Protein 2A6I (pdb70)

B-factor: mean 21.71, std 8.46, range [1.91, 60.44]

Solvent-accessible surface area: 19730 Å² total; per-residue (Å²): 124,4,110,15,78,16,78,66,93,34,47,45,5,42,96,46,53,164,6,56,3,54,3,138,4,57,92,82,0,63,45,48,0,4,0,0,9,18,63,114,107,22,56,13,101,6,0,0,20,68,11,0,169,19,66,71,82,12,56,102,38,6,59,10,66,27,76,26,52,65,5,25,0,22,0,64,62,2,70,112,104,2,31,3,26,0,4,0,1,0,1,55,31,78,21,23,27,18,0,39,8,2,89,3,12,38,113,92,73,82,20,52,7,92,12,21,23,2,8,1,4,53,71,8,24,115,79,35,20,0,1,0,0,0,0,0,10,53,1,11,30,72,102,22,116,29,107,4,49,18,68,53,70,74,62,160,111,35,32,75,40,14,133,28,95,39,54,123,199,48,20,7,15,2,3,4,0,14,0,45,14,79,74,83,50,11,73,159,59,46,30,1,15,0,20,0,52,4,149,42,46,129,74,59,45,75,88,60,20,41,75,112,108,85,179,21,62,1,101,16,30,56,86,55,82,24,158,35,62,52,55,11,111,0,31,0,98,5,48,54,45,78,12,56,48,24,0,0,0,0,0,7,29,86,137,67,77,15,7,57,3,0,0,21,2,34,0,34,111,35,124,41,80,39,17,142,130,15,119,58,87,6,47,5,57,36,54,126,108,50,36,7,0,56,0,48,6,78,59,3,58,84,91,20,28,9,31,1,2,0,0,17,0,7,56,43,1,25,18,47,10,2,19,94,22,3,85,13,0,67,2,18,14,17,68,14,150,72,38,67,10,50,4,19,24,3,12,51,22,44,100,183,88,104,27,17,0,0,0,2,0,40,20,0,0,24,77,84,17,68,20,50,1,43,95,36,95,46,90,98,38,44,24,60,3,67,24,41,87,30,97,54,50,25,7,14,5,0,0,1,43,9,60,52,82,30,21,86,85,111,74,4,19,0,7,0,12,0,82,52,26,104,31,139,38,95,40,110,2,73,70,184,62,173,108,63,50,58,114,15,33,17

Nearest PDB structures (foldseek):
  4bh8-assembly1_A  TM=1.001E+00  e=2.484E-39  Mus musculus
  4bh7-assembly1_A  TM=1.003E+00  e=5.997E-39  Mus musculus
  2zjs-assembly2_L  TM=9.910E-01  e=7.006E-39  Mus musculus
  3wii-assembly2_M  TM=9.652E-01  e=1.038E-37  Mus musculus
  9cz7-assembly1_C  TM=9.537E-01  e=7.220E-38  Mus musculus

CATH classification: 2.60.40.10 (+1 more: 2.60.40.10)

Radius of gyration: 24.65 Å; Cα contacts (8 Å, |Δi|>4): 1182; chains: 3; bounding box: 62×42×69 Å

Secondary structure (DSSP, 8-state):
---EE-S-SEEEE-TT--EEEEEEESS--TT-EEEEEE-TTS-EEEEEBTTTTB-SSS-TTEEEEEETTEEEEEESS--GGG-SEEEEEE-SSSS-EE---EEEEE----BPPEEEEEPPPHHHHTTTEEEEEEEEEEEBSS--EEEEEETTB---SS-EEEEPPPPSSS--EEEEEEEEEEHHHHHT--EEEEEEE-TT-SSPEEEEEEGGG-/--EEEEPPPEEE-TT--EEEEEEEESS-GGGSEEEEEEE-SSS--EEEEEEETTTTEEEE-TTTTTTEEEEEETTTTEEEEEE-S--GGG-EEEEEEEEE--SSS-EEEEE---EEEEE-----BPPEEEEE-------EEEEEEEEEEEBSS--EEEEGGGTB-TTEEEPPPEE-SSSEEEEEEEEEETTTTTTS--EEEEEEGGGTEEEEEE--S--/----SS---

Foldseek 3Di:
DKAKAWPAQEAEDAAFAKDKTKIWIPWFLAQQKWKWWAAPVGDIGTAAGRQWADGDPDDPLWGWHDGITMIMIIRNGHDPVRQTKMWMWGPRDPPIDIYSIYGYAYDADFDFWDKDKAWADPVVVVVQKTKIKMKTDFGPDPDKDKFKAFLHDHDDPQWDKDKDAQDDPHRGIMMMIMRMDTSVVSVVTFKMKIWMDDPSDHGTDIDIGTPVVD/DWAWAKAAADEAAAQAKDKIKIFIDDDQLQVWKKWKWWADPPDDIHTAWIARQNVRDIDGDVVNPPQWDWGADNPRSMIMIMGGNGDQVRFTWMKMFIWDDDDPDIDGDDIYPTYGYGHFPDDADFWDKDWAADAPPAFKDKTKIKTHFGDDDDKDKDKPVPPQDPQKDWDDWDCDPSGTITMMMGMGTVCCPPVHWIWMWMADVVVRDIDIGTHHDHD/DDDDDPDDD

Sequence (442 aa):
DIQMTQTTSSLSASLGDRVTISCRASQDISNYLNWYQQKPDGTVKLLIYYTSRLHSGVPSRFSGSGSGTDYSLTISNLEQEDIATYFCQQGNTLPRTFGGGTKLEIKRADAAPTVSIFPPSSEQLTSGGASVVCFLNNFYPKDINVKWKIDGSERQNGVLNSWTDQDSKDSTYSMSSTLTLTKDEYERHNSYTCEATHKTSTSPIVKSFNRNECEVQLQQSGAELVRAGSSVKMSCKASGYTFTSYGINWVKQRPGQGLEWIGYINPGNGYTKYNEKFKGKTTLTVDKSSSTAYMQLRSLTSEDSAVYFCARSVYYGGSYYFDYWGQGTTLTVSSAKTTPPSVYPLAPGSANSMVTLGCLVKGYFPEPVTVTWNSGSLSSGVHTFPAVLQSDLYTLSSSVTVPSSPRPSETVTCNVAHPASSTKVDKKIVPRDSIPTHTSPL

Structure (mmCIF, N/CA/C/O backbone):
data_2A6I
#
_entry.id   2A6I
#
_cell.length_a   54.182
_cell.length_b   76.971
_cell.length_c   59.122
_cell.angle_alpha   90.00
_cell.angle_beta   101.97
_cell.angle_gamma   90.00
#
_symmetry.space_group_name_H-M   'P 1 21 1'
#
loop_
_entity.id
_entity.type
_entity.pdbx_description
1 polymer 'Germline antibody 36-65 Fab light chain'
2 polymer 'Germline antibody 36-65 Fab heavy chain'
3 polymer 'Dodecapeptide: KLASIPTHTSPL'
4 water water
#
loop_
_atom_site.group_PDB
_atom_site.id
_atom_site.type_symbol
_atom_site.label_atom_id
_atom_site.label_alt_id
_atom_site.label_comp_id
_atom_site.label_asym_id
_atom_site.label_entity_id
_atom_site.label_seq_id
_atom_site.pdbx_PDB_ins_code
_atom_site.Cartn_x
_atom_site.Cartn_y
_atom_site.Cartn_z
_atom_site.occupancy
_atom_site.B_iso_or_equiv
_atom_site.auth_seq_id
_atom_site.auth_comp_id
_atom_site.auth_asym_id
_atom_site.auth_atom_id
_atom_site.pdbx_PDB_model_num
ATOM 1 N N . ASP A 1 1 ? 31.581 16.730 37.489 1.00 23.67 1 ASP A N 1
ATOM 2 C CA . ASP A 1 1 ? 32.387 15.486 37.677 1.00 23.39 1 ASP A CA 1
ATOM 3 C C . ASP A 1 1 ? 33.377 15.330 36.528 1.00 22.57 1 ASP A C 1
ATOM 4 O O . ASP A 1 1 ? 33.599 16.257 35.752 1.00 21.47 1 ASP A O 1
ATOM 9 N N . ILE A 1 2 ? 33.968 14.146 36.423 1.00 22.10 2 ILE A N 1
ATOM 10 C CA . ILE A 1 2 ? 34.920 13.874 35.355 1.00 22.45 2 ILE A CA 1
ATOM 11 C C . ILE A 1 2 ? 34.158 13.396 34.123 1.00 23.63 2 ILE A C 1
ATOM 12 O O . ILE A 1 2 ? 33.462 12.381 34.176 1.00 23.04 2 ILE A O 1
ATOM 17 N N . GLN A 1 3 ? 34.282 14.122 33.017 1.00 24.82 3 GLN A N 1
ATOM 18 C CA . GLN A 1 3 ? 33.591 13.717 31.802 1.00 25.50 3 GLN A CA 1
ATOM 19 C C . GLN A 1 3 ? 34.475 12.811 30.963 1.00 23.95 3 GLN A C 1
ATOM 20 O O . GLN A 1 3 ? 35.644 13.102 30.729 1.00 22.42 3 GLN A O 1
ATOM 26 N N . MET A 1 4 ? 33.914 11.693 30.527 1.00 23.82 4 MET A N 1
ATOM 27 C CA . MET A 1 4 ? 34.655 10.765 29.693 1.00 22.15 4 MET A CA 1
ATOM 28 C C . MET A 1 4 ? 34.142 10.932 28.280 1.00 21.75 4 MET A C 1
ATOM 29 O O . MET A 1 4 ? 32.947 10.814 28.026 1.00 21.34 4 MET A O 1
ATOM 34 N N . THR A 1 5 ? 35.053 11.219 27.363 1.00 22.63 5 THR A N 1
ATOM 35 C CA . THR A 1 5 ? 34.691 11.409 25.970 1.00 23.22 5 THR A CA 1
ATOM 36 C C . THR A 1 5 ? 35.295 10.329 25.072 1.00 24.20 5 THR A C 1
ATOM 37 O O . THR A 1 5 ? 36.461 9.946 25.213 1.00 24.27 5 THR A O 1
ATOM 41 N N . GLN A 1 6 ? 34.482 9.824 24.158 1.00 26.01 6 GLN A N 1
ATOM 42 C CA . GLN A 1 6 ? 34.939 8.835 23.199 1.00 28.52 6 GLN A CA 1
ATOM 43 C C . GLN A 1 6 ? 34.731 9.459 21.823 1.00 29.30 6 GLN A C 1
ATOM 44 O O . GLN A 1 6 ? 33.614 9.486 21.304 1.00 29.98 6 GLN A O 1
ATOM 50 N N . THR A 1 7 ? 35.795 10.002 21.247 1.00 30.45 7 THR A N 1
ATOM 51 C CA . THR A 1 7 ? 35.663 10.608 19.932 1.00 32.51 7 THR A CA 1
ATOM 52 C C . THR A 1 7 ? 35.430 9.467 18.948 1.00 32.77 7 THR A C 1
ATOM 53 O O . THR A 1 7 ? 36.293 8.595 18.796 1.00 34.82 7 THR A O 1
ATOM 55 N N . THR A 1 8 ? 34.255 9.474 18.317 1.00 31.52 8 THR A N 1
ATOM 56 C CA . THR A 1 8 ? 33.832 8.460 17.340 1.00 31.67 8 THR A CA 1
ATOM 57 C C . THR A 1 8 ? 32.740 7.545 17.892 1.00 30.37 8 THR A C 1
ATOM 58 O O . THR A 1 8 ? 33.031 6.553 18.558 1.00 29.79 8 THR A O 1
ATOM 62 N N . SER A 1 9 ? 31.489 7.887 17.592 1.00 29.24 9 SER A N 1
ATOM 63 C CA . SER A 1 9 ? 30.319 7.121 18.024 1.00 28.04 9 SER A CA 1
ATOM 64 C C . SER A 1 9 ? 30.205 5.786 17.281 1.00 26.32 9 SER A C 1
ATOM 65 O O . SER A 1 9 ? 29.704 4.795 17.821 1.00 23.75 9 SER A O 1
ATOM 68 N N . SER A 1 10 ? 30.652 5.777 16.030 1.00 24.89 10 SER A N 1
ATOM 69 C CA . SER A 1 10 ? 30.625 4.572 15.210 1.00 23.15 10 SER A CA 1
ATOM 70 C C . SER A 1 10 ? 31.969 4.500 14.506 1.00 22.50 10 SER A C 1
ATOM 71 O O . SER A 1 10 ? 32.471 5.518 14.022 1.00 21.18 10 SER A O 1
ATOM 74 N N . LEU A 1 11 ? 32.541 3.295 14.452 1.00 21.26 11 LEU A N 1
ATOM 75 C CA . LEU A 1 11 ? 33.851 3.060 13.832 1.00 19.41 11 LEU A CA 1
ATOM 76 C C . LEU A 1 11 ? 33.803 1.899 12.843 1.00 17.91 11 LEU A C 1
ATOM 77 O O . LEU A 1 11 ? 33.260 0.838 13.144 1.00 18.35 11 LEU A O 1
ATOM 82 N N . SER A 1 12 ? 34.380 2.095 11.666 1.00 17.01 12 SER A N 1
ATOM 83 C CA . SER A 1 12 ? 34.370 1.061 10.634 1.00 17.51 12 SER A CA 1
ATOM 84 C C . SER A 1 12 ? 35.666 0.278 10.631 1.00 17.89 12 SER A C 1
ATOM 85 O O . SER A 1 12 ? 36.733 0.860 10.803 1.00 18.00 12 SER A O 1
ATOM 88 N N . ALA A 1 13 ? 35.570 -1.034 10.418 1.00 18.02 13 ALA A N 1
ATOM 89 C CA . ALA A 1 13 ? 36.742 -1.905 10.359 1.00 18.12 13 ALA A CA 1
ATOM 90 C C . ALA A 1 13 ? 36.400 -3.211 9.639 1.00 18.17 13 ALA A C 1
ATOM 91 O O . ALA A 1 13 ? 35.227 -3.566 9.517 1.00 17.36 13 ALA A O 1
ATOM 93 N N . SER A 1 14 ? 37.423 -3.914 9.153 1.00 18.87 14 SER A N 1
ATOM 94 C CA . SER A 1 14 ? 37.218 -5.187 8.452 1.00 20.59 14 SER A CA 1
ATOM 95 C C . SER A 1 14 ? 37.674 -6.289 9.384 1.00 21.25 14 SER A C 1
ATOM 96 O O . SER A 1 14 ? 38.559 -6.059 10.215 1.00 21.89 14 SER A O 1
ATOM 99 N N . LEU A 1 15 ? 37.087 -7.477 9.260 1.00 20.92 15 LEU A N 1
ATOM 100 C CA . LEU A 1 15 ? 37.509 -8.575 10.117 1.00 21.66 15 LEU A CA 1
ATOM 101 C C . LEU A 1 15 ? 38.998 -8.749 9.844 1.00 22.43 15 LEU A C 1
ATOM 102 O O . LEU A 1 15 ? 39.435 -8.696 8.685 1.00 22.80 15 LEU A O 1
ATOM 107 N N . GLY A 1 16 ? 39.780 -8.927 10.905 1.00 21.88 16 GLY A N 1
ATOM 108 C CA . GLY A 1 16 ? 41.209 -9.086 10.736 1.00 21.53 16 GLY A CA 1
ATOM 109 C C . GLY A 1 16 ? 41.976 -7.796 10.949 1.00 21.72 16 GLY A C 1
ATOM 110 O O . GLY A 1 16 ? 43.197 -7.828 11.043 1.00 23.77 16 GLY A O 1
ATOM 111 N N . ASP A 1 17 ? 41.282 -6.660 11.016 1.00 21.78 17 ASP A N 1
ATOM 112 C CA . ASP A 1 17 ? 41.945 -5.368 11.243 1.00 22.19 17 ASP A CA 1
ATOM 113 C C . ASP A 1 17 ? 42.388 -5.192 12.702 1.00 22.07 17 ASP A C 1
ATOM 114 O O . ASP A 1 17 ? 41.963 -5.928 13.592 1.00 21.11 17 ASP A O 1
ATOM 119 N N . ARG A 1 18 ? 43.252 -4.206 12.931 1.00 22.62 18 ARG A N 1
ATOM 120 C CA . ARG A 1 18 ? 43.721 -3.861 14.273 1.00 21.08 18 ARG A CA 1
ATOM 121 C C . ARG A 1 18 ? 42.896 -2.629 14.590 1.00 21.17 18 ARG A C 1
ATOM 122 O O . ARG A 1 18 ? 43.180 -1.541 14.089 1.00 21.88 18 ARG A O 1
ATOM 130 N N . VAL A 1 19 ? 41.860 -2.808 15.398 1.00 20.51 19 VAL A N 1
ATOM 131 C CA . VAL A 1 19 ? 40.983 -1.710 15.756 1.00 19.85 19 VAL A CA 1
ATOM 132 C C . VAL A 1 19 ? 41.420 -1.032 17.043 1.00 20.44 19 VAL A C 1
ATOM 133 O O . VAL A 1 19 ? 41.833 -1.688 17.994 1.00 21.81 19 VAL A O 1
ATOM 137 N N . THR A 1 20 ? 41.326 0.290 17.061 1.00 21.69 20 THR A N 1
ATOM 138 C CA . THR A 1 20 ? 41.699 1.071 18.229 1.00 21.34 20 THR A CA 1
ATOM 139 C C . THR A 1 20 ? 40.602 2.054 18.573 1.00 21.20 20 THR A C 1
ATOM 140 O O . THR A 1 20 ? 40.311 2.968 17.799 1.00 20.26 20 THR A O 1
ATOM 144 N N . ILE A 1 21 ? 40.005 1.851 19.743 1.00 21.48 21 ILE A N 1
ATOM 145 C CA . ILE A 1 21 ? 38.951 2.715 20.249 1.00 21.92 21 ILE A CA 1
ATOM 146 C C . ILE A 1 21 ? 39.550 3.632 21.319 1.00 22.33 21 ILE A C 1
ATOM 147 O O . ILE A 1 21 ? 40.222 3.164 22.236 1.00 21.64 21 ILE A O 1
ATOM 152 N N . SER A 1 22 ? 39.318 4.938 21.190 1.00 22.73 22 SER A N 1
ATOM 153 C CA . SER A 1 22 ? 39.855 5.906 22.143 1.00 22.59 22 SER A CA 1
ATOM 154 C C . SER A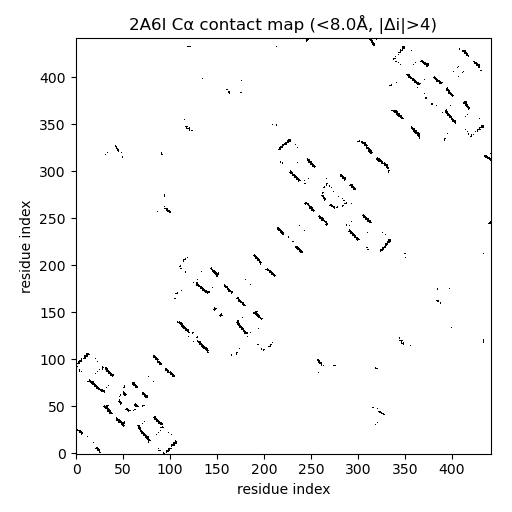 1 22 ? 38.859 6.361 23.186 1.00 22.79 22 SER A C 1
ATOM 155 O O . SER A 1 22 ? 37.677 6.000 23.146 1.00 22.92 22 SER A O 1
ATOM 158 N N . CYS A 1 23 ? 39.349 7.181 24.107 1.00 22.54 23 CYS A N 1
ATOM 159 C CA . CYS A 1 23 ? 38.542 7.680 25.213 1.00 23.76 23 CYS A CA 1
ATOM 160 C C . CYS A 1 23 ? 39.395 8.665 25.997 1.00 22.70 23 CYS A C 1
ATOM 161 O O . CYS A 1 23 ? 40.511 8.335 26.379 1.00 22.99 23 CYS A O 1
ATOM 164 N N . ARG A 1 24 ? 38.873 9.864 26.238 1.00 23.97 24 ARG A N 1
ATOM 165 C CA . ARG A 1 24 ? 39.619 10.916 26.944 1.00 25.40 24 ARG A CA 1
ATOM 166 C C . ARG A 1 24 ? 38.912 11.481 28.178 1.00 25.10 24 ARG A C 1
ATOM 167 O O . ARG A 1 24 ? 37.776 11.958 28.092 1.00 25.53 24 ARG A O 1
ATOM 175 N N . ALA A 1 25 ? 39.598 11.451 29.319 1.00 24.60 25 ALA A N 1
ATOM 176 C CA . ALA A 1 25 ? 39.038 11.968 30.571 1.00 24.08 25 ALA A CA 1
ATOM 177 C C . ALA A 1 25 ? 39.197 13.478 30.666 1.00 24.05 25 ALA A C 1
ATOM 178 O O . ALA A 1 25 ? 40.102 14.055 30.054 1.00 24.47 25 ALA A O 1
ATOM 180 N N . SER A 1 26 ? 38.314 14.110 31.439 1.00 24.33 26 SER A N 1
ATOM 181 C CA . SER A 1 26 ? 38.336 15.561 31.628 1.00 23.88 26 SER A CA 1
ATOM 182 C C . SER A 1 26 ? 39.528 15.945 32.493 1.00 24.55 26 SER A C 1
ATOM 183 O O . SER A 1 26 ? 39.959 17.096 32.498 1.00 24.35 26 SER A O 1
ATOM 186 N N . GLN A 1 27 ? 40.054 14.971 33.226 1.00 25.40 27 GLN A N 1
ATOM 187 C CA . GLN A 1 27 ? 41.196 15.202 34.095 1.00 26.73 27 GLN A CA 1
ATOM 188 C C . GLN A 1 27 ? 41.937 13.895 34.364 1.00 28.39 27 GLN A C 1
ATOM 189 O O . GLN A 1 27 ? 41.425 12.812 34.077 1.00 29.97 27 GLN A O 1
ATOM 195 N N . ASP A 1 28 ? 43.141 14.008 34.921 1.00 28.44 28 ASP A N 1
ATOM 196 C CA . ASP A 1 28 ? 43.987 12.862 35.256 1.00 27.25 28 ASP A CA 1
ATOM 197 C C . ASP A 1 28 ? 43.193 11.811 36.042 1.00 26.42 28 ASP A C 1
ATOM 198 O O . ASP A 1 28 ? 42.680 12.103 37.119 1.00 27.25 28 ASP A O 1
ATOM 203 N N . ILE A 1 29 ? 43.083 10.595 35.509 1.00 25.50 29 ILE A N 1
ATOM 204 C CA . ILE A 1 29 ? 42.338 9.543 36.204 1.00 25.96 29 ILE A CA 1
ATOM 205 C C . ILE A 1 29 ? 43.267 8.600 36.932 1.00 25.70 29 ILE A C 1
ATOM 206 O O . ILE A 1 29 ? 42.818 7.622 37.541 1.00 24.32 29 ILE A O 1
ATOM 211 N N . SER A 1 30 ? 44.564 8.870 36.829 1.00 26.44 30 SER A N 1
ATOM 212 C CA . SER A 1 30 ? 45.563 8.058 37.502 1.00 25.99 30 SER A CA 1
ATOM 213 C C . SER A 1 30 ? 45.402 6.582 37.169 1.00 25.48 30 SER A C 1
ATOM 214 O O . SER A 1 30 ? 45.431 5.730 38.049 1.00 26.45 30 SER A O 1
ATOM 217 N N . ASN A 1 31 ? 45.194 6.282 35.897 1.00 25.45 31 ASN A N 1
ATOM 218 C CA . ASN A 1 31 ? 45.079 4.900 35.470 1.00 25.85 31 ASN A CA 1
ATOM 219 C C . ASN A 1 31 ? 43.871 4.083 35.943 1.00 25.73 31 ASN A C 1
ATOM 220 O O . ASN A 1 31 ? 43.842 2.867 35.775 1.00 25.13 31 ASN A O 1
ATOM 225 N N . TYR A 1 32 ? 42.871 4.726 36.528 1.00 24.53 32 TYR A N 1
ATOM 226 C CA . TYR A 1 32 ? 41.691 3.983 36.967 1.00 23.68 32 TYR A CA 1
ATOM 227 C C . TYR A 1 32 ? 40.646 3.906 35.843 1.00 22.16 32 TYR A C 1
ATOM 228 O O . TYR A 1 32 ? 39.569 4.514 35.929 1.00 19.41 32 TYR A O 1
ATOM 237 N N . LEU A 1 33 ? 40.973 3.137 34.801 1.00 19.56 33 LEU A N 1
ATOM 238 C CA . LEU A 1 33 ? 40.095 3.005 33.644 1.00 19.62 33 LEU A CA 1
ATOM 239 C C . LEU A 1 33 ? 39.677 1.587 33.270 1.00 19.33 33 LEU A C 1
ATOM 240 O O . LEU A 1 33 ? 40.506 0.678 33.198 1.00 19.44 33 LEU A O 1
ATOM 245 N N . ASN A 1 34 ? 38.385 1.421 32.992 1.00 19.50 34 ASN A N 1
ATOM 246 C CA . ASN A 1 34 ? 37.830 0.126 32.609 1.00 18.53 34 ASN A CA 1
ATOM 247 C C . ASN A 1 34 ? 37.133 0.137 31.239 1.00 17.61 34 ASN A C 1
ATOM 248 O O . ASN A 1 34 ? 36.626 1.170 30.779 1.00 16.82 34 ASN A O 1
ATOM 253 N N . TRP A 1 35 ? 37.122 -1.026 30.594 1.00 16.36 35 TRP A N 1
ATOM 254 C CA . TRP A 1 35 ? 36.497 -1.186 29.293 1.00 15.48 35 TRP A CA 1
ATOM 255 C C . TRP A 1 35 ? 35.430 -2.259 29.337 1.00 15.89 35 TRP A C 1
ATOM 256 O O . TRP A 1 35 ? 35.677 -3.370 29.803 1.00 16.37 35 TRP A O 1
ATOM 267 N N . TYR A 1 36 ? 34.241 -1.927 28.846 1.00 16.13 36 TYR A N 1
ATOM 268 C CA . TYR A 1 36 ? 33.151 -2.886 28.814 1.00 14.58 36 TYR A CA 1
ATOM 269 C C . TYR A 1 36 ? 32.675 -3.055 27.378 1.00 15.00 36 TYR A C 1
ATOM 270 O O . TYR A 1 36 ? 32.717 -2.117 26.579 1.00 16.02 36 TYR A O 1
ATOM 279 N N . GLN A 1 37 ? 32.249 -4.269 27.056 1.00 15.62 37 GLN A N 1
ATOM 280 C CA . GLN A 1 37 ? 31.766 -4.600 25.728 1.00 16.33 37 GLN A CA 1
ATOM 281 C C . GLN A 1 37 ? 30.300 -5.010 25.791 1.00 17.64 37 GLN A C 1
ATOM 282 O O . GLN A 1 37 ? 29.945 -5.976 26.472 1.00 17.97 37 GLN A O 1
ATOM 288 N N . GLN A 1 38 ? 29.448 -4.282 25.081 1.00 18.12 38 GLN A N 1
ATOM 289 C CA . GLN A 1 38 ? 28.027 -4.605 25.072 1.00 19.55 38 GLN A CA 1
ATOM 290 C C . GLN A 1 38 ? 27.638 -5.122 23.701 1.00 20.94 38 GLN A C 1
ATOM 291 O O . GLN A 1 38 ? 28.005 -4.532 22.689 1.00 22.15 38 GLN A O 1
ATOM 297 N N . LYS A 1 39 ? 26.909 -6.233 23.678 1.00 22.63 39 LYS A N 1
ATOM 298 C CA . LYS A 1 39 ? 26.438 -6.831 22.436 1.00 22.89 39 LYS A CA 1
ATOM 299 C C . LYS A 1 39 ? 25.041 -6.313 22.099 1.00 24.26 39 LYS A C 1
ATOM 300 O O . LYS A 1 39 ? 24.314 -5.826 22.964 1.00 22.96 39 LYS A O 1
ATOM 306 N N . PRO A 1 40 ? 24.644 -6.421 20.829 1.00 25.60 40 PRO A N 1
ATOM 307 C CA . PRO A 1 40 ? 23.318 -5.956 20.411 1.00 25.15 40 PRO A CA 1
ATOM 308 C C . PRO A 1 40 ? 22.196 -6.524 21.286 1.00 25.57 40 PRO A C 1
ATOM 309 O O . PRO A 1 40 ? 21.214 -5.839 21.592 1.00 25.58 40 PRO A O 1
ATOM 313 N N . ASP A 1 41 ? 22.348 -7.779 21.693 1.00 24.81 41 ASP A N 1
ATOM 314 C CA . ASP A 1 41 ? 21.341 -8.429 22.519 1.00 23.61 41 ASP A CA 1
ATOM 315 C C . ASP A 1 41 ? 21.244 -7.714 23.862 1.00 23.64 41 ASP A C 1
ATOM 316 O O . ASP A 1 41 ? 20.524 -8.148 24.764 1.00 23.81 41 ASP A O 1
ATOM 321 N N . GLY A 1 42 ? 21.998 -6.626 23.997 1.00 22.24 42 GLY A N 1
ATOM 322 C CA . GLY A 1 42 ? 21.980 -5.858 25.228 1.00 19.03 42 GLY A CA 1
ATOM 323 C C . GLY A 1 42 ? 22.941 -6.271 26.331 1.00 17.88 42 GLY A C 1
ATOM 324 O O . GLY A 1 42 ? 23.238 -5.457 27.196 1.00 18.34 42 GLY A O 1
ATOM 325 N N . THR A 1 43 ? 23.441 -7.503 26.319 1.00 16.11 43 THR A N 1
ATOM 326 C CA . THR A 1 43 ? 24.344 -7.940 27.383 1.00 16.35 43 THR A CA 1
ATOM 327 C C . THR A 1 43 ? 25.674 -7.201 27.438 1.00 17.29 43 THR A C 1
ATOM 328 O O . THR A 1 43 ? 26.238 -6.832 26.405 1.00 18.47 43 THR A O 1
ATOM 332 N N . VAL A 1 44 ? 26.174 -6.991 28.656 1.00 16.57 44 VAL A N 1
ATOM 333 C CA . VAL A 1 44 ? 27.438 -6.293 28.869 1.00 14.97 44 VAL A CA 1
ATOM 334 C C . VAL A 1 44 ? 28.502 -7.210 29.460 1.00 14.83 44 VAL A C 1
ATOM 335 O O . VAL A 1 44 ? 28.199 -8.125 30.217 1.00 14.74 44 VAL A O 1
ATOM 339 N N . LYS A 1 45 ? 29.755 -6.946 29.115 1.00 15.35 45 LYS A N 1
ATOM 340 C CA . LYS A 1 45 ? 30.862 -7.759 29.587 1.00 16.69 45 LYS A CA 1
ATOM 341 C C . LYS A 1 45 ? 32.096 -6.910 29.872 1.00 17.01 45 LYS A C 1
ATOM 342 O O . LYS A 1 45 ? 32.347 -5.908 29.196 1.00 15.81 45 LYS A O 1
ATOM 348 N N . LEU A 1 46 ? 32.865 -7.327 30.874 1.00 16.59 46 LEU A N 1
ATOM 349 C CA . LEU A 1 46 ? 34.091 -6.636 31.247 1.00 16.51 46 LEU A CA 1
ATOM 350 C C . LEU A 1 46 ? 35.195 -7.246 30.409 1.00 16.99 46 LEU A C 1
ATOM 351 O O . LEU A 1 46 ? 35.219 -8.454 30.196 1.00 19.27 46 LEU A O 1
ATOM 356 N N . LEU A 1 47 ? 36.107 -6.421 29.918 1.00 18.40 47 LEU A N 1
ATOM 357 C CA . LEU A 1 47 ? 37.216 -6.925 29.109 1.00 18.42 47 LEU A CA 1
ATOM 358 C C . LEU A 1 47 ? 38.521 -6.605 29.803 1.00 18.40 47 LEU A C 1
ATOM 359 O O . LEU A 1 47 ? 39.374 -7.476 30.007 1.00 17.34 47 LEU A O 1
ATOM 364 N N . ILE A 1 48 ? 38.652 -5.329 30.161 1.00 18.22 48 ILE A N 1
ATOM 365 C CA . ILE A 1 48 ? 39.855 -4.807 30.788 1.00 17.82 48 ILE A CA 1
ATOM 366 C C . ILE A 1 48 ? 39.568 -3.815 31.913 1.00 18.26 48 ILE A C 1
ATOM 367 O O . ILE A 1 48 ? 38.572 -3.093 31.883 1.00 18.73 48 ILE A O 1
ATOM 372 N N . TYR A 1 49 ? 40.448 -3.789 32.907 1.00 18.00 49 TYR A N 1
ATOM 373 C CA . TYR A 1 49 ? 40.294 -2.876 34.018 1.00 18.35 49 TYR A CA 1
ATOM 374 C C . TYR A 1 49 ? 41.638 -2.324 34.455 1.00 20.98 49 TYR A C 1
ATOM 375 O O . TYR A 1 49 ? 42.694 -2.853 34.110 1.00 18.97 49 TYR A O 1
ATOM 384 N N . TYR A 1 50 ? 41.572 -1.252 35.234 1.00 25.28 50 TYR A N 1
ATOM 385 C CA . TYR A 1 50 ? 42.743 -0.564 35.749 1.00 28.17 50 TYR A CA 1
ATOM 386 C C . TYR A 1 50 ? 43.615 -0.047 34.616 1.00 30.29 50 TYR A C 1
ATOM 387 O O . TYR A 1 50 ? 44.438 -0.781 34.084 1.00 28.93 50 TYR A O 1
ATOM 396 N N . THR A 1 51 ? 43.426 1.229 34.273 1.00 33.24 51 THR A N 1
ATOM 397 C CA . THR A 1 51 ? 44.171 1.901 33.203 1.00 34.46 51 THR A CA 1
ATOM 398 C C . THR A 1 51 ? 44.339 0.994 32.019 1.00 34.47 51 THR A C 1
ATOM 399 O O . THR A 1 51 ? 45.364 1.030 31.332 1.00 34.84 51 THR A O 1
ATOM 403 N N . SER A 1 52 ? 43.319 0.185 31.773 1.00 34.92 52 SER A N 1
ATOM 404 C CA . SER A 1 52 ? 43.388 -0.756 30.674 1.00 35.29 52 SER A CA 1
ATOM 405 C C . SER A 1 52 ? 44.476 -1.728 31.147 1.00 35.57 52 SER A C 1
ATOM 406 O O . SER A 1 52 ? 44.791 -1.755 32.327 1.00 37.11 52 SER A O 1
ATOM 409 N N . ARG A 1 53 ? 45.035 -2.533 30.256 1.00 36.59 53 ARG A N 1
ATOM 410 C CA . ARG A 1 53 ? 46.082 -3.499 30.620 1.00 36.18 53 ARG A CA 1
ATOM 411 C C . ARG A 1 53 ? 45.598 -4.820 31.254 1.00 35.25 53 ARG A C 1
ATOM 412 O O . ARG A 1 53 ? 45.903 -5.892 30.733 1.00 34.37 53 ARG A O 1
ATOM 420 N N . LEU A 1 54 ? 44.854 -4.768 32.359 1.00 33.30 54 LEU A N 1
ATOM 421 C CA . LEU A 1 54 ? 44.426 -6.019 32.991 1.00 31.96 54 LEU A CA 1
ATOM 422 C C . LEU A 1 54 ? 43.248 -6.719 32.334 1.00 31.18 54 LEU A C 1
ATOM 423 O O . LEU A 1 54 ? 42.218 -6.103 32.074 1.00 29.32 54 LEU A O 1
ATOM 428 N N . HIS A 1 55 ? 43.427 -8.019 32.101 1.00 30.98 55 HIS A N 1
ATOM 429 C CA . HIS A 1 55 ? 42.439 -8.916 31.502 1.00 32.07 55 HIS A CA 1
ATOM 430 C C . HIS A 1 55 ? 41.409 -9.426 32.521 1.00 32.67 55 HIS A C 1
ATOM 431 O O . HIS A 1 55 ? 41.334 -8.914 33.631 1.00 32.50 55 HIS A O 1
ATOM 438 N N . SER A 1 56 ? 40.632 -10.444 32.138 1.00 32.07 56 SER A N 1
ATOM 439 C CA . SER A 1 56 ? 39.622 -11.028 33.019 1.00 32.18 56 SER A CA 1
ATOM 440 C C . SER A 1 56 ? 39.382 -12.520 32.699 1.00 32.22 56 SER A C 1
ATOM 441 O O . SER A 1 56 ? 39.216 -13.355 33.596 1.00 32.28 56 SER A O 1
ATOM 444 N N . GLY A 1 57 ? 39.389 -12.839 31.410 1.00 32.08 57 GLY A N 1
ATOM 445 C CA . GLY A 1 57 ? 39.159 -14.200 30.937 1.00 29.81 57 GLY A CA 1
ATOM 446 C C . GLY A 1 57 ? 38.757 -14.018 29.481 1.00 28.98 57 GLY A C 1
ATOM 447 O O . GLY A 1 57 ? 38.115 -14.868 28.850 1.00 28.08 57 GLY A O 1
ATOM 448 N N . VAL A 1 58 ? 39.153 -12.856 28.965 1.00 27.08 58 VAL A N 1
ATOM 449 C CA . VAL A 1 58 ? 38.869 -12.424 27.602 1.00 25.07 58 VAL A CA 1
ATOM 450 C C . VAL A 1 58 ? 40.092 -12.637 26.698 1.00 23.51 58 VAL A C 1
ATOM 451 O O . VAL A 1 58 ? 41.235 -12.502 27.146 1.00 24.09 58 VAL A O 1
ATOM 455 N N . PRO A 1 59 ? 39.865 -12.972 25.416 1.00 21.73 59 PRO A N 1
ATOM 456 C CA . PRO A 1 59 ? 40.930 -13.210 24.431 1.00 21.14 59 PRO A CA 1
ATOM 457 C C . PRO A 1 59 ? 42.069 -12.181 24.490 1.00 21.12 59 PRO A C 1
ATOM 458 O O . PRO A 1 59 ? 41.828 -10.983 24.650 1.00 20.76 59 PRO A O 1
ATOM 462 N N . SER A 1 60 ? 43.303 -12.663 24.351 1.00 21.30 60 SER A N 1
ATOM 463 C CA . SER A 1 60 ? 44.497 -11.821 24.405 1.00 22.86 60 SER A CA 1
ATOM 464 C C . SER A 1 60 ? 44.554 -10.769 23.315 1.00 23.18 60 SER A C 1
ATOM 465 O O . SER A 1 60 ? 45.379 -9.860 23.387 1.00 24.63 60 SER A O 1
ATOM 468 N N . ARG A 1 61 ? 43.706 -10.901 22.298 1.00 22.73 61 ARG A N 1
ATOM 469 C CA . ARG A 1 61 ? 43.701 -9.932 21.210 1.00 22.74 61 ARG A CA 1
ATOM 470 C C . ARG A 1 61 ? 43.141 -8.600 21.684 1.00 22.90 61 ARG A C 1
ATOM 471 O O . ARG A 1 61 ? 43.172 -7.606 20.949 1.00 23.00 61 ARG A O 1
ATOM 479 N N . PHE A 1 62 ? 42.609 -8.596 22.906 1.00 21.48 62 PHE A N 1
ATOM 480 C CA . PHE A 1 62 ? 42.085 -7.383 23.511 1.00 20.81 62 PHE A CA 1
ATOM 481 C C . PHE A 1 62 ? 43.236 -6.858 24.351 1.00 21.24 62 PHE A C 1
ATOM 482 O O . PHE A 1 62 ? 43.804 -7.569 25.187 1.00 23.10 62 PHE A O 1
ATOM 490 N N . SER A 1 63 ? 43.596 -5.611 24.104 1.00 20.44 63 SER A N 1
ATOM 491 C CA . SER A 1 63 ? 44.704 -4.997 24.803 1.00 19.56 63 SER A CA 1
ATOM 492 C C . SER A 1 63 ? 44.312 -3.583 25.184 1.00 19.10 63 SER A C 1
ATOM 493 O O . SER A 1 63 ? 43.534 -2.939 24.486 1.00 20.20 63 SER A O 1
ATOM 496 N N . GLY A 1 64 ? 44.843 -3.101 26.297 1.00 17.78 64 GLY A N 1
ATOM 497 C CA . GLY A 1 64 ? 44.505 -1.760 26.711 1.00 17.62 64 GLY A CA 1
ATOM 498 C C . GLY A 1 64 ? 45.682 -0.995 27.255 1.00 17.58 64 GLY A C 1
ATOM 499 O O . GLY A 1 64 ? 46.604 -1.574 27.825 1.00 16.90 64 GLY A O 1
ATOM 500 N N . SER A 1 65 ? 45.652 0.318 27.075 1.00 18.02 65 SER A N 1
ATOM 501 C CA . SER A 1 65 ? 46.713 1.163 27.582 1.00 20.40 65 SER A CA 1
ATOM 502 C C . SER A 1 65 ? 46.235 2.601 27.658 1.00 20.87 65 SER A C 1
ATOM 503 O O . SER A 1 65 ? 45.093 2.908 27.299 1.00 22.71 65 SER A O 1
ATOM 506 N N . GLY A 1 66 ? 47.119 3.475 28.128 1.00 20.42 66 GLY A N 1
ATOM 507 C CA . GLY A 1 66 ? 46.796 4.884 28.264 1.00 19.80 66 GLY A CA 1
ATOM 508 C C . GLY A 1 66 ? 47.399 5.413 29.548 1.00 20.09 66 GLY A C 1
ATOM 509 O O . GLY A 1 66 ? 47.964 4.647 30.328 1.00 20.81 66 GLY A O 1
ATOM 510 N N . SER A 1 67 ? 47.297 6.716 29.771 1.00 20.43 67 SER A N 1
ATOM 511 C CA . SER A 1 67 ? 47.826 7.323 30.985 1.00 22.47 67 SER A CA 1
ATOM 512 C C . SER A 1 67 ? 47.261 8.727 31.153 1.00 23.57 67 SER A C 1
ATOM 513 O O . SER A 1 67 ? 46.773 9.326 30.191 1.00 24.06 67 SER A O 1
ATOM 516 N N . GLY A 1 68 ? 47.329 9.251 32.373 1.00 24.09 68 GLY A N 1
ATOM 517 C CA . GLY A 1 68 ? 46.821 10.587 32.625 1.00 24.73 68 GLY A CA 1
ATOM 518 C C . GLY A 1 68 ? 45.380 10.798 32.180 1.00 25.62 68 GLY A C 1
ATOM 519 O O . GLY A 1 68 ? 44.442 10.463 32.913 1.00 24.99 68 GLY A O 1
ATOM 520 N N . THR A 1 69 ? 45.200 11.349 30.979 1.00 25.01 69 THR A N 1
ATOM 521 C CA . THR A 1 69 ? 43.863 11.624 30.449 1.00 23.94 69 THR A CA 1
ATOM 522 C C . THR A 1 69 ? 43.444 10.759 29.258 1.00 22.42 69 THR A C 1
ATOM 523 O O . THR A 1 69 ? 42.262 10.492 29.062 1.00 21.57 69 THR A O 1
ATOM 527 N N . ASP A 1 70 ? 44.403 10.320 28.459 1.00 20.87 70 ASP A N 1
ATOM 528 C CA . ASP A 1 70 ? 44.052 9.541 27.292 1.00 20.48 70 ASP A CA 1
ATOM 529 C C . ASP A 1 70 ? 44.330 8.060 27.396 1.00 19.23 70 ASP A C 1
ATOM 530 O O . ASP A 1 70 ? 45.397 7.640 27.817 1.00 19.99 70 ASP A O 1
ATOM 535 N N . TYR A 1 71 ? 43.348 7.266 26.993 1.00 18.03 71 TYR A N 1
ATOM 536 C CA . TYR A 1 71 ? 43.463 5.815 27.051 1.00 16.28 71 TYR A CA 1
ATOM 537 C C . TYR A 1 71 ? 42.898 5.202 25.780 1.00 15.95 71 TYR A C 1
ATOM 538 O O . TYR A 1 71 ? 42.277 5.891 24.969 1.00 16.57 71 TYR A O 1
ATOM 547 N N . SER A 1 72 ? 43.113 3.909 25.595 1.00 15.55 72 SER A N 1
ATOM 548 C CA . SER A 1 72 ? 42.588 3.272 24.409 1.00 16.44 72 SER A CA 1
ATOM 549 C C . SER A 1 72 ? 42.555 1.749 24.458 1.00 16.73 72 SER A C 1
ATOM 550 O O . SER A 1 72 ? 43.372 1.099 25.120 1.00 16.37 72 SER A O 1
ATOM 553 N N . LEU A 1 73 ? 41.577 1.207 23.743 1.00 16.31 73 LEU A N 1
ATOM 554 C CA . LEU A 1 73 ? 41.367 -0.218 23.615 1.00 17.62 73 LEU A CA 1
ATOM 555 C C . LEU A 1 73 ? 41.862 -0.543 22.223 1.00 18.07 73 LEU A C 1
ATOM 556 O O . LEU A 1 73 ? 41.734 0.275 21.313 1.00 18.53 73 LEU A O 1
ATOM 561 N N . THR A 1 74 ? 42.433 -1.725 22.058 1.00 17.49 74 THR A N 1
ATOM 562 C CA . THR A 1 74 ? 42.948 -2.144 20.770 1.00 17.96 74 THR A CA 1
ATOM 563 C C . THR A 1 74 ? 42.583 -3.606 20.596 1.00 19.19 74 THR A C 1
ATOM 564 O O . THR A 1 74 ? 42.779 -4.416 21.499 1.00 18.91 74 THR A O 1
ATOM 568 N N . ILE A 1 75 ? 42.034 -3.943 19.441 1.00 20.47 75 ILE A N 1
ATOM 569 C CA . ILE A 1 75 ? 41.656 -5.316 19.174 1.00 21.45 75 ILE A CA 1
ATOM 570 C C . ILE A 1 75 ? 42.508 -5.650 17.974 1.00 22.69 75 ILE A C 1
ATOM 571 O O . ILE A 1 75 ? 42.096 -5.479 16.833 1.00 23.41 75 ILE A O 1
ATOM 576 N N . SER A 1 76 ? 43.725 -6.102 18.274 1.00 26.19 76 SER A N 1
ATOM 577 C CA . SER A 1 76 ? 44.757 -6.434 17.287 1.00 29.90 76 SER A CA 1
ATOM 578 C C . SER A 1 76 ? 44.313 -7.153 15.991 1.00 32.40 76 SER A C 1
ATOM 579 O O . SER A 1 76 ? 44.933 -6.983 14.925 1.00 33.40 76 SER A O 1
ATOM 582 N N . ASN A 1 77 ? 43.257 -7.953 16.088 1.00 32.43 77 ASN A N 1
ATOM 583 C CA . ASN A 1 77 ? 42.731 -8.686 14.948 1.00 33.98 77 ASN A CA 1
ATOM 584 C C . ASN A 1 77 ? 41.255 -8.825 15.260 1.00 34.55 77 ASN A C 1
ATOM 585 O O . ASN A 1 77 ? 40.879 -9.645 16.095 1.00 36.13 77 ASN A O 1
ATOM 590 N N . LEU A 1 78 ? 40.420 -8.030 14.602 1.00 33.06 78 LEU A N 1
ATOM 591 C CA . LEU A 1 78 ? 38.987 -8.050 14.878 1.00 31.22 78 LEU A CA 1
ATOM 592 C C . LEU A 1 78 ? 38.191 -9.232 14.311 1.00 31.03 78 LEU A C 1
ATOM 593 O O . LEU A 1 78 ? 38.263 -9.551 13.121 1.00 30.13 78 LEU A O 1
ATOM 598 N N . GLU A 1 79 ? 37.416 -9.862 15.192 1.00 31.27 79 GLU A N 1
ATOM 599 C CA . GLU A 1 79 ? 36.579 -11.012 14.852 1.00 30.69 79 GLU A CA 1
ATOM 600 C C . GLU A 1 79 ? 35.085 -10.684 14.826 1.00 29.24 79 GLU A C 1
ATOM 601 O O . GLU A 1 79 ? 34.637 -9.702 15.419 1.00 29.50 79 GLU A O 1
ATOM 607 N N . GLN A 1 80 ? 34.317 -11.528 14.146 1.00 28.20 80 GLN A N 1
ATOM 608 C CA . GLN A 1 80 ? 32.878 -11.332 14.034 1.00 26.94 80 GLN A CA 1
ATOM 609 C C . GLN A 1 80 ? 32.215 -11.042 15.375 1.00 26.42 80 GLN A C 1
ATOM 610 O O . GLN A 1 80 ? 31.503 -10.046 15.530 1.00 26.16 80 GLN A O 1
ATOM 616 N N . GLU A 1 81 ? 32.445 -11.920 16.344 1.00 24.76 81 GLU A N 1
ATOM 617 C CA . GLU A 1 81 ? 31.854 -11.743 17.658 1.00 23.20 81 GLU A CA 1
ATOM 618 C C . GLU A 1 81 ? 32.357 -10.484 18.360 1.00 21.83 81 GLU A C 1
ATOM 619 O O . GLU A 1 81 ? 31.811 -10.092 19.397 1.00 19.91 81 GLU A O 1
ATOM 625 N N . ASP A 1 82 ? 33.388 -9.850 17.800 1.00 19.47 82 ASP A N 1
ATOM 626 C CA . ASP A 1 82 ? 33.925 -8.638 18.407 1.00 18.88 82 ASP A CA 1
ATOM 627 C C . ASP A 1 82 ? 33.113 -7.425 18.001 1.00 18.26 82 ASP A C 1
ATOM 628 O O . ASP A 1 82 ? 33.281 -6.348 18.567 1.00 18.63 82 ASP A O 1
ATOM 633 N N . ILE A 1 83 ? 32.239 -7.594 17.015 1.00 18.00 83 ILE A N 1
ATOM 634 C CA . ILE A 1 83 ? 31.404 -6.481 16.552 1.00 18.06 83 ILE A CA 1
ATOM 635 C C . ILE A 1 83 ? 30.397 -6.141 17.652 1.00 16.59 83 ILE A C 1
ATOM 636 O O . ILE A 1 83 ? 29.434 -6.873 17.874 1.00 17.11 83 ILE A O 1
ATOM 641 N N . ALA A 1 84 ? 30.636 -5.030 18.342 1.00 14.41 84 ALA A N 1
ATOM 642 C CA . ALA A 1 84 ? 29.782 -4.613 19.437 1.00 12.72 84 ALA A CA 1
ATOM 643 C C . ALA A 1 84 ? 30.084 -3.172 19.833 1.00 12.38 84 ALA A C 1
ATOM 644 O O . ALA A 1 84 ? 30.807 -2.469 19.128 1.00 10.74 84 ALA A O 1
ATOM 646 N N . THR A 1 85 ? 29.518 -2.736 20.956 1.00 12.62 85 THR A N 1
ATOM 647 C CA . THR A 1 85 ? 29.728 -1.378 21.448 1.00 11.98 85 THR A CA 1
ATOM 648 C C . THR A 1 85 ? 30.663 -1.421 22.649 1.00 12.76 85 THR A C 1
ATOM 649 O O . THR A 1 85 ? 30.462 -2.208 23.580 1.00 13.41 85 THR A O 1
ATOM 653 N N . TYR A 1 86 ? 31.680 -0.567 22.625 1.00 12.08 86 TYR A N 1
ATOM 654 C CA . TYR A 1 86 ? 32.648 -0.500 23.706 1.00 12.54 86 TYR A CA 1
ATOM 655 C C . TYR A 1 86 ? 32.545 0.818 24.470 1.00 12.82 86 TYR A C 1
ATOM 656 O O . TYR A 1 86 ? 32.478 1.887 23.873 1.00 13.65 86 TYR A O 1
ATOM 665 N N . PHE A 1 87 ? 32.517 0.735 25.796 1.00 13.39 87 PHE A N 1
ATOM 666 C CA . PHE A 1 87 ? 32.429 1.929 26.638 1.00 12.48 87 PHE A CA 1
ATOM 667 C C . PHE A 1 87 ? 33.623 1.948 27.602 1.00 13.69 87 PHE A C 1
ATOM 668 O O . PHE A 1 87 ? 34.047 0.892 28.093 1.00 13.70 87 PHE A O 1
ATOM 676 N N . CYS A 1 88 ? 34.176 3.129 27.861 1.00 12.98 88 CYS A N 1
ATOM 677 C CA . CYS A 1 88 ? 35.248 3.227 28.837 1.00 16.04 88 CYS A CA 1
ATOM 678 C C . CYS A 1 88 ? 34.556 3.738 30.101 1.00 17.28 88 CYS A C 1
ATOM 679 O O . CYS A 1 88 ? 33.381 4.125 30.042 1.00 17.47 88 CYS A O 1
ATOM 682 N N . GLN A 1 89 ? 35.257 3.727 31.235 1.00 16.74 89 GLN A N 1
ATOM 683 C CA . GLN A 1 89 ? 34.670 4.176 32.499 1.00 17.40 89 GLN A CA 1
ATOM 684 C C . GLN A 1 89 ? 35.749 4.444 33.527 1.00 17.57 89 GLN A C 1
ATOM 685 O O . GLN A 1 89 ? 36.601 3.589 33.777 1.00 17.52 89 GLN A O 1
ATOM 691 N N . GLN A 1 90 ? 35.711 5.632 34.121 1.00 18.08 90 GLN A N 1
ATOM 692 C CA . GLN A 1 90 ? 36.696 6.012 35.122 1.00 19.66 90 GLN A CA 1
ATOM 693 C C . GLN A 1 90 ? 36.229 5.636 36.520 1.00 21.27 90 GLN A C 1
ATOM 694 O O . GLN A 1 90 ? 35.063 5.846 36.870 1.00 22.05 90 GLN A O 1
ATOM 700 N N . GLY A 1 91 ? 37.144 5.069 37.309 1.00 21.65 91 GLY A N 1
ATOM 701 C CA . GLY A 1 91 ? 36.821 4.675 38.667 1.00 22.34 91 GLY A CA 1
ATOM 702 C C . GLY A 1 91 ? 37.685 5.421 39.665 1.00 23.94 91 GLY A C 1
ATOM 703 O O . GLY A 1 91 ? 37.900 4.959 40.786 1.00 24.40 91 GLY A O 1
ATOM 704 N N . ASN A 1 92 ? 38.188 6.581 39.253 1.00 24.49 92 ASN A N 1
ATOM 705 C CA . ASN A 1 92 ? 39.038 7.406 40.111 1.00 24.34 92 ASN A CA 1
ATOM 706 C C . ASN A 1 92 ? 38.219 8.314 41.022 1.00 23.13 92 ASN A C 1
ATOM 707 O O . ASN A 1 92 ? 38.484 8.416 42.212 1.00 24.23 92 ASN A O 1
ATOM 712 N N . THR A 1 93 ? 37.218 8.973 40.460 1.00 23.08 93 THR A N 1
ATOM 713 C CA . THR A 1 93 ? 36.386 9.873 41.243 1.00 22.38 93 THR A CA 1
ATOM 714 C C . THR A 1 93 ? 34.923 9.431 41.290 1.00 22.55 93 THR A C 1
ATOM 715 O O . THR A 1 93 ? 34.498 8.535 40.540 1.00 25.46 93 THR A O 1
ATOM 717 N N . LEU A 1 94 ? 34.166 10.050 42.194 1.00 18.88 94 LEU A N 1
ATOM 718 C CA . LEU A 1 94 ? 32.743 9.789 42.321 1.00 15.35 94 LEU A CA 1
ATOM 719 C C . LEU A 1 94 ? 32.086 11.047 41.796 1.00 15.61 94 LEU A C 1
ATOM 720 O O . LEU A 1 94 ? 32.555 12.146 42.061 1.00 15.83 94 LEU A O 1
ATOM 725 N N . PRO A 1 95 ? 30.996 10.911 41.031 1.00 16.15 95 PRO A N 1
ATOM 726 C CA . PRO A 1 95 ? 30.311 9.684 40.603 1.00 15.39 95 PRO A CA 1
ATOM 727 C C . PRO A 1 95 ? 30.998 9.029 39.412 1.00 15.25 95 PRO A C 1
ATOM 728 O O . PRO A 1 95 ? 31.500 9.724 38.533 1.00 16.03 95 PRO A O 1
ATOM 732 N N . ARG A 1 96 ? 31.019 7.698 39.373 1.00 15.60 96 ARG A N 1
ATOM 733 C CA . ARG A 1 96 ? 31.663 7.003 38.257 1.00 15.78 96 ARG A CA 1
ATOM 734 C C . ARG A 1 96 ? 30.994 7.414 36.947 1.00 14.29 96 ARG A C 1
ATOM 735 O O . ARG A 1 96 ? 29.768 7.564 36.885 1.00 15.49 96 ARG A O 1
ATOM 743 N N . THR A 1 97 ? 31.799 7.600 35.906 1.00 10.72 97 THR A N 1
ATOM 744 C CA . THR A 1 97 ? 31.271 7.999 34.619 1.00 8.52 97 THR A CA 1
ATOM 745 C C . THR A 1 97 ? 31.794 7.158 33.470 1.00 8.82 97 THR A C 1
ATOM 746 O O . THR A 1 97 ? 32.910 6.638 33.512 1.00 5.04 97 THR A O 1
ATOM 750 N N . PHE A 1 98 ? 30.950 7.035 32.444 1.00 10.26 98 PHE A N 1
ATOM 751 C CA . PHE A 1 98 ? 31.235 6.263 31.241 1.00 9.78 98 PHE A CA 1
ATOM 752 C C . PHE A 1 98 ? 31.389 7.210 30.079 1.00 9.58 98 PHE A C 1
ATOM 753 O O . PHE A 1 98 ? 30.929 8.342 30.123 1.00 8.38 98 PHE A O 1
ATOM 761 N N . GLY A 1 99 ? 32.021 6.716 29.024 1.00 11.82 99 GLY A N 1
ATOM 762 C CA . GLY A 1 99 ? 32.165 7.507 27.824 1.00 13.50 99 GLY A CA 1
ATOM 763 C C . GLY A 1 99 ? 30.933 7.157 26.999 1.00 14.15 99 GLY A C 1
ATOM 764 O O . GLY A 1 99 ? 30.289 6.135 27.257 1.00 13.89 99 GLY A O 1
ATOM 765 N N . GLY A 1 100 ? 30.606 7.985 26.015 1.00 13.40 100 GLY A N 1
ATOM 766 C CA . GLY A 1 100 ? 29.443 7.729 25.187 1.00 14.77 100 GLY A CA 1
ATOM 767 C C . GLY A 1 100 ? 29.383 6.371 24.504 1.00 15.00 100 GLY A C 1
ATOM 768 O O . GLY A 1 100 ? 28.297 5.911 24.153 1.00 15.11 100 GLY A O 1
ATOM 769 N N . GLY A 1 101 ? 30.535 5.733 24.298 1.00 15.05 101 GLY A N 1
ATOM 770 C CA . GLY A 1 101 ? 30.547 4.428 23.655 1.00 13.30 101 GLY A CA 1
ATOM 771 C C . GLY A 1 101 ? 30.867 4.491 22.175 1.00 14.23 101 GLY A C 1
ATOM 772 O O . GLY A 1 101 ? 30.561 5.482 21.499 1.00 14.86 101 GLY A O 1
ATOM 773 N N . THR A 1 102 ? 31.495 3.436 21.665 1.00 14.22 102 THR A N 1
ATOM 774 C CA . THR A 1 102 ? 31.857 3.366 20.253 1.00 14.09 102 THR A CA 1
ATOM 775 C C . THR A 1 102 ? 31.369 2.060 19.635 1.00 14.85 102 THR A C 1
ATOM 776 O O . THR A 1 102 ? 31.795 0.973 20.026 1.00 14.12 102 THR A O 1
ATOM 780 N N . LYS A 1 103 ? 30.468 2.164 18.668 1.00 16.80 103 LYS A N 1
ATOM 781 C CA . LYS A 1 103 ? 29.953 0.972 18.022 1.00 18.25 103 LYS A CA 1
ATOM 782 C C . LYS A 1 103 ? 30.628 0.685 16.684 1.00 19.26 103 LYS A C 1
ATOM 783 O O . LYS A 1 103 ? 30.624 1.519 15.769 1.00 19.69 103 LYS A O 1
ATOM 789 N N . LEU A 1 104 ? 31.194 -0.511 16.583 1.00 18.59 104 LEU A N 1
ATOM 790 C CA . LEU A 1 104 ? 31.858 -0.945 15.371 1.00 18.55 104 LEU A CA 1
ATOM 791 C C . LEU A 1 104 ? 30.822 -1.459 14.384 1.00 18.68 104 LEU A C 1
ATOM 792 O O . LEU A 1 104 ? 29.726 -1.865 14.773 1.00 17.96 104 LEU A O 1
ATOM 797 N N . GLU A 1 105 ? 31.191 -1.434 13.107 1.00 18.11 105 GLU A N 1
ATOM 798 C CA . GLU A 1 105 ? 30.350 -1.932 12.033 1.00 18.95 105 GLU A CA 1
ATOM 799 C C . GLU A 1 105 ? 31.304 -2.470 10.964 1.00 18.87 105 GLU A C 1
ATOM 800 O O . GLU A 1 105 ? 32.505 -2.211 11.017 1.00 18.76 105 GLU A O 1
ATOM 806 N N . ILE A 1 106 ? 30.784 -3.225 10.004 1.00 18.58 106 ILE A N 1
ATOM 807 C CA . ILE A 1 106 ? 31.636 -3.796 8.966 1.00 17.99 106 ILE A CA 1
ATOM 808 C C . ILE A 1 106 ? 31.804 -2.909 7.758 1.00 17.86 106 ILE A C 1
ATOM 809 O O . ILE A 1 106 ? 30.841 -2.316 7.279 1.00 17.31 106 ILE A O 1
ATOM 814 N N . LYS A 1 107 ? 33.034 -2.836 7.261 1.00 18.82 107 LYS A N 1
ATOM 815 C CA . LYS A 1 107 ? 33.350 -2.032 6.077 1.00 19.95 107 LYS A CA 1
ATOM 816 C C . LYS A 1 107 ? 32.714 -2.639 4.830 1.00 18.45 107 LYS A C 1
ATOM 817 O O . LYS A 1 107 ? 32.887 -3.816 4.536 1.00 16.18 107 LYS A O 1
ATOM 823 N N . ARG A 1 108 ? 31.970 -1.839 4.092 1.00 19.23 108 ARG A N 1
ATOM 824 C CA . ARG A 1 108 ? 31.327 -2.326 2.876 1.00 19.48 108 ARG A CA 1
ATOM 825 C C . ARG A 1 108 ? 31.575 -1.271 1.797 1.00 17.91 108 ARG A C 1
ATOM 826 O O . ARG A 1 108 ? 32.095 -0.192 2.085 1.00 19.25 108 ARG A O 1
ATOM 834 N N . ALA A 1 109 ? 31.224 -1.571 0.557 1.00 16.66 109 ALA A N 1
ATOM 835 C CA . ALA A 1 109 ? 31.408 -0.598 -0.514 1.00 14.89 109 ALA A CA 1
ATOM 836 C C . ALA A 1 109 ? 30.161 0.275 -0.545 1.00 14.63 109 ALA A C 1
ATOM 837 O O . ALA A 1 109 ? 29.067 -0.194 -0.226 1.00 14.21 109 ALA A O 1
ATOM 839 N N . ASP A 1 110 ? 30.310 1.541 -0.924 1.00 15.35 110 ASP A N 1
ATOM 840 C CA . ASP A 1 110 ? 29.158 2.446 -0.978 1.00 14.75 110 ASP A CA 1
ATOM 841 C C . ASP A 1 110 ? 28.032 1.892 -1.830 1.00 14.21 110 ASP A C 1
ATOM 842 O O . ASP A 1 110 ? 28.258 1.369 -2.916 1.00 13.97 110 ASP A O 1
ATOM 847 N N . ALA A 1 111 ? 26.815 2.028 -1.318 1.00 14.43 111 ALA A N 1
ATOM 848 C CA . ALA A 1 111 ? 25.616 1.585 -2.004 1.00 14.28 111 ALA A CA 1
ATOM 849 C C . ALA A 1 111 ? 24.525 2.621 -1.743 1.00 14.49 111 ALA A C 1
ATOM 850 O O . ALA A 1 111 ? 24.168 2.885 -0.596 1.00 14.86 111 ALA A O 1
ATOM 852 N N . ALA A 1 112 ? 24.018 3.224 -2.814 1.00 14.69 112 ALA A N 1
ATOM 853 C CA . ALA A 1 112 ? 22.957 4.220 -2.707 1.00 14.72 112 ALA A CA 1
ATOM 854 C C . ALA A 1 112 ? 21.673 3.525 -2.302 1.00 14.09 112 ALA A C 1
ATOM 855 O O . ALA A 1 112 ? 21.412 2.396 -2.719 1.00 14.71 112 ALA A O 1
ATOM 857 N N . PRO A 1 113 ? 20.835 4.206 -1.509 1.00 12.90 113 PRO A N 1
ATOM 858 C CA . PRO A 1 113 ? 19.574 3.630 -1.053 1.00 12.03 113 PRO A CA 1
ATOM 859 C C . PRO A 1 113 ? 18.537 3.516 -2.157 1.00 12.38 113 PRO A C 1
ATOM 860 O O . PRO A 1 113 ? 18.538 4.296 -3.113 1.00 12.36 113 PRO A O 1
ATOM 864 N N . THR A 1 114 ? 17.660 2.530 -2.034 1.00 11.75 114 THR A N 1
ATOM 865 C CA . THR A 1 114 ? 16.587 2.382 -2.994 1.00 10.63 114 THR A CA 1
ATOM 866 C C . THR A 1 114 ? 15.490 3.084 -2.214 1.00 10.21 114 THR A C 1
ATOM 867 O O . THR A 1 114 ? 15.344 2.838 -1.008 1.00 10.67 114 THR A O 1
ATOM 871 N N . VAL A 1 115 ? 14.749 3.982 -2.868 1.00 10.01 115 VAL A N 1
ATOM 872 C CA . VAL A 1 115 ? 13.714 4.743 -2.168 1.00 9.71 115 VAL A CA 1
ATOM 873 C C . VAL A 1 115 ? 12.284 4.503 -2.622 1.00 9.45 115 VAL A C 1
ATOM 874 O O . VAL A 1 115 ? 12.003 4.421 -3.816 1.00 10.83 115 VAL A O 1
ATOM 878 N N . SER A 1 116 ? 11.376 4.398 -1.657 1.00 9.87 116 SER A N 1
ATOM 879 C CA . SER A 1 116 ? 9.968 4.174 -1.976 1.00 10.91 116 SER A CA 1
ATOM 880 C C . SER A 1 116 ? 9.072 5.033 -1.097 1.00 11.02 116 SER A C 1
ATOM 881 O O . SER A 1 116 ? 9.282 5.119 0.108 1.00 11.65 116 SER A O 1
ATOM 884 N N . ILE A 1 117 ? 8.081 5.677 -1.698 1.00 10.85 117 ILE A N 1
ATOM 885 C CA . ILE A 1 117 ? 7.168 6.499 -0.920 1.00 12.01 117 ILE A CA 1
ATOM 886 C C . ILE A 1 117 ? 5.781 5.872 -1.030 1.00 12.06 117 ILE A C 1
ATOM 887 O O . ILE A 1 117 ? 5.485 5.207 -2.018 1.00 13.40 117 ILE A O 1
ATOM 892 N N . PHE A 1 118 ? 4.945 6.062 -0.013 1.00 11.81 118 PHE A N 1
ATOM 893 C CA . PHE A 1 118 ? 3.601 5.494 -0.022 1.00 11.69 118 PHE A CA 1
ATOM 894 C C . PHE A 1 118 ? 2.549 6.428 0.597 1.00 13.97 118 PHE A C 1
ATOM 895 O O . PHE A 1 118 ? 2.702 6.891 1.734 1.00 13.58 118 PHE A O 1
ATOM 903 N N . PRO A 1 119 ? 1.460 6.702 -0.148 1.00 13.31 119 PRO A N 1
ATOM 904 C CA . PRO A 1 119 ? 0.369 7.565 0.307 1.00 13.05 119 PRO A CA 1
ATOM 905 C C . PRO A 1 119 ? -0.335 6.865 1.466 1.00 14.52 119 PRO A C 1
ATOM 906 O O . PRO A 1 119 ? -0.049 5.713 1.754 1.00 14.22 119 PRO A O 1
ATOM 910 N N . PRO A 1 120 ? -1.253 7.561 2.156 1.00 16.44 120 PRO A N 1
ATOM 911 C CA . PRO A 1 120 ? -1.972 6.928 3.268 1.00 16.64 120 PRO A CA 1
ATOM 912 C C . PRO A 1 120 ? -2.870 5.797 2.732 1.00 16.63 120 PRO A C 1
ATOM 913 O O . PRO A 1 120 ? -3.336 5.852 1.591 1.00 16.25 120 PRO A O 1
ATOM 917 N N . SER A 1 121 ? -3.108 4.774 3.546 1.00 17.12 121 SER A N 1
ATOM 918 C CA . SER A 1 121 ? -3.949 3.654 3.122 1.00 18.55 121 SER A CA 1
ATOM 919 C C . SER A 1 121 ? -5.431 3.983 3.305 1.00 20.68 121 SER A C 1
ATOM 920 O O . SER A 1 121 ? -5.810 4.654 4.278 1.00 21.78 121 SER A O 1
ATOM 923 N N . SER A 1 122 ? -6.269 3.513 2.383 1.00 21.43 122 SER A N 1
ATOM 924 C CA . SER A 1 122 ? -7.707 3.743 2.509 1.00 23.85 122 SER A CA 1
ATOM 925 C C . SER A 1 122 ? -8.143 3.359 3.929 1.00 24.38 122 SER A C 1
ATOM 926 O O . SER A 1 122 ? -8.794 4.140 4.632 1.00 22.67 122 SER A O 1
ATOM 929 N N . GLU A 1 123 ? -7.767 2.154 4.348 1.00 25.27 123 GLU A N 1
ATOM 930 C CA . GLU A 1 123 ? -8.109 1.677 5.679 1.00 25.65 123 GLU A CA 1
ATOM 931 C C . GLU A 1 123 ? -7.843 2.763 6.723 1.00 23.50 123 GLU A C 1
ATOM 932 O O . GLU A 1 123 ? -8.760 3.174 7.440 1.00 23.13 123 GLU A O 1
ATOM 938 N N . GLN A 1 124 ? -6.607 3.254 6.786 1.00 21.28 124 GLN A N 1
ATOM 939 C CA . GLN A 1 124 ? -6.267 4.285 7.770 1.00 19.43 124 GLN A CA 1
ATOM 940 C C . GLN A 1 124 ? -7.044 5.590 7.656 1.00 17.52 124 GLN A C 1
ATOM 941 O O . GLN A 1 124 ? -7.476 6.150 8.665 1.00 18.00 124 GLN A O 1
ATOM 947 N N . LEU A 1 125 ? -7.199 6.091 6.438 1.00 16.65 125 LEU A N 1
ATOM 948 C CA . LEU A 1 125 ? -7.917 7.342 6.241 1.00 16.49 125 LEU A CA 1
ATOM 949 C C . LEU A 1 125 ? -9.314 7.321 6.840 1.00 16.94 125 LEU A C 1
ATOM 950 O O . LEU A 1 125 ? -9.766 8.312 7.417 1.00 16.17 125 LEU A O 1
ATOM 955 N N . THR A 1 126 ? -9.988 6.180 6.721 1.00 19.13 126 THR A N 1
ATOM 956 C CA . THR A 1 126 ? -11.342 6.030 7.250 1.00 19.82 126 THR A CA 1
ATOM 957 C C . THR A 1 126 ? -11.345 6.157 8.768 1.00 20.35 126 THR A C 1
ATOM 958 O O . THR A 1 126 ? -12.404 6.283 9.388 1.00 21.88 126 THR A O 1
ATOM 962 N N . SER A 1 127 ? -10.157 6.103 9.362 1.00 19.56 127 SER A N 1
ATOM 963 C CA . SER A 1 127 ? -10.016 6.227 10.801 1.00 19.15 127 SER A CA 1
ATOM 964 C C . SER A 1 127 ? -9.680 7.673 11.072 1.00 19.93 127 SER A C 1
ATOM 965 O O . SER A 1 127 ? -9.371 8.036 12.201 1.00 21.99 127 SER A O 1
ATOM 968 N N . GLY A 1 128 ? -9.712 8.489 10.021 1.00 18.78 128 GLY A N 1
ATOM 969 C CA . GLY A 1 128 ? -9.413 9.900 10.168 1.00 18.38 128 GLY A CA 1
ATOM 970 C C . GLY A 1 128 ? -7.941 10.254 10.328 1.00 18.67 128 GLY A C 1
ATOM 971 O O . GLY A 1 128 ? -7.596 11.417 10.577 1.00 20.13 128 GLY A O 1
ATOM 972 N N . GLY A 1 129 ? -7.060 9.272 10.182 1.00 17.13 129 GLY A N 1
ATOM 973 C CA . GLY A 1 129 ? -5.643 9.560 10.323 1.00 15.22 129 GLY A CA 1
ATOM 974 C C . GLY A 1 129 ? -4.940 9.413 8.999 1.00 13.80 129 GLY A C 1
ATOM 975 O O . GLY A 1 129 ? -5.509 8.852 8.074 1.00 15.59 129 GLY A O 1
ATOM 976 N N . ALA A 1 130 ? -3.718 9.916 8.884 1.00 12.94 130 ALA A N 1
ATOM 977 C CA . ALA A 1 130 ? -2.987 9.788 7.623 1.00 13.20 130 ALA A CA 1
ATOM 978 C C . ALA A 1 130 ? -1.466 9.805 7.819 1.00 12.70 130 ALA A C 1
ATOM 979 O O . ALA A 1 130 ? -0.902 10.778 8.332 1.00 12.04 130 ALA A O 1
ATOM 981 N N . SER A 1 131 ? -0.817 8.711 7.413 1.00 11.06 131 SER A N 1
ATOM 982 C CA . SER A 1 131 ? 0.631 8.570 7.538 1.00 8.81 131 SER A CA 1
ATOM 983 C C . SER A 1 131 ? 1.234 8.242 6.192 1.00 8.39 131 SER A C 1
ATOM 984 O O . SER A 1 131 ? 0.827 7.267 5.548 1.00 10.25 131 SER A O 1
ATOM 987 N N . VAL A 1 132 ? 2.193 9.051 5.758 1.00 6.05 132 VAL A N 1
ATOM 988 C CA . VAL A 1 132 ? 2.853 8.791 4.491 1.00 6.56 132 VAL A CA 1
ATOM 989 C C . VAL A 1 132 ? 4.141 8.101 4.891 1.00 7.68 132 VAL A C 1
ATOM 990 O O . VAL A 1 132 ? 4.830 8.562 5.807 1.00 6.40 132 VAL A O 1
ATOM 994 N N . VAL A 1 133 ? 4.457 6.998 4.213 1.00 7.97 133 VAL A N 1
ATOM 995 C CA . VAL A 1 133 ? 5.643 6.223 4.533 1.00 8.56 133 VAL A CA 1
ATOM 996 C C . VAL A 1 133 ? 6.709 6.226 3.436 1.00 10.54 133 VAL A C 1
ATOM 997 O O . VAL A 1 133 ? 6.401 6.270 2.255 1.00 12.96 133 VAL A O 1
ATOM 1001 N N . CYS A 1 134 ? 7.969 6.174 3.846 1.00 12.26 134 CYS A N 1
ATOM 1002 C CA . CYS A 1 134 ? 9.077 6.184 2.912 1.00 15.10 134 CYS A CA 1
ATOM 1003 C C . CYS A 1 134 ? 10.216 5.306 3.439 1.00 16.42 134 CYS A C 1
ATOM 1004 O O . CYS A 1 134 ? 10.721 5.524 4.545 1.00 18.32 134 CYS A O 1
ATOM 1007 N N . PHE A 1 135 ? 10.597 4.296 2.659 1.00 16.25 135 PHE A N 1
ATOM 1008 C CA . PHE A 1 135 ? 11.705 3.422 3.021 1.00 15.36 135 PHE A CA 1
ATOM 1009 C C . PHE A 1 135 ? 12.905 3.821 2.171 1.00 16.08 135 PHE A C 1
ATOM 1010 O O . PHE A 1 135 ? 12.771 4.240 1.002 1.00 15.08 135 PHE A O 1
ATOM 1018 N N . LEU A 1 136 ? 14.077 3.685 2.768 1.00 16.41 136 LEU A N 1
ATOM 1019 C CA . LEU A 1 136 ? 15.330 3.953 2.084 1.00 16.25 136 LEU A CA 1
ATOM 1020 C C . LEU A 1 136 ? 16.081 2.687 2.452 1.00 17.89 136 LEU A C 1
ATOM 1021 O O . LEU A 1 136 ? 16.605 2.549 3.569 1.00 18.84 136 LEU A O 1
ATOM 1026 N N . ASN A 1 137 ? 16.099 1.742 1.517 1.00 17.34 137 ASN A N 1
ATOM 1027 C CA . ASN A 1 137 ? 16.717 0.458 1.784 1.00 16.64 137 ASN A CA 1
ATOM 1028 C C . ASN A 1 137 ? 18.071 0.121 1.182 1.00 16.44 137 ASN A C 1
ATOM 1029 O O . ASN A 1 137 ? 18.442 0.565 0.084 1.00 14.57 137 ASN A O 1
ATOM 1034 N N . ASN A 1 138 ? 18.782 -0.704 1.950 1.00 16.18 138 ASN A N 1
ATOM 1035 C CA . ASN A 1 138 ? 20.094 -1.233 1.619 1.00 14.50 138 ASN A CA 1
ATOM 1036 C C . ASN A 1 138 ? 21.113 -0.219 1.155 1.00 14.38 138 ASN A C 1
ATOM 1037 O O . ASN A 1 138 ? 21.614 -0.294 0.035 1.00 15.13 138 ASN A O 1
ATOM 1042 N N . PHE A 1 139 ? 21.439 0.717 2.039 1.00 13.03 139 PHE A N 1
ATOM 1043 C CA . PHE A 1 139 ? 22.416 1.736 1.720 1.00 12.65 139 PHE A CA 1
ATOM 1044 C C . PHE A 1 139 ? 23.646 1.653 2.622 1.00 13.24 139 PHE A C 1
ATOM 1045 O O . PHE A 1 139 ? 23.604 1.058 3.707 1.00 14.31 139 PHE A O 1
ATOM 1053 N N . TYR A 1 140 ? 24.752 2.216 2.147 1.00 11.22 140 TYR A N 1
ATOM 1054 C CA . TYR A 1 140 ? 25.979 2.239 2.921 1.00 11.26 140 TYR A CA 1
ATOM 1055 C C . TYR A 1 140 ? 26.846 3.368 2.397 1.00 11.02 140 TYR A C 1
ATOM 1056 O O . TYR A 1 140 ? 26.977 3.534 1.193 1.00 10.67 140 TYR A O 1
ATOM 1065 N N . PRO A 1 141 ? 27.472 4.150 3.299 1.00 11.77 141 PRO A N 1
ATOM 1066 C CA . PRO A 1 141 ? 27.426 4.030 4.759 1.00 10.93 141 PRO A CA 1
ATOM 1067 C C . PRO A 1 141 ? 26.091 4.394 5.404 1.00 11.98 141 PRO A C 1
ATOM 1068 O O . PRO A 1 141 ? 25.166 4.836 4.724 1.00 12.31 141 PRO A O 1
ATOM 1072 N N . LYS A 1 142 ? 26.017 4.232 6.724 1.00 13.13 142 LYS A N 1
ATOM 1073 C CA . LYS A 1 142 ? 24.791 4.471 7.464 1.00 14.32 142 LYS A CA 1
ATOM 1074 C C . LYS A 1 142 ? 24.339 5.900 7.646 1.00 16.29 142 LYS A C 1
ATOM 1075 O O . LYS A 1 142 ? 23.219 6.132 8.102 1.00 18.04 142 LYS A O 1
ATOM 1081 N N . ASP A 1 143 ? 25.180 6.865 7.307 1.00 17.44 143 ASP A N 1
ATOM 1082 C CA . ASP A 1 143 ? 24.762 8.251 7.464 1.00 19.42 143 ASP A CA 1
ATOM 1083 C C . ASP A 1 143 ? 23.885 8.676 6.290 1.00 19.64 143 ASP A C 1
ATOM 1084 O O . ASP A 1 143 ? 24.250 8.498 5.123 1.00 19.53 143 ASP A O 1
ATOM 1089 N N . ILE A 1 144 ? 22.724 9.238 6.609 1.00 18.66 144 ILE A N 1
ATOM 1090 C CA . ILE A 1 144 ? 21.785 9.660 5.586 1.00 18.00 144 ILE A CA 1
ATOM 1091 C C . ILE A 1 144 ? 20.825 10.676 6.189 1.00 18.07 144 ILE A C 1
ATOM 1092 O O . ILE A 1 144 ? 20.554 10.641 7.383 1.00 16.53 144 ILE A O 1
ATOM 1097 N N . ASN A 1 145 ? 20.337 11.597 5.367 1.00 19.38 145 ASN A N 1
ATOM 1098 C CA . ASN A 1 145 ? 19.387 12.596 5.833 1.00 22.23 145 ASN A CA 1
ATOM 1099 C C . ASN A 1 145 ? 18.152 12.521 4.945 1.00 21.97 145 ASN A C 1
ATOM 1100 O O . ASN A 1 145 ? 18.261 12.566 3.714 1.00 23.18 145 ASN A O 1
ATOM 1105 N N . VAL A 1 146 ? 16.984 12.391 5.562 1.00 20.30 146 VAL A N 1
ATOM 1106 C CA . VAL A 1 146 ? 15.740 12.343 4.808 1.00 20.63 146 VAL A CA 1
ATOM 1107 C C . VAL A 1 146 ? 14.981 13.655 5.045 1.00 20.65 146 VAL A C 1
ATOM 1108 O O . VAL A 1 146 ? 14.979 14.206 6.147 1.00 20.68 146 VAL A O 1
ATOM 1112 N N . LYS A 1 147 ? 14.335 14.151 4.003 1.00 20.40 147 LYS A N 1
ATOM 1113 C CA . LYS A 1 147 ? 13.595 15.395 4.099 1.00 20.27 147 LYS A CA 1
ATOM 1114 C C . LYS A 1 147 ? 12.201 15.179 3.526 1.00 18.24 147 LYS A C 1
ATOM 1115 O O . LYS A 1 147 ? 12.051 14.489 2.531 1.00 16.90 147 LYS A O 1
ATOM 1121 N N . TRP A 1 148 ? 11.188 15.741 4.173 1.00 16.85 148 TRP A N 1
ATOM 1122 C CA . TRP A 1 148 ? 9.811 15.631 3.695 1.00 17.65 148 TRP A CA 1
ATOM 1123 C C . TRP A 1 148 ? 9.333 17.011 3.273 1.00 18.02 148 TRP A C 1
ATOM 1124 O O . TRP A 1 148 ? 9.568 17.979 3.977 1.00 18.81 148 TRP A O 1
ATOM 1135 N N . LYS A 1 149 ? 8.670 17.116 2.133 1.00 18.14 149 LYS A N 1
ATOM 1136 C CA . LYS A 1 149 ? 8.154 18.407 1.708 1.00 17.21 149 LYS A CA 1
ATOM 1137 C C . LYS A 1 149 ? 6.682 18.237 1.431 1.00 16.11 149 LYS A C 1
ATOM 1138 O O . LYS A 1 149 ? 6.266 17.224 0.890 1.00 16.66 149 LYS A O 1
ATOM 1144 N N . ILE A 1 150 ? 5.886 19.216 1.829 1.00 14.96 150 ILE A N 1
ATOM 1145 C CA . ILE A 1 150 ? 4.461 19.160 1.571 1.00 14.44 150 ILE A CA 1
ATOM 1146 C C . ILE A 1 150 ? 4.143 20.325 0.649 1.00 14.96 150 ILE A C 1
ATOM 1147 O O . ILE A 1 150 ? 4.427 21.479 0.957 1.00 14.87 150 ILE A O 1
ATOM 1152 N N . ASP A 1 151 ? 3.552 20.018 -0.492 1.00 16.92 151 ASP A N 1
ATOM 1153 C CA . ASP A 1 151 ? 3.228 21.058 -1.450 1.00 18.23 151 ASP A CA 1
ATOM 1154 C C . ASP A 1 151 ? 4.477 21.875 -1.737 1.00 20.40 151 ASP A C 1
ATOM 1155 O O . ASP A 1 151 ? 4.404 23.086 -1.960 1.00 22.81 151 ASP A O 1
ATOM 1160 N N . GLY A 1 152 ? 5.627 21.205 -1.700 1.00 21.02 152 GLY A N 1
ATOM 1161 C CA . GLY A 1 152 ? 6.882 21.858 -2.025 1.00 21.07 152 GLY A CA 1
ATOM 1162 C C . GLY A 1 152 ? 7.720 22.502 -0.944 1.00 21.13 152 GLY A C 1
ATOM 1163 O O . GLY A 1 152 ? 8.674 23.209 -1.254 1.00 22.04 152 GLY A O 1
ATOM 1164 N N . SER A 1 153 ? 7.400 22.290 0.319 1.00 20.70 153 SER A N 1
ATOM 1165 C CA . SER A 1 153 ? 8.229 22.908 1.325 1.00 20.58 153 SER A CA 1
ATOM 1166 C C . SER A 1 153 ? 8.262 22.193 2.656 1.00 22.12 153 SER A C 1
ATOM 1167 O O . SER A 1 153 ? 7.476 21.282 2.917 1.00 23.11 153 SER A O 1
ATOM 1170 N N . GLU A 1 154 ? 9.218 22.618 3.471 1.00 23.14 154 GLU A N 1
ATOM 1171 C CA . GLU A 1 154 ? 9.447 22.141 4.830 1.00 22.95 154 GLU A CA 1
ATOM 1172 C C . GLU A 1 154 ? 8.786 20.855 5.287 1.00 21.50 154 GLU A C 1
ATOM 1173 O O . GLU A 1 154 ? 8.739 19.863 4.5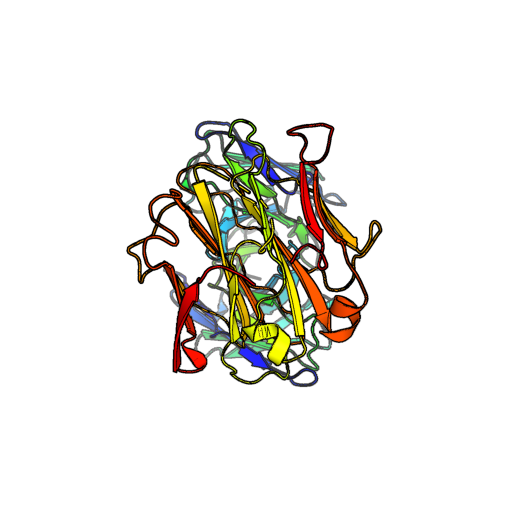89 1.00 22.83 154 GLU A O 1
ATOM 1175 N N . ARG A 1 155 ? 8.288 20.922 6.509 1.00 21.29 155 ARG A N 1
ATOM 1176 C CA . ARG A 1 155 ? 7.616 19.848 7.229 1.00 22.11 155 ARG A CA 1
ATOM 1177 C C . ARG A 1 155 ? 8.544 18.943 8.025 1.00 20.58 155 ARG A C 1
ATOM 1178 O O . ARG A 1 155 ? 9.314 18.161 7.467 1.00 20.31 155 ARG A O 1
ATOM 1186 N N . GLN A 1 156 ? 8.447 19.062 9.344 1.00 19.63 156 GLN A N 1
ATOM 1187 C CA . GLN A 1 156 ? 9.248 18.259 10.245 1.00 20.12 156 GLN A CA 1
ATOM 1188 C C . GLN A 1 156 ? 8.442 17.671 11.391 1.00 20.40 156 GLN A C 1
ATOM 1189 O O . GLN A 1 156 ? 8.917 16.763 12.063 1.00 19.84 156 GLN A O 1
ATOM 1195 N N . ASN A 1 157 ? 7.229 18.181 11.608 1.00 21.91 157 ASN A N 1
ATOM 1196 C CA . ASN A 1 157 ? 6.355 17.673 12.671 1.00 23.30 157 ASN A CA 1
ATOM 1197 C C . ASN A 1 157 ? 5.697 16.398 12.211 1.00 23.33 157 ASN A C 1
ATOM 1198 O O . ASN A 1 157 ? 5.240 16.315 11.074 1.00 23.73 157 ASN A O 1
ATOM 1203 N N . GLY A 1 158 ? 5.626 15.418 13.104 1.00 23.18 158 GLY A N 1
ATOM 1204 C CA . GLY A 1 158 ? 5.025 14.145 12.755 1.00 22.87 158 GLY A CA 1
ATOM 1205 C C . GLY A 1 158 ? 6.071 13.160 12.263 1.00 22.48 158 GLY A C 1
ATOM 1206 O O . GLY A 1 158 ? 5.984 11.956 12.515 1.00 25.51 158 GLY A O 1
ATOM 1207 N N . VAL A 1 159 ? 7.085 13.671 11.579 1.00 20.28 159 VAL A N 1
ATOM 1208 C CA . VAL A 1 159 ? 8.124 12.811 11.038 1.00 19.06 159 VAL A CA 1
ATOM 1209 C C . VAL A 1 159 ? 8.865 12.046 12.119 1.00 18.55 159 VAL A C 1
ATOM 1210 O O . VAL A 1 159 ? 9.597 12.629 12.911 1.00 20.62 159 VAL A O 1
ATOM 1214 N N . LEU A 1 160 ? 8.638 10.736 12.161 1.00 16.71 160 LEU A N 1
ATOM 1215 C CA . LEU A 1 160 ? 9.322 9.849 13.098 1.00 13.73 160 LEU A CA 1
ATOM 1216 C C . LEU A 1 160 ? 10.137 8.869 12.235 1.00 13.63 160 LEU A C 1
ATOM 1217 O O . LEU A 1 160 ? 9.605 8.271 11.294 1.00 10.81 160 LEU A O 1
ATOM 1222 N N . ASN A 1 161 ? 11.428 8.726 12.545 1.00 12.93 161 ASN A N 1
ATOM 1223 C CA . ASN A 1 161 ? 12.326 7.865 11.777 1.00 11.84 161 ASN A CA 1
ATOM 1224 C C . ASN A 1 161 ? 12.767 6.626 12.521 1.00 12.13 161 ASN A C 1
ATOM 1225 O O . ASN A 1 161 ? 12.825 6.618 13.745 1.00 11.23 161 ASN A O 1
ATOM 1230 N N . SER A 1 162 ? 13.115 5.594 11.760 1.00 12.26 162 SER A N 1
ATOM 1231 C CA . SER A 1 162 ? 13.626 4.350 12.313 1.00 12.73 162 SER A CA 1
ATOM 1232 C C . SER A 1 162 ? 14.751 3.797 11.463 1.00 13.51 162 SER A C 1
ATOM 1233 O O . SER A 1 162 ? 14.694 3.824 10.227 1.00 12.71 162 SER A O 1
ATOM 1236 N N . TRP A 1 163 ? 15.775 3.290 12.137 1.00 13.76 163 TRP A N 1
ATOM 1237 C CA . TRP A 1 163 ? 16.933 2.744 11.460 1.00 15.25 163 TRP A CA 1
ATOM 1238 C C . TRP A 1 163 ? 17.215 1.320 11.918 1.00 15.99 163 TRP A C 1
ATOM 1239 O O . TRP A 1 163 ? 17.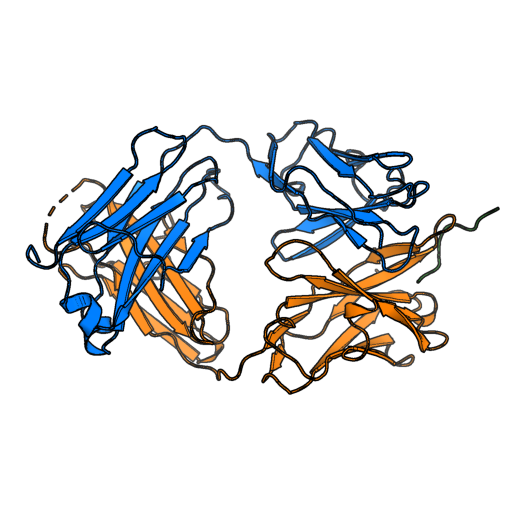133 1.013 13.103 1.00 17.45 163 TRP A O 1
ATOM 1250 N N . THR A 1 164 ? 17.553 0.449 10.980 1.00 16.80 164 THR A N 1
ATOM 1251 C CA . THR A 1 164 ? 17.899 -0.927 11.314 1.00 17.38 164 THR A CA 1
ATOM 1252 C C . THR A 1 164 ? 19.388 -0.938 11.654 1.00 18.70 164 THR A C 1
ATOM 1253 O O . THR A 1 164 ? 20.085 0.064 11.466 1.00 18.80 164 THR A O 1
ATOM 1257 N N . ASP A 1 165 ? 19.879 -2.059 12.170 1.00 20.82 165 ASP A N 1
ATOM 1258 C CA . ASP A 1 165 ? 21.300 -2.151 12.462 1.00 21.34 165 ASP A CA 1
ATOM 1259 C C . ASP A 1 165 ? 21.876 -2.704 11.182 1.00 21.06 165 ASP A C 1
ATOM 1260 O O . ASP A 1 165 ? 21.127 -3.140 10.311 1.00 19.07 165 ASP A O 1
ATOM 1265 N N . GLN A 1 166 ? 23.199 -2.690 11.067 1.00 21.55 166 GLN A N 1
ATOM 1266 C CA . GLN A 1 166 ? 23.850 -3.210 9.878 1.00 21.89 166 GLN A CA 1
ATOM 1267 C C . GLN A 1 166 ? 23.306 -4.626 9.626 1.00 21.09 166 GLN A C 1
ATOM 1268 O O . GLN A 1 166 ? 23.011 -5.363 10.568 1.00 21.70 166 GLN A O 1
ATOM 1274 N N . ASP A 1 167 ? 23.149 -4.998 8.362 1.00 19.91 167 ASP A N 1
ATOM 1275 C CA . ASP A 1 167 ? 22.633 -6.320 8.026 1.00 21.00 167 ASP A CA 1
ATOM 1276 C C . ASP A 1 167 ? 23.693 -7.418 8.208 1.00 21.30 167 ASP A C 1
ATOM 1277 O O . ASP A 1 167 ? 24.888 -7.148 8.165 1.00 20.06 167 ASP A O 1
ATOM 1282 N N . SER A 1 168 ? 23.257 -8.661 8.391 1.00 24.15 168 SER A N 1
ATOM 1283 C CA . SER A 1 168 ? 24.203 -9.763 8.587 1.00 25.41 168 SER A CA 1
ATOM 1284 C C . SER A 1 168 ? 24.693 -10.456 7.298 1.00 26.40 168 SER A C 1
ATOM 1285 O O . SER A 1 168 ? 25.806 -10.978 7.274 1.00 27.51 168 SER A O 1
ATOM 1288 N N . LYS A 1 169 ? 23.878 -10.465 6.241 1.00 26.54 169 LYS A N 1
ATOM 1289 C CA . LYS A 1 169 ? 24.263 -11.092 4.972 1.00 27.19 169 LYS A CA 1
ATOM 1290 C C . LYS A 1 169 ? 25.072 -10.105 4.140 1.00 26.59 169 LYS A C 1
ATOM 1291 O O . LYS A 1 169 ? 26.139 -10.433 3.635 1.00 27.25 169 LYS A O 1
ATOM 1297 N N . ASP A 1 170 ? 24.537 -8.904 3.967 1.00 26.04 170 ASP A N 1
ATOM 1298 C CA . ASP A 1 170 ? 25.235 -7.849 3.238 1.00 24.81 170 ASP A CA 1
ATOM 1299 C C . ASP A 1 170 ? 25.522 -6.877 4.363 1.00 23.92 170 ASP A C 1
ATOM 1300 O O . ASP A 1 170 ? 25.011 -7.056 5.462 1.00 26.45 170 ASP A O 1
ATOM 1305 N N . SER A 1 171 ? 26.323 -5.855 4.158 1.00 20.94 171 SER A N 1
ATOM 1306 C CA . SER A 1 171 ? 26.550 -4.985 5.307 1.00 19.81 171 SER A CA 1
ATOM 1307 C C . SER A 1 171 ? 25.874 -3.635 5.148 1.00 18.48 171 SER A C 1
ATOM 1308 O O . SER A 1 171 ? 26.418 -2.611 5.561 1.00 15.97 171 SER A O 1
ATOM 1311 N N . THR A 1 172 ? 24.674 -3.643 4.567 1.00 16.90 172 THR A N 1
ATOM 1312 C CA . THR A 1 172 ? 23.944 -2.404 4.325 1.00 15.62 172 THR A CA 1
ATOM 1313 C C . THR A 1 172 ? 23.018 -2.023 5.462 1.00 14.41 172 THR A C 1
ATOM 1314 O O . THR A 1 172 ? 22.780 -2.820 6.363 1.00 14.77 172 THR A O 1
ATOM 1318 N N . TYR A 1 173 ? 22.516 -0.790 5.409 1.00 13.69 173 TYR A N 1
ATOM 1319 C CA . TYR A 1 173 ? 21.593 -0.259 6.408 1.00 10.96 173 TYR A CA 1
ATOM 1320 C C . TYR A 1 173 ? 20.306 0.110 5.715 1.00 10.94 173 TYR A C 1
ATOM 1321 O O . TYR A 1 173 ? 20.292 0.325 4.511 1.00 9.55 173 TYR A O 1
ATOM 1330 N N . SER A 1 174 ? 19.228 0.188 6.486 1.00 12.58 174 SER A N 1
ATOM 1331 C CA . SER A 1 174 ? 17.921 0.558 5.958 1.00 13.24 174 SER A CA 1
ATOM 1332 C C . SER A 1 174 ? 17.239 1.494 6.947 1.00 13.99 174 SER A C 1
ATOM 1333 O O . SER A 1 174 ? 17.440 1.408 8.161 1.00 12.80 174 SER A O 1
ATOM 1336 N N . MET A 1 175 ? 16.428 2.396 6.413 1.00 16.45 175 MET A N 1
ATOM 1337 C CA . MET A 1 175 ? 15.724 3.369 7.241 1.00 16.21 175 MET A CA 1
ATOM 1338 C C . MET A 1 175 ? 14.293 3.592 6.767 1.00 14.43 175 MET A C 1
ATOM 1339 O O . MET A 1 175 ? 13.987 3.495 5.573 1.00 15.84 175 MET A O 1
ATOM 1344 N N . SER A 1 176 ? 13.424 3.887 7.723 1.00 12.00 176 SER A N 1
ATOM 1345 C CA . SER A 1 176 ? 12.025 4.154 7.442 1.00 10.16 176 SER A CA 1
ATOM 1346 C C . SER A 1 176 ? 11.673 5.515 8.041 1.00 9.47 176 SER A C 1
ATOM 1347 O O . SER A 1 176 ? 12.092 5.842 9.156 1.00 9.47 176 SER A O 1
ATOM 1350 N N . SER A 1 177 ? 10.922 6.312 7.292 1.00 8.11 177 SER A N 1
ATOM 1351 C CA . SER A 1 177 ? 10.512 7.632 7.746 1.00 7.95 177 SER A CA 1
ATOM 1352 C C . SER A 1 177 ? 8.998 7.743 7.584 1.00 9.39 177 SER A C 1
ATOM 1353 O O . SER A 1 177 ? 8.444 7.375 6.543 1.00 8.92 177 SER A O 1
ATOM 1356 N N . THR A 1 178 ? 8.315 8.239 8.607 1.00 10.89 178 THR A N 1
ATOM 1357 C CA . THR A 1 178 ? 6.866 8.362 8.511 1.00 11.67 178 THR A CA 1
ATOM 1358 C C . THR A 1 178 ? 6.331 9.708 8.943 1.00 13.06 178 THR A C 1
ATOM 1359 O O . THR A 1 178 ? 6.601 10.180 10.056 1.00 13.65 178 THR A O 1
ATOM 1363 N N . LEU A 1 179 ? 5.573 10.330 8.044 1.00 15.53 179 LEU A N 1
ATOM 1364 C CA . LEU A 1 179 ? 4.952 11.625 8.315 1.00 16.38 179 LEU A CA 1
ATOM 1365 C C . LEU A 1 179 ? 3.503 11.339 8.650 1.00 16.02 179 LEU A C 1
ATOM 1366 O O . LEU A 1 179 ? 2.820 10.671 7.880 1.00 17.42 179 LEU A O 1
ATOM 1371 N N . THR A 1 180 ? 3.035 11.824 9.792 1.00 15.94 180 THR A N 1
ATOM 1372 C CA . THR A 1 180 ? 1.654 11.590 10.182 1.00 16.04 180 THR A CA 1
ATOM 1373 C C . THR A 1 180 ? 0.906 12.911 10.342 1.00 18.57 180 THR A C 1
ATOM 1374 O O . THR A 1 180 ? 1.421 13.868 10.918 1.00 19.29 180 THR A O 1
ATOM 1378 N N . LEU A 1 181 ? -0.314 12.948 9.813 1.00 20.22 181 LEU A N 1
ATOM 1379 C CA . LEU A 1 181 ? -1.163 14.127 9.858 1.00 20.15 181 LEU A CA 1
ATOM 1380 C C . LEU A 1 181 ? -2.594 13.647 10.029 1.00 20.37 181 LEU A C 1
ATOM 1381 O O . LEU A 1 181 ? -2.854 12.437 10.114 1.00 20.64 181 LEU A O 1
ATOM 1386 N N . THR A 1 182 ? -3.525 14.591 10.072 1.00 19.07 182 THR A N 1
ATOM 1387 C CA . THR A 1 182 ? -4.931 14.234 10.187 1.00 20.38 182 THR A CA 1
ATOM 1388 C C . THR A 1 182 ? -5.435 14.041 8.775 1.00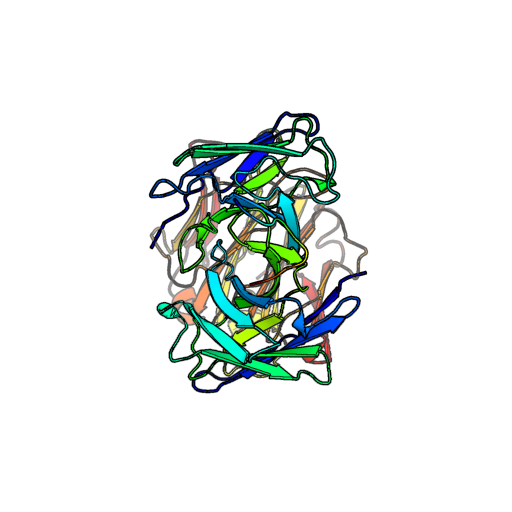 21.34 182 THR A C 1
ATOM 1389 O O . THR A 1 182 ? -4.808 14.502 7.817 1.00 22.63 182 THR A O 1
ATOM 1393 N N . LYS A 1 183 ? -6.560 13.352 8.636 1.00 21.47 183 LYS A N 1
ATOM 1394 C CA . LYS A 1 183 ? -7.141 13.156 7.318 1.00 20.66 183 LYS A CA 1
ATOM 1395 C C . LYS A 1 183 ? -7.278 14.540 6.673 1.00 19.71 183 LYS A C 1
ATOM 1396 O O . LYS A 1 183 ? -6.886 14.748 5.519 1.00 19.13 183 LYS A O 1
ATOM 1402 N N . ASP A 1 184 ? -7.804 15.490 7.443 1.00 17.59 184 ASP A N 1
ATOM 1403 C CA . ASP A 1 184 ? -8.011 16.849 6.961 1.00 18.18 184 ASP A CA 1
ATOM 1404 C C . ASP A 1 184 ? -6.768 17.600 6.458 1.00 18.37 184 ASP A C 1
ATOM 1405 O O . ASP A 1 184 ? -6.749 18.116 5.331 1.00 17.76 184 ASP A O 1
ATOM 1410 N N . GLU A 1 185 ? -5.732 17.678 7.278 1.00 17.60 185 GLU A N 1
ATOM 1411 C CA . GLU A 1 185 ? -4.552 18.387 6.836 1.00 18.33 185 GLU A CA 1
ATOM 1412 C C . GLU A 1 185 ? -4.069 17.728 5.556 1.00 18.17 185 GLU A C 1
ATOM 1413 O O . GLU A 1 185 ? -3.742 18.393 4.572 1.00 18.20 185 GLU A O 1
ATOM 1419 N N . TYR A 1 186 ? -4.052 16.405 5.570 1.00 18.20 186 TYR A N 1
ATOM 1420 C CA . TYR A 1 186 ? -3.605 15.643 4.421 1.00 18.11 186 TYR A CA 1
ATOM 1421 C C . TYR A 1 186 ? -4.425 16.007 3.186 1.00 18.46 186 TYR A C 1
ATOM 1422 O O . TYR A 1 186 ? -3.881 16.206 2.103 1.00 19.16 186 TYR A O 1
ATOM 1431 N N . GLU A 1 187 ? -5.735 16.111 3.346 1.00 19.08 187 GLU A N 1
ATOM 1432 C CA . GLU A 1 187 ? -6.574 16.421 2.205 1.00 20.64 187 GLU A CA 1
ATOM 1433 C C . GLU A 1 187 ? -6.568 17.890 1.808 1.00 21.54 187 GLU A C 1
ATOM 1434 O O . GLU A 1 187 ? -7.209 18.274 0.830 1.00 21.86 187 GLU A O 1
ATOM 1440 N N . ARG A 1 188 ? -5.848 18.718 2.557 1.00 21.69 188 ARG A N 1
ATOM 1441 C CA . ARG A 1 188 ? -5.772 20.129 2.197 1.00 21.20 188 ARG A CA 1
ATOM 1442 C C . ARG A 1 188 ? -4.569 20.372 1.301 1.00 20.03 188 ARG A C 1
ATOM 1443 O O . ARG A 1 188 ? -4.360 21.479 0.827 1.00 20.38 188 ARG A O 1
ATOM 1451 N N . HIS A 1 189 ? -3.770 19.339 1.071 1.00 19.81 189 HIS A N 1
ATOM 1452 C CA . HIS A 1 189 ? -2.605 19.513 0.227 1.00 21.07 189 HIS A CA 1
ATOM 1453 C C . HIS A 1 189 ? -2.475 18.486 -0.890 1.00 21.44 189 HIS A C 1
ATOM 1454 O O . HIS A 1 189 ? -3.173 17.468 -0.908 1.00 21.81 189 HIS A O 1
ATOM 1461 N N . ASN A 1 190 ? -1.576 18.763 -1.828 1.00 21.97 190 ASN A N 1
ATOM 1462 C CA . ASN A 1 190 ? -1.405 17.906 -2.989 1.00 21.48 190 ASN A CA 1
ATOM 1463 C C . ASN A 1 190 ? -0.140 17.051 -3.086 1.00 20.82 190 ASN A C 1
ATOM 1464 O O . ASN A 1 190 ? -0.214 15.822 -3.023 1.00 20.63 190 ASN A O 1
ATOM 1469 N N . SER A 1 191 ? 1.014 17.689 -3.256 1.00 18.44 191 SE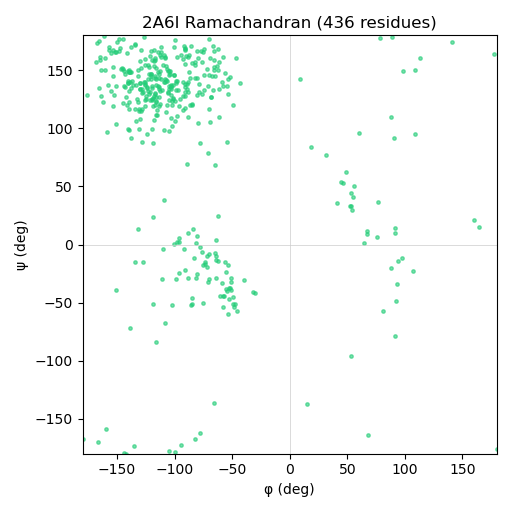R A N 1
ATOM 1470 C CA . SER A 1 191 ? 2.257 16.948 -3.408 1.00 17.92 191 SER A CA 1
ATOM 1471 C C . SER A 1 191 ? 3.002 16.605 -2.127 1.00 18.04 191 SER A C 1
ATOM 1472 O O . SER A 1 191 ? 3.219 17.457 -1.263 1.00 18.38 191 SER A O 1
ATOM 1475 N N . TYR A 1 192 ? 3.388 15.336 -2.021 1.00 17.57 192 TYR A N 1
ATOM 1476 C CA . TYR A 1 192 ? 4.143 14.837 -0.881 1.00 17.08 192 TYR A CA 1
ATOM 1477 C C . TYR A 1 192 ? 5.482 14.296 -1.352 1.00 17.96 192 TYR A C 1
ATOM 1478 O O . TYR A 1 192 ? 5.542 13.428 -2.227 1.00 18.10 192 TYR A O 1
ATOM 1487 N N . THR A 1 193 ? 6.550 14.814 -0.756 1.00 17.48 193 THR A N 1
ATOM 1488 C CA . THR A 1 193 ? 7.902 14.449 -1.139 1.00 18.72 193 THR A CA 1
ATOM 1489 C C . THR A 1 193 ? 8.772 13.827 -0.049 1.00 20.29 193 THR A C 1
ATOM 1490 O O . THR A 1 193 ? 8.672 14.157 1.139 1.00 19.96 193 THR A O 1
ATOM 1494 N N . CYS A 1 194 ? 9.629 12.915 -0.497 1.00 21.30 194 CYS A N 1
ATOM 1495 C CA . CYS A 1 194 ? 10.591 12.227 0.349 1.00 20.98 194 CYS A CA 1
ATOM 1496 C C . CYS A 1 194 ? 11.898 12.408 -0.405 1.00 20.34 194 CYS A C 1
ATOM 1497 O O . CYS A 1 194 ? 12.034 11.928 -1.536 1.00 20.48 194 CYS A O 1
ATOM 1500 N N . GLU A 1 195 ? 12.838 13.130 0.190 1.00 18.75 195 GLU A N 1
ATOM 1501 C CA . GLU A 1 195 ? 14.126 13.342 -0.443 1.00 19.16 195 GLU A CA 1
ATOM 1502 C C . GLU A 1 195 ? 15.182 12.703 0.436 1.00 19.54 195 GLU A C 1
ATOM 1503 O O . GLU A 1 195 ? 15.210 12.925 1.644 1.00 18.27 195 GLU A O 1
ATOM 1509 N N . ALA A 1 196 ? 16.048 11.896 -0.168 1.00 20.84 196 ALA A N 1
ATOM 1510 C CA . ALA A 1 196 ? 17.101 11.223 0.586 1.00 21.25 196 ALA A CA 1
ATOM 1511 C C . ALA A 1 196 ? 18.442 11.725 0.110 1.00 21.41 196 ALA A C 1
ATOM 1512 O O . ALA A 1 196 ? 18.743 11.645 -1.078 1.00 22.36 196 ALA A O 1
ATOM 1514 N N . THR A 1 197 ? 19.247 12.265 1.018 1.00 22.19 197 THR A N 1
ATOM 1515 C CA . THR A 1 197 ? 20.560 12.726 0.602 1.00 23.30 197 THR A CA 1
ATOM 1516 C C . THR A 1 197 ? 21.614 11.844 1.261 1.00 22.67 197 THR A C 1
ATOM 1517 O O . THR A 1 197 ? 21.695 11.721 2.485 1.00 22.35 197 THR A O 1
ATOM 1521 N N . HIS A 1 198 ? 22.401 11.210 0.400 1.00 21.28 198 HIS A N 1
ATOM 1522 C CA . HIS A 1 198 ? 23.423 10.275 0.799 1.00 20.16 198 HIS A CA 1
ATOM 1523 C C . HIS A 1 198 ? 24.677 10.676 0.044 1.00 21.30 198 HIS A C 1
ATOM 1524 O O . HIS A 1 198 ? 24.592 11.117 -1.100 1.00 20.07 198 HIS A O 1
ATOM 1531 N N . LYS A 1 199 ? 25.838 10.517 0.679 1.00 23.67 199 LYS A N 1
ATOM 1532 C CA . LYS A 1 199 ? 27.109 10.878 0.052 1.00 24.10 199 LYS A CA 1
ATOM 1533 C C . LYS A 1 199 ? 27.258 10.129 -1.261 1.00 23.57 199 LYS A C 1
ATOM 1534 O O . LYS A 1 199 ? 28.085 10.463 -2.106 1.00 23.29 199 LYS A O 1
ATOM 1540 N N . THR A 1 200 ? 26.425 9.113 -1.411 1.00 23.05 200 THR A N 1
ATOM 1541 C CA . THR A 1 200 ? 26.384 8.286 -2.597 1.00 22.00 200 THR A CA 1
ATOM 1542 C C . THR A 1 200 ? 26.202 9.163 -3.857 1.00 22.83 200 THR A C 1
ATOM 1543 O O . THR A 1 200 ? 26.467 8.729 -4.978 1.00 21.58 200 THR A O 1
ATOM 1547 N N . SER A 1 201 ? 25.753 10.402 -3.657 1.00 24.21 201 SER A N 1
ATOM 1548 C CA . SER A 1 201 ? 25.559 11.355 -4.754 1.00 25.42 201 SER A CA 1
ATOM 1549 C C . SER A 1 201 ? 25.314 12.749 -4.179 1.00 26.19 201 SER A C 1
ATOM 1550 O O . SER A 1 201 ? 24.877 12.883 -3.043 1.00 27.42 201 SER A O 1
ATOM 1553 N N . THR A 1 202 ? 25.586 13.784 -4.966 1.00 27.10 202 THR A N 1
ATOM 1554 C CA . THR A 1 202 ? 25.382 15.161 -4.517 1.00 27.45 202 THR A CA 1
ATOM 1555 C C . THR A 1 202 ? 23.888 15.479 -4.536 1.00 27.98 202 THR A C 1
ATOM 1556 O O . THR A 1 202 ? 23.320 15.955 -3.548 1.00 29.31 202 THR A O 1
ATOM 1560 N N . SER A 1 203 ? 23.260 15.190 -5.670 1.00 27.10 203 SER A N 1
ATOM 1561 C CA . SER A 1 203 ? 21.840 15.426 -5.865 1.00 26.81 203 SER A CA 1
ATOM 1562 C C . SER A 1 203 ? 21.022 14.433 -5.041 1.00 27.38 203 SER A C 1
ATOM 1563 O O . SER A 1 203 ? 21.331 13.242 -4.991 1.00 26.65 203 SER A O 1
ATOM 1566 N N . PRO A 1 204 ? 19.965 14.913 -4.375 1.00 27.10 204 PRO A N 1
ATOM 1567 C CA . PRO A 1 204 ? 19.146 14.005 -3.573 1.00 25.68 204 PRO A CA 1
ATOM 1568 C C . PRO A 1 204 ? 18.360 13.054 -4.458 1.00 24.98 204 PRO A C 1
ATOM 1569 O O . PRO A 1 204 ? 18.172 13.312 -5.654 1.00 24.09 204 PRO A O 1
ATOM 1573 N N . ILE A 1 205 ? 17.916 11.950 -3.859 1.00 22.95 205 ILE A N 1
ATOM 1574 C CA . ILE A 1 205 ? 17.092 10.963 -4.544 1.00 20.53 205 ILE A CA 1
ATOM 1575 C C . ILE A 1 205 ? 15.683 11.380 -4.133 1.00 20.67 205 ILE A C 1
ATOM 1576 O O . ILE A 1 205 ? 15.355 11.393 -2.939 1.00 21.38 205 ILE A O 1
ATOM 1581 N N . VAL A 1 206 ? 14.855 11.737 -5.107 1.00 18.79 206 VAL A N 1
ATOM 1582 C CA . VAL A 1 206 ? 13.516 12.189 -4.787 1.00 18.65 206 VAL A CA 1
ATOM 1583 C C . VAL A 1 206 ? 12.367 11.294 -5.246 1.00 19.48 206 VAL A C 1
ATOM 1584 O O . VAL A 1 206 ? 12.322 10.828 -6.388 1.00 19.89 206 VAL A O 1
ATOM 1588 N N . LYS A 1 207 ? 11.433 11.075 -4.328 1.00 17.69 207 LYS A N 1
ATOM 1589 C CA . LYS A 1 207 ? 10.250 10.283 -4.587 1.00 16.71 207 LYS A CA 1
ATOM 1590 C C . LYS A 1 207 ? 9.071 11.065 -4.036 1.00 16.89 207 LYS A C 1
ATOM 1591 O O . LYS A 1 207 ? 9.143 11.639 -2.943 1.00 15.10 207 LYS A O 1
ATOM 1597 N N . SER A 1 208 ? 7.987 11.086 -4.798 1.00 17.70 208 SER A N 1
ATOM 1598 C CA . SER A 1 208 ? 6.794 11.792 -4.389 1.00 19.13 208 SER A CA 1
ATOM 1599 C C . SER A 1 208 ? 5.581 11.418 -5.221 1.00 18.83 208 SER A C 1
ATOM 1600 O O . SER A 1 208 ? 5.661 10.657 -6.185 1.00 19.03 208 SER A O 1
ATOM 1603 N N . PHE A 1 209 ? 4.445 11.963 -4.822 1.00 19.44 209 PHE A N 1
ATOM 1604 C CA . PHE A 1 209 ? 3.205 11.725 -5.518 1.00 18.40 209 PHE A CA 1
ATOM 1605 C C . PHE A 1 209 ? 2.326 12.945 -5.297 1.00 19.32 209 PHE A C 1
ATOM 1606 O O . PHE A 1 209 ? 2.619 13.792 -4.447 1.00 17.66 209 PHE A O 1
ATOM 1614 N N . ASN A 1 210 ? 1.265 13.043 -6.087 1.00 21.31 210 ASN A N 1
ATOM 1615 C CA . ASN A 1 210 ? 0.332 14.147 -5.981 1.00 21.91 210 ASN A CA 1
ATOM 1616 C C . ASN A 1 210 ? -1.037 13.540 -5.743 1.00 23.23 210 ASN A C 1
ATOM 1617 O O . ASN A 1 210 ? -1.442 12.609 -6.445 1.00 25.10 210 ASN A O 1
ATOM 1622 N N . ARG A 1 211 ? -1.753 14.057 -4.752 1.00 23.22 211 ARG A N 1
ATOM 1623 C CA . ARG A 1 211 ? -3.067 13.532 -4.461 1.00 22.30 211 ARG A CA 1
ATOM 1624 C C . ARG A 1 211 ? -4.005 13.629 -5.648 1.00 24.22 211 ARG A C 1
ATOM 1625 O O . ARG A 1 211 ? -4.845 12.748 -5.837 1.00 25.20 211 ARG A O 1
ATOM 1633 N N . ASN A 1 212 ? -3.859 14.670 -6.466 1.00 25.91 212 ASN A N 1
ATOM 1634 C CA . ASN A 1 212 ? -4.745 14.808 -7.621 1.00 28.28 212 ASN A CA 1
ATOM 1635 C C . ASN A 1 212 ? -4.504 13.775 -8.728 1.00 29.08 212 ASN A C 1
ATOM 1636 O O . ASN A 1 212 ? -5.441 13.411 -9.440 1.00 29.77 212 ASN A O 1
ATOM 1641 N N . GLU A 1 213 ? -3.274 13.289 -8.876 1.00 29.34 213 GLU A N 1
ATOM 1642 C CA . GLU A 1 213 ? -2.998 12.286 -9.907 1.00 29.66 213 GLU A CA 1
ATOM 1643 C C . GLU A 1 213 ? -3.411 10.888 -9.433 1.00 30.24 213 GLU A C 1
ATOM 1644 O O . GLU A 1 213 ? -3.118 9.881 -10.077 1.00 29.13 213 GLU A O 1
ATOM 1650 N N . CYS A 1 214 ? -4.075 10.848 -8.280 1.00 32.56 214 CYS A N 1
ATOM 1651 C CA . CYS A 1 214 ? -4.606 9.608 -7.717 1.00 34.33 214 CYS A CA 1
ATOM 1652 C C . CYS A 1 214 ? -6.062 9.728 -8.134 1.00 35.13 214 CYS A C 1
ATOM 1653 O O . CYS A 1 214 ? -6.479 9.040 -9.090 1.00 36.52 214 CYS A O 1
ATOM 1657 N N . GLU B 2 1 ? 29.602 -20.328 39.096 1.00 27.39 1 GLU B N 1
ATOM 1658 C CA . GLU B 2 1 ? 29.637 -19.204 38.123 1.00 26.73 1 GLU B CA 1
ATOM 1659 C C . GLU B 2 1 ? 28.858 -18.025 38.682 1.00 25.97 1 GLU B C 1
ATOM 1660 O O . GLU B 2 1 ? 27.676 -18.157 39.009 1.00 25.39 1 GLU B O 1
ATOM 1666 N N . VAL B 2 2 ? 29.524 -16.878 38.810 1.00 25.70 2 VAL B N 1
ATOM 1667 C CA . VAL B 2 2 ? 28.860 -15.677 39.306 1.00 25.12 2 VAL B CA 1
ATOM 1668 C C . VAL B 2 2 ? 27.730 -15.338 38.335 1.00 25.16 2 VAL B C 1
ATOM 1669 O O . VAL B 2 2 ? 27.935 -15.351 37.124 1.00 23.96 2 VAL B O 1
ATOM 1673 N N . GLN B 2 3 ? 26.548 -15.035 38.868 1.00 25.06 3 GLN B N 1
ATOM 1674 C CA . GLN B 2 3 ? 25.393 -14.688 38.040 1.00 24.82 3 GLN B CA 1
ATOM 1675 C C . GLN B 2 3 ? 24.498 -13.652 38.726 1.00 23.50 3 GLN B C 1
ATOM 1676 O O . GLN B 2 3 ? 24.427 -13.599 39.955 1.00 24.32 3 GLN B O 1
ATOM 1682 N N . LEU B 2 4 ? 23.816 -12.832 37.930 1.00 21.59 4 LEU B N 1
ATOM 1683 C CA . LEU B 2 4 ? 22.916 -11.797 38.457 1.00 19.33 4 LEU B CA 1
ATOM 1684 C C . LEU B 2 4 ? 21.642 -11.697 37.618 1.00 18.93 4 LEU B C 1
ATOM 1685 O O . LEU B 2 4 ? 21.640 -11.069 36.566 1.00 17.44 4 LEU B O 1
ATOM 1690 N N . GLN B 2 5 ? 20.562 -12.324 38.076 1.00 19.84 5 GLN B N 1
ATOM 1691 C CA . GLN B 2 5 ? 19.307 -12.275 37.337 1.00 21.80 5 GLN B CA 1
ATOM 1692 C C . GLN B 2 5 ? 18.457 -11.104 37.803 1.00 21.45 5 GLN B C 1
ATOM 1693 O O . GLN B 2 5 ? 18.037 -11.044 38.963 1.00 21.62 5 GLN B O 1
ATOM 1699 N N . GLN B 2 6 ? 18.202 -10.174 36.892 1.00 20.07 6 GLN B N 1
ATOM 1700 C CA . GLN B 2 6 ? 17.413 -9.006 37.221 1.00 19.56 6 GLN B CA 1
ATOM 1701 C C . GLN B 2 6 ? 15.948 -9.267 36.949 1.00 20.68 6 GLN B C 1
ATOM 1702 O O . GLN B 2 6 ? 15.590 -10.252 36.310 1.00 21.48 6 GLN B O 1
ATOM 1708 N N . SER B 2 7 ? 15.109 -8.367 37.446 1.00 22.11 7 SER B N 1
ATOM 1709 C CA . SER B 2 7 ? 13.663 -8.449 37.300 1.00 22.75 7 SER B CA 1
ATOM 1710 C C . SER B 2 7 ? 13.211 -8.392 35.848 1.00 23.23 7 SER B C 1
ATOM 1711 O O . SER B 2 7 ? 13.986 -8.045 34.944 1.00 22.61 7 SER B O 1
ATOM 1714 N N . GLY B 2 8 ? 11.934 -8.709 35.648 1.00 22.47 8 GLY B N 1
ATOM 1715 C CA . GLY B 2 8 ? 11.357 -8.678 34.321 1.00 23.07 8 GLY B CA 1
ATOM 1716 C C . GLY B 2 8 ? 10.999 -7.253 33.949 1.00 23.85 8 GLY B C 1
ATOM 1717 O O . GLY B 2 8 ? 10.973 -6.361 34.813 1.00 23.64 8 GLY B O 1
ATOM 1718 N N . ALA B 2 9 ? 10.729 -7.039 32.663 1.00 22.78 9 ALA B N 1
ATOM 1719 C CA . ALA B 2 9 ? 10.374 -5.718 32.162 1.00 22.65 9 ALA B CA 1
ATOM 1720 C C . ALA B 2 9 ? 9.205 -5.129 32.949 1.00 23.71 9 ALA B C 1
ATOM 1721 O O . ALA B 2 9 ? 8.276 -5.838 33.339 1.00 23.78 9 ALA B O 1
ATOM 1723 N N . GLU B 2 10 ? 9.258 -3.824 33.181 1.00 24.25 10 GLU B N 1
ATOM 1724 C CA . GLU B 2 10 ? 8.213 -3.147 33.928 1.00 23.88 10 GLU B CA 1
ATOM 1725 C C . GLU B 2 10 ? 7.478 -2.090 33.111 1.00 23.23 10 GLU B C 1
ATOM 1726 O O . GLU B 2 10 ? 8.020 -1.511 32.170 1.00 23.08 10 GLU B O 1
ATOM 1732 N N . LEU B 2 11 ? 6.239 -1.844 33.513 1.00 23.79 11 LEU B N 1
ATOM 1733 C CA . LEU B 2 11 ? 5.343 -0.910 32.855 1.00 24.94 11 LEU B CA 1
ATOM 1734 C C . LEU B 2 11 ? 4.689 -0.067 33.953 1.00 26.19 11 LEU B C 1
ATOM 1735 O O . LEU B 2 11 ? 3.957 -0.603 34.791 1.00 26.98 11 LEU B O 1
ATOM 1740 N N . VAL B 2 12 ? 4.931 1.238 33.967 1.00 26.50 12 VAL B N 1
ATOM 1741 C CA . VAL B 2 12 ? 4.336 2.052 35.021 1.00 26.90 12 VAL B CA 1
ATOM 1742 C C . VAL B 2 12 ? 3.908 3.473 34.646 1.00 28.30 12 VAL B C 1
ATOM 1743 O O . VAL B 2 12 ? 4.480 4.107 33.756 1.00 28.19 12 VAL B O 1
ATOM 1747 N N . ARG B 2 13 ? 2.889 3.959 35.350 1.00 29.53 13 ARG B N 1
ATOM 1748 C CA . ARG B 2 13 ? 2.351 5.293 35.136 1.00 30.38 13 ARG B CA 1
ATOM 1749 C C . ARG B 2 13 ? 3.307 6.318 35.723 1.00 29.80 13 ARG B C 1
ATOM 1750 O O . ARG B 2 13 ? 3.957 6.062 36.739 1.00 28.59 13 ARG B O 1
ATOM 1758 N N . ALA B 2 14 ? 3.397 7.477 35.081 1.00 28.61 14 ALA B N 1
ATOM 1759 C CA . ALA B 2 14 ? 4.271 8.533 35.568 1.00 28.02 14 ALA B CA 1
ATOM 1760 C C . ALA B 2 14 ? 3.701 9.039 36.888 1.00 27.50 14 ALA B C 1
ATOM 1761 O O . ALA B 2 14 ? 2.486 9.090 37.066 1.00 28.25 14 ALA B O 1
ATOM 1763 N N . GLY B 2 15 ? 4.578 9.419 37.808 1.00 26.36 15 GLY B N 1
ATOM 1764 C CA . GLY B 2 15 ? 4.117 9.896 39.096 1.00 25.63 15 GLY B CA 1
ATOM 1765 C C . GLY B 2 15 ? 4.104 8.728 40.057 1.00 25.03 15 GLY B C 1
ATOM 1766 O O . GLY B 2 15 ? 4.007 8.885 41.275 1.00 24.93 15 GLY B O 1
ATOM 1767 N N . SER B 2 16 ? 4.203 7.531 39.501 1.00 24.69 16 SER B N 1
ATOM 1768 C CA . SER B 2 16 ? 4.226 6.340 40.331 1.00 24.31 16 SER B CA 1
ATOM 1769 C C . SER B 2 16 ? 5.690 5.938 40.609 1.00 24.18 16 SER B C 1
ATOM 1770 O O . SER B 2 16 ? 6.630 6.671 40.273 1.00 23.72 16 SER B O 1
ATOM 1773 N N . SER B 2 17 ? 5.876 4.780 41.229 1.00 23.95 17 SER B N 1
ATOM 1774 C CA . SER B 2 17 ? 7.211 4.291 41.545 1.00 24.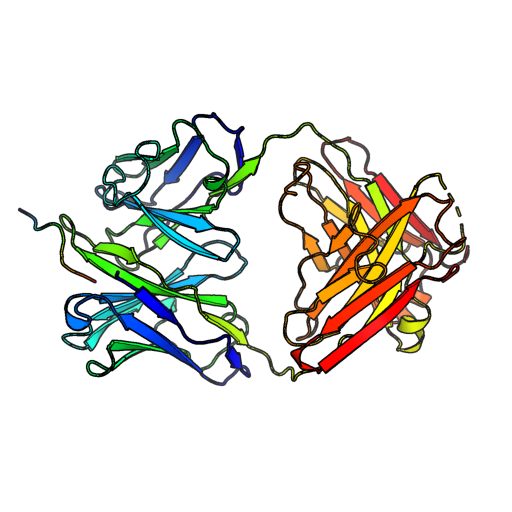17 17 SER B CA 1
ATOM 1775 C C . SER B 2 17 ? 7.343 2.819 41.164 1.00 23.17 17 SER B C 1
ATOM 1776 O O . SER B 2 17 ? 6.358 2.172 40.798 1.00 22.08 17 SER B O 1
ATOM 1779 N N . VAL B 2 18 ? 8.561 2.293 41.253 1.00 21.61 18 VAL B N 1
ATOM 1780 C CA . VAL B 2 18 ? 8.799 0.892 40.933 1.00 21.17 18 VAL B CA 1
ATOM 1781 C C . VAL B 2 18 ? 10.017 0.355 41.686 1.00 21.30 18 VAL B C 1
ATOM 1782 O O . VAL B 2 18 ? 10.938 1.104 42.031 1.00 18.73 18 VAL B O 1
ATOM 1786 N N . LYS B 2 19 ? 10.015 -0.951 41.939 1.00 21.31 19 LYS B N 1
ATOM 1787 C CA . LYS B 2 19 ? 11.112 -1.575 42.660 1.00 21.21 19 LYS B CA 1
ATOM 1788 C C . LYS B 2 19 ? 11.602 -2.788 41.893 1.00 21.59 19 LYS B C 1
ATOM 1789 O O . LYS B 2 19 ? 10.920 -3.818 41.850 1.00 20.54 19 LYS B O 1
ATOM 1795 N N . MET B 2 20 ? 12.782 -2.673 41.285 1.00 21.23 20 MET B N 1
ATOM 1796 C CA . MET B 2 20 ? 13.320 -3.792 40.530 1.00 20.86 20 MET B CA 1
ATOM 1797 C C . MET B 2 20 ? 14.323 -4.608 41.316 1.00 19.57 20 MET B C 1
ATOM 1798 O O . MET B 2 20 ? 14.865 -4.143 42.314 1.00 20.75 20 MET B O 1
ATOM 1803 N N . SER B 2 21 ? 14.561 -5.831 40.848 1.00 19.15 21 SER B N 1
ATOM 1804 C CA . SER B 2 21 ? 15.450 -6.789 41.505 1.00 18.59 21 SER B CA 1
ATOM 1805 C C . SER B 2 21 ? 16.725 -7.200 40.797 1.00 19.39 21 SER B C 1
ATOM 1806 O O . SER B 2 21 ? 16.902 -7.009 39.590 1.00 19.39 21 SER B O 1
ATOM 1809 N N . CYS B 2 22 ? 17.588 -7.823 41.588 1.00 19.15 22 CYS B N 1
ATOM 1810 C CA . CYS B 2 22 ? 18.874 -8.295 41.139 1.00 19.62 22 CYS B CA 1
ATOM 1811 C C . CYS B 2 22 ? 19.281 -9.376 42.133 1.00 21.23 22 CYS B C 1
ATOM 1812 O O . CYS B 2 22 ? 19.780 -9.084 43.229 1.00 20.37 22 CYS B O 1
ATOM 1815 N N . LYS B 2 23 ? 19.022 -10.626 41.758 1.00 23.71 23 LYS B N 1
ATOM 1816 C CA . LYS B 2 23 ? 19.370 -11.764 42.601 1.00 24.86 23 LYS B CA 1
ATOM 1817 C C . LYS B 2 23 ? 20.746 -12.264 42.200 1.00 24.52 23 LYS B C 1
ATOM 1818 O O . LYS B 2 23 ? 21.013 -12.533 41.024 1.00 23.89 23 LYS B O 1
ATOM 1824 N N . ALA B 2 24 ? 21.617 -12.386 43.192 1.00 23.85 24 ALA B N 1
ATOM 1825 C CA . ALA B 2 24 ? 22.972 -12.834 42.950 1.00 23.62 24 ALA B CA 1
ATOM 1826 C C . ALA B 2 24 ? 23.139 -14.281 43.385 1.00 23.15 24 ALA B C 1
ATOM 1827 O O . ALA B 2 24 ? 22.472 -14.741 44.314 1.00 23.48 24 ALA B O 1
ATOM 1829 N N . SER B 2 25 ? 24.022 -14.995 42.693 1.00 22.27 25 SER B N 1
ATOM 1830 C CA . SER B 2 25 ? 24.321 -16.391 43.007 1.00 21.20 25 SER B CA 1
ATOM 1831 C C . SER B 2 25 ? 25.782 -16.677 42.653 1.00 19.83 25 SER B C 1
ATOM 1832 O O . SER B 2 25 ? 26.486 -15.804 42.144 1.00 20.26 25 SER B O 1
ATOM 1835 N N . GLY B 2 26 ? 26.237 -17.890 42.947 1.00 18.86 26 GLY B N 1
ATOM 1836 C CA . GLY B 2 26 ? 27.602 -18.280 42.637 1.00 17.86 26 GLY B CA 1
ATOM 1837 C C . GLY B 2 26 ? 28.717 -17.581 43.391 1.00 17.39 26 GLY B C 1
ATOM 1838 O O . GLY B 2 26 ? 29.879 -17.763 43.047 1.00 18.33 26 GLY B O 1
ATOM 1839 N N . TYR B 2 27 ? 28.399 -16.795 44.413 1.00 16.95 27 TYR B N 1
ATOM 1840 C CA . TYR B 2 27 ? 29.447 -16.096 45.159 1.00 16.78 27 TYR B CA 1
ATOM 1841 C C . TYR B 2 27 ? 28.906 -15.516 46.464 1.00 16.30 27 TYR B C 1
ATOM 1842 O O . TYR B 2 27 ? 27.699 -15.564 46.704 1.00 15.21 27 TYR B O 1
ATOM 1851 N N . THR B 2 28 ? 29.789 -14.975 47.307 1.00 17.76 28 THR B N 1
ATOM 1852 C CA . THR B 2 28 ? 29.350 -14.389 48.576 1.00 18.45 28 THR B CA 1
ATOM 1853 C C . THR B 2 28 ? 28.792 -12.992 48.384 1.00 20.35 28 THR B C 1
ATOM 1854 O O . THR B 2 28 ? 29.526 -12.017 48.200 1.00 21.76 28 THR B O 1
ATOM 1858 N N . PHE B 2 29 ? 27.470 -12.924 48.446 1.00 21.66 29 PHE B N 1
ATOM 1859 C CA . PHE B 2 29 ? 26.710 -11.704 48.261 1.00 22.14 29 PHE B CA 1
ATOM 1860 C C . PHE B 2 29 ? 27.194 -10.510 49.070 1.00 22.45 29 PHE B C 1
ATOM 1861 O O . PHE B 2 29 ? 27.296 -9.400 48.546 1.00 22.42 29 PHE B O 1
ATOM 1869 N N . THR B 2 30 ? 27.490 -10.737 50.344 1.00 23.17 30 THR B N 1
ATOM 1870 C CA . THR B 2 30 ? 27.924 -9.660 51.231 1.00 23.66 30 THR B CA 1
ATOM 1871 C C . THR B 2 30 ? 29.365 -9.211 51.008 1.00 23.55 30 THR B C 1
ATOM 1872 O O . THR B 2 30 ? 29.760 -8.124 51.432 1.00 24.19 30 THR B O 1
ATOM 1876 N N . SER B 2 31 ? 30.145 -10.042 50.329 1.00 23.90 31 SER B N 1
ATOM 1877 C CA . SER B 2 31 ? 31.544 -9.733 50.059 1.00 23.48 31 SER B CA 1
ATOM 1878 C C . SER B 2 31 ? 31.736 -8.801 48.867 1.00 23.66 31 SER B C 1
ATOM 1879 O O . SER B 2 31 ? 32.873 -8.482 48.510 1.00 23.45 31 SER B O 1
ATOM 1882 N N . TYR B 2 32 ? 30.645 -8.372 48.239 1.00 23.45 32 TYR B N 1
ATOM 1883 C CA . TYR B 2 32 ? 30.756 -7.517 47.076 1.00 22.42 32 TYR B CA 1
ATOM 1884 C C . TYR B 2 32 ? 29.669 -6.510 46.939 1.00 21.62 32 TYR B C 1
ATOM 1885 O O . TYR B 2 32 ? 28.517 -6.734 47.317 1.00 22.46 32 TYR B O 1
ATOM 1894 N N . GLY B 2 33 ? 30.004 -5.399 46.302 1.00 19.38 33 GLY B N 1
ATOM 1895 C CA . GLY B 2 33 ? 28.987 -4.411 46.147 1.00 16.09 33 GLY B CA 1
ATOM 1896 C C . GLY B 2 33 ? 28.248 -4.482 44.872 1.00 15.61 33 GLY B C 1
ATOM 1897 O O . GLY B 2 33 ? 28.666 -5.098 43.892 1.00 14.66 33 GLY B O 1
ATOM 1898 N N . ILE B 2 34 ? 27.101 -3.821 44.885 1.00 15.25 34 ILE B N 1
ATOM 1899 C CA . ILE B 2 34 ? 26.243 -3.821 43.723 1.00 13.09 34 ILE B CA 1
ATOM 1900 C C . ILE B 2 34 ? 26.027 -2.403 43.249 1.00 13.14 34 ILE B C 1
ATOM 1901 O O . ILE B 2 34 ? 25.580 -1.551 44.021 1.00 11.74 34 ILE B O 1
ATOM 1906 N N . ASN B 2 35 ? 26.349 -2.156 41.983 1.00 13.71 35 ASN B N 1
ATOM 1907 C CA . ASN B 2 35 ? 26.150 -0.841 41.369 1.00 14.07 35 ASN B CA 1
ATOM 1908 C C . ASN B 2 35 ? 24.978 -0.905 40.384 1.00 15.29 35 ASN B C 1
ATOM 1909 O O . ASN B 2 35 ? 24.658 -1.972 39.838 1.00 14.16 35 ASN B O 1
ATOM 1914 N N . TRP B 2 36 ? 24.340 0.238 40.164 1.00 14.88 36 TRP B N 1
ATOM 1915 C CA . TRP B 2 36 ? 23.253 0.311 39.211 1.00 14.90 36 TRP B CA 1
ATOM 1916 C C . TRP B 2 36 ? 23.588 1.342 38.131 1.00 15.96 36 TRP B C 1
ATOM 1917 O O . TRP B 2 36 ? 24.023 2.471 38.412 1.00 16.18 36 TRP B O 1
ATOM 1928 N N . VAL B 2 37 ? 23.400 0.910 36.887 1.00 15.18 37 VAL B N 1
ATOM 1929 C CA . VAL B 2 37 ? 23.696 1.697 35.706 1.00 12.94 37 VAL B CA 1
ATOM 1930 C C . VAL B 2 37 ? 22.426 1.858 34.902 1.00 13.18 37 VAL B C 1
ATOM 1931 O O . VAL B 2 37 ? 21.616 0.933 34.804 1.00 13.48 37 VAL B O 1
ATOM 1935 N N . LYS B 2 38 ? 22.256 3.032 34.315 1.00 13.03 38 LYS B N 1
ATOM 1936 C CA . LYS B 2 38 ? 21.077 3.301 33.514 1.00 15.19 38 LYS B CA 1
ATOM 1937 C C . LYS B 2 38 ? 21.463 3.476 32.050 1.00 16.24 38 LYS B C 1
ATOM 1938 O O . LYS B 2 38 ? 22.523 4.020 31.745 1.00 15.14 38 LYS B O 1
ATOM 1944 N N . GLN B 2 39 ? 20.615 2.992 31.147 1.00 18.15 39 GLN B N 1
ATOM 1945 C CA . GLN B 2 39 ? 20.891 3.136 29.722 1.00 20.41 39 GLN B CA 1
ATOM 1946 C C . GLN B 2 39 ? 19.646 3.482 28.918 1.00 24.42 39 GLN B C 1
ATOM 1947 O O . GLN B 2 39 ? 18.675 2.717 28.843 1.00 25.48 39 GLN B O 1
ATOM 1953 N N . ARG B 2 40 ? 19.691 4.663 28.323 1.00 28.31 40 ARG B N 1
ATOM 1954 C CA . ARG B 2 40 ? 18.608 5.143 27.496 1.00 31.04 40 ARG B CA 1
ATOM 1955 C C . ARG B 2 40 ? 19.111 5.085 26.056 1.00 33.49 40 ARG B C 1
ATOM 1956 O O . ARG B 2 40 ? 20.284 5.412 25.784 1.00 33.49 40 ARG B O 1
ATOM 1964 N N . PRO B 2 41 ? 18.239 4.667 25.115 1.00 34.37 41 PRO B N 1
ATOM 1965 C CA . PRO B 2 41 ? 18.611 4.569 23.699 1.00 34.62 41 PRO B CA 1
ATOM 1966 C C . PRO B 2 41 ? 19.669 5.611 23.387 1.00 35.78 41 PRO B C 1
ATOM 1967 O O . PRO B 2 41 ? 20.643 5.336 22.687 1.00 34.18 41 PRO B O 1
ATOM 1971 N N . GLY B 2 42 ? 19.462 6.801 23.950 1.00 37.45 42 GLY B N 1
ATOM 1972 C CA . GLY B 2 42 ? 20.374 7.912 23.768 1.00 38.86 42 GLY B CA 1
ATOM 1973 C C . GLY B 2 42 ? 21.742 7.662 24.369 1.00 39.81 42 GLY B C 1
ATOM 1974 O O . GLY B 2 42 ? 22.123 8.297 25.355 1.00 39.85 42 GLY B O 1
ATOM 1975 N N . GLN B 2 43 ? 22.461 6.730 23.746 1.00 40.75 43 GLN B N 1
ATOM 1976 C CA . GLN B 2 43 ? 23.820 6.297 24.103 1.00 41.55 43 GLN B CA 1
ATOM 1977 C C . GLN B 2 43 ? 24.470 6.776 25.411 1.00 40.55 43 GLN B C 1
ATOM 1978 O O . GLN B 2 43 ? 24.337 7.933 25.832 1.00 41.31 43 GLN B O 1
ATOM 1980 N N . GLY B 2 44 ? 25.213 5.865 26.028 1.00 37.26 44 GLY B N 1
ATOM 1981 C CA . GLY B 2 44 ? 25.892 6.184 27.262 1.00 32.75 44 GLY B CA 1
ATOM 1982 C C . GLY B 2 44 ? 25.280 5.371 28.369 1.00 29.18 44 GLY B C 1
ATOM 1983 O O . GLY B 2 44 ? 24.170 4.869 28.237 1.00 28.62 44 GLY B O 1
ATOM 1984 N N . LEU B 2 45 ? 26.019 5.230 29.456 1.00 25.70 45 LEU B N 1
ATOM 1985 C CA . LEU B 2 45 ? 25.544 4.491 30.601 1.00 22.64 45 LEU B CA 1
ATOM 1986 C C . LEU B 2 45 ? 25.746 5.438 31.754 1.00 22.06 45 LEU B C 1
ATOM 1987 O O . LEU B 2 45 ? 26.812 6.017 31.896 1.00 23.77 45 LEU B O 1
ATOM 1992 N N . GLU B 2 46 ? 24.723 5.626 32.564 1.00 21.34 46 GLU B N 1
ATOM 1993 C CA . GLU B 2 46 ? 24.859 6.509 33.697 1.00 21.03 46 GLU B CA 1
ATOM 1994 C C . GLU B 2 46 ? 25.016 5.685 34.966 1.00 21.33 46 GLU B C 1
ATOM 1995 O O . GLU B 2 46 ? 24.336 4.668 35.156 1.00 22.99 46 GLU B O 1
ATOM 2001 N N . TRP B 2 47 ? 25.931 6.105 35.828 1.00 18.68 47 TRP B N 1
ATOM 2002 C CA . TRP B 2 47 ? 26.123 5.411 37.088 1.00 15.49 47 TRP B CA 1
ATOM 2003 C C . TRP B 2 47 ? 25.082 6.016 38.023 1.00 14.02 47 TRP B C 1
ATOM 2004 O O . TRP B 2 47 ? 25.075 7.225 38.241 1.00 13.17 47 TRP B O 1
ATOM 2015 N N . ILE B 2 48 ? 24.188 5.186 38.548 1.00 12.68 48 ILE B N 1
ATOM 2016 C CA . ILE B 2 48 ? 23.136 5.660 39.451 1.00 12.10 48 ILE B CA 1
ATOM 2017 C C . ILE B 2 48 ? 23.612 5.720 40.896 1.00 12.46 48 ILE B C 1
ATOM 2018 O O . ILE B 2 48 ? 23.472 6.737 41.576 1.00 10.87 48 ILE B O 1
ATOM 2023 N N . GLY B 2 49 ? 24.170 4.609 41.356 1.00 13.52 49 GLY B N 1
ATOM 2024 C CA . GLY B 2 49 ? 24.649 4.533 42.719 1.00 14.64 49 GLY B CA 1
ATOM 2025 C C . GLY B 2 49 ? 25.241 3.182 43.047 1.00 15.83 49 GLY B C 1
ATOM 2026 O O . GLY B 2 49 ? 25.320 2.283 42.198 1.00 14.35 49 GLY B O 1
ATOM 2027 N N . TYR B 2 50 ? 25.622 3.028 44.306 1.00 16.88 50 TYR B N 1
ATOM 2028 C CA . TYR B 2 50 ? 26.256 1.804 44.753 1.00 18.85 50 TYR B CA 1
ATOM 2029 C C . TYR B 2 50 ? 25.770 1.401 46.147 1.00 18.45 50 TYR B C 1
ATOM 2030 O O . TYR B 2 50 ? 25.417 2.269 46.944 1.00 19.04 50 TYR B O 1
ATOM 2039 N N . ILE B 2 51 ? 25.735 0.095 46.434 1.00 17.17 51 ILE B N 1
ATOM 2040 C CA . ILE B 2 51 ? 25.337 -0.387 47.764 1.00 15.79 51 ILE B CA 1
ATOM 2041 C C . ILE B 2 51 ? 26.205 -1.536 48.256 1.00 15.57 51 ILE B C 1
ATOM 2042 O O . ILE B 2 51 ? 26.556 -2.428 47.490 1.00 13.52 51 ILE B O 1
ATOM 2047 N N . ASN B 2 52 ? 26.536 -1.508 49.544 1.00 17.07 52 ASN B N 1
ATOM 2048 C CA . ASN B 2 52 ? 27.335 -2.556 50.170 1.00 18.46 52 ASN B CA 1
ATOM 2049 C C . ASN B 2 52 ? 26.398 -3.453 50.982 1.00 20.19 52 ASN B C 1
ATOM 2050 O O . ASN B 2 52 ? 25.869 -3.046 52.014 1.00 20.23 52 ASN B O 1
ATOM 2055 N N . PRO B 2 53 ? 26.169 -4.686 50.512 1.00 21.97 53 PRO B N 1
ATOM 2056 C CA . PRO B 2 53 ? 25.289 -5.642 51.194 1.00 22.79 53 PRO B CA 1
ATOM 2057 C C . PRO B 2 53 ? 25.646 -5.909 52.653 1.00 23.44 53 PRO B C 1
ATOM 2058 O O . PRO B 2 53 ? 24.764 -6.031 53.503 1.00 25.10 53 PRO B O 1
ATOM 2062 N N . GLY B 2 54 ? 26.936 -5.999 52.945 1.00 23.32 54 GLY B N 1
ATOM 2063 C CA . GLY B 2 54 ? 27.347 -6.235 54.312 1.00 24.46 54 GLY B CA 1
ATOM 2064 C C . GLY B 2 54 ? 26.761 -5.236 55.298 1.00 25.04 54 GLY B C 1
ATOM 2065 O O . GLY B 2 54 ? 26.039 -5.619 56.219 1.00 25.99 54 GLY B O 1
ATOM 2066 N N . ASN B 2 55 ? 27.058 -3.955 55.103 1.00 24.55 55 ASN B N 1
ATOM 2067 C CA . ASN B 2 55 ? 26.561 -2.918 55.996 1.00 24.85 55 ASN B CA 1
ATOM 2068 C C . ASN B 2 55 ? 25.293 -2.226 55.524 1.00 24.82 55 ASN B C 1
ATOM 2069 O O . ASN B 2 55 ? 24.541 -1.680 56.334 1.00 26.37 55 ASN B O 1
ATOM 2074 N N . GLY B 2 56 ? 25.045 -2.242 54.224 1.00 23.24 56 GLY B N 1
ATOM 2075 C CA . GLY B 2 56 ? 23.856 -1.582 53.723 1.00 22.25 56 GLY B CA 1
ATOM 2076 C C . GLY B 2 56 ? 24.223 -0.156 53.376 1.00 21.82 56 GLY B C 1
ATOM 2077 O O . GLY B 2 56 ? 23.354 0.697 53.173 1.00 21.14 56 GLY B O 1
ATOM 2078 N N . TYR B 2 57 ? 25.528 0.099 53.313 1.00 21.06 57 TYR B N 1
ATOM 2079 C CA . TYR B 2 57 ? 26.024 1.423 52.972 1.00 20.72 57 TYR B CA 1
ATOM 2080 C C . TYR B 2 57 ? 25.668 1.739 51.529 1.00 20.83 57 TYR B C 1
ATOM 2081 O O . TYR B 2 57 ? 25.866 0.916 50.630 1.00 20.57 57 TYR B O 1
ATOM 2090 N N . THR B 2 58 ? 25.145 2.940 51.319 1.00 20.72 58 THR B N 1
ATOM 2091 C CA . THR B 2 58 ? 24.737 3.383 49.999 1.00 20.33 58 THR B CA 1
ATOM 2092 C C . THR B 2 58 ? 25.404 4.697 49.665 1.00 20.43 58 THR B C 1
ATOM 2093 O O . THR B 2 58 ? 25.542 5.572 50.519 1.00 20.34 58 THR B O 1
ATOM 2097 N N . LYS B 2 59 ? 25.826 4.813 48.413 1.00 20.04 59 LYS B N 1
ATOM 2098 C CA . LYS B 2 59 ? 26.463 6.009 47.906 1.00 19.64 59 LYS B CA 1
ATOM 2099 C C . LYS B 2 59 ? 25.759 6.312 46.582 1.00 20.42 59 LYS B C 1
ATOM 2100 O O . LYS B 2 59 ? 25.723 5.475 45.674 1.00 20.66 59 LYS B O 1
ATOM 2106 N N . TYR B 2 60 ? 25.183 7.505 46.480 1.00 20.45 60 TYR B N 1
ATOM 2107 C CA . TYR B 2 60 ? 24.436 7.890 45.289 1.00 19.33 60 TYR B CA 1
ATOM 2108 C C . TYR B 2 60 ? 25.078 8.917 44.388 1.00 19.27 60 TYR B C 1
ATOM 2109 O O . TYR B 2 60 ? 25.975 9.663 44.786 1.00 17.63 60 TYR B O 1
ATOM 2118 N N . ASN B 2 61 ? 24.581 8.947 43.160 1.00 20.46 61 ASN B N 1
ATOM 2119 C CA . ASN B 2 61 ? 25.015 9.914 42.168 1.00 21.77 61 ASN B CA 1
ATOM 2120 C C . ASN B 2 61 ? 23.996 11.042 42.351 1.00 23.60 61 ASN B C 1
ATOM 2121 O O . ASN B 2 61 ? 22.795 10.855 42.136 1.00 23.38 61 ASN B O 1
ATOM 2126 N N . GLU B 2 62 ? 24.486 12.200 42.775 1.00 25.65 62 GLU B N 1
ATOM 2127 C CA . GLU B 2 62 ? 23.654 13.368 43.027 1.00 27.98 62 GLU B CA 1
ATOM 2128 C C . GLU B 2 62 ? 22.403 13.543 42.145 1.00 28.21 62 GLU B C 1
ATOM 2129 O O . GLU B 2 62 ? 21.340 13.914 42.644 1.00 29.94 62 GLU B O 1
ATOM 2135 N N . LYS B 2 63 ? 22.517 13.269 40.848 1.00 27.34 63 LYS B N 1
ATOM 2136 C CA . LYS B 2 63 ? 21.392 13.432 39.937 1.00 26.67 63 LYS B CA 1
ATOM 2137 C C . LYS B 2 63 ? 20.319 12.356 40.083 1.00 27.34 63 LYS B C 1
ATOM 2138 O O . LYS B 2 63 ? 19.192 12.523 39.593 1.00 26.72 63 LYS B O 1
ATOM 2144 N N . PHE B 2 64 ? 20.664 11.245 40.728 1.00 26.66 64 PHE B N 1
ATOM 2145 C CA . PHE B 2 64 ? 19.712 10.148 40.907 1.00 25.65 64 PHE B CA 1
ATOM 2146 C C . PHE B 2 64 ? 19.264 10.000 42.351 1.00 25.18 64 PHE B C 1
ATOM 2147 O O . PHE B 2 64 ? 18.417 9.167 42.667 1.00 24.73 64 PHE B O 1
ATOM 2155 N N . LYS B 2 65 ? 19.835 10.809 43.231 1.00 25.27 65 LYS B N 1
ATOM 2156 C CA . LYS B 2 65 ? 19.470 10.754 44.637 1.00 26.33 65 LYS B CA 1
ATOM 2157 C C . LYS B 2 65 ? 18.160 11.508 44.797 1.00 27.20 65 LYS B C 1
ATOM 2158 O O . LYS B 2 65 ? 17.795 12.321 43.953 1.00 28.12 65 LYS B O 1
ATOM 2164 N N . GLY B 2 66 ? 17.445 11.258 45.876 1.00 27.33 66 GLY B N 1
ATOM 2165 C CA . GLY B 2 66 ? 16.198 11.970 46.038 1.00 29.02 66 GLY B CA 1
ATOM 2166 C C . GLY B 2 66 ? 15.093 11.142 45.443 1.00 29.44 66 GLY B C 1
ATOM 2167 O O . GLY B 2 66 ? 14.068 10.940 46.082 1.00 30.19 66 GLY B O 1
ATOM 2168 N N . LYS B 2 67 ? 15.296 10.653 44.225 1.00 29.28 67 LYS B N 1
ATOM 2169 C CA . LYS B 2 67 ? 14.288 9.821 43.587 1.00 29.40 67 LYS B CA 1
ATOM 2170 C C . LYS B 2 67 ? 14.592 8.331 43.714 1.00 28.57 67 LYS B C 1
ATOM 2171 O O . LYS B 2 67 ? 13.674 7.508 43.761 1.00 29.56 67 LYS B O 1
ATOM 2177 N N . THR B 2 68 ? 15.875 7.984 43.795 1.00 27.04 68 THR B N 1
ATOM 2178 C CA . THR B 2 68 ? 16.278 6.577 43.890 1.00 25.69 68 THR B CA 1
ATOM 2179 C C . THR B 2 68 ? 16.644 6.070 45.288 1.00 24.78 68 THR B C 1
ATOM 2180 O O . THR B 2 68 ? 17.203 6.797 46.107 1.00 25.46 68 THR B O 1
ATOM 2184 N N . THR B 2 69 ? 16.332 4.806 45.545 1.00 23.70 69 THR B N 1
ATOM 2185 C CA . THR B 2 69 ? 16.654 4.190 46.818 1.00 22.99 69 THR B CA 1
ATOM 2186 C C . THR B 2 69 ? 17.141 2.765 46.597 1.00 22.73 69 THR B C 1
ATOM 2187 O O . THR B 2 69 ? 16.450 1.935 46.000 1.00 21.55 69 THR B O 1
ATOM 2191 N N . LEU B 2 70 ? 18.348 2.494 47.077 1.00 22.44 70 LEU B N 1
ATOM 2192 C CA . LEU B 2 70 ? 18.933 1.173 46.954 1.00 21.18 70 LEU B CA 1
ATOM 2193 C C . LEU B 2 70 ? 18.824 0.463 48.294 1.00 20.81 70 LEU B C 1
ATOM 2194 O O . LEU B 2 70 ? 19.063 1.062 49.349 1.00 22.09 70 LEU B O 1
ATOM 2199 N N . THR B 2 71 ? 18.428 -0.802 48.250 1.00 20.03 71 THR B N 1
ATOM 2200 C CA . THR B 2 71 ? 18.300 -1.618 49.450 1.00 21.14 71 THR B CA 1
ATOM 2201 C C . THR B 2 71 ? 18.758 -3.036 49.108 1.00 22.16 71 THR B C 1
ATOM 2202 O O . THR B 2 71 ? 19.166 -3.309 47.979 1.00 21.56 71 THR B O 1
ATOM 2206 N N . VAL B 2 72 ? 18.714 -3.938 50.076 1.00 24.19 72 VAL B N 1
ATOM 2207 C CA . VAL B 2 72 ? 19.141 -5.302 49.809 1.00 25.86 72 VAL B CA 1
ATOM 2208 C C . VAL B 2 72 ? 18.484 -6.301 50.760 1.00 26.57 72 VAL B C 1
ATOM 2209 O O . VAL B 2 72 ? 17.897 -5.919 51.767 1.00 26.10 72 VAL B O 1
ATOM 2213 N N . ASP B 2 73 ? 18.553 -7.580 50.418 1.00 27.67 73 ASP B N 1
ATOM 2214 C CA . ASP B 2 73 ? 17.984 -8.618 51.267 1.00 29.16 73 ASP B CA 1
ATOM 2215 C C . ASP B 2 73 ? 19.080 -9.639 51.484 1.00 29.67 73 ASP B C 1
ATOM 2216 O O . ASP B 2 73 ? 19.197 -10.608 50.731 1.00 28.29 73 ASP B O 1
ATOM 2221 N N . LYS B 2 74 ? 19.884 -9.404 52.516 1.00 32.01 74 LYS B N 1
ATOM 2222 C CA . LYS B 2 74 ? 21.006 -10.276 52.836 1.00 34.32 74 LYS B CA 1
ATOM 2223 C C . LYS B 2 74 ? 20.577 -11.690 53.197 1.00 34.84 74 LYS B C 1
ATOM 2224 O O . LYS B 2 74 ? 21.305 -12.386 53.899 1.00 37.55 74 LYS B O 1
ATOM 2230 N N . SER B 2 75 ? 19.410 -12.121 52.730 1.00 34.69 75 SER B N 1
ATOM 2231 C CA . SER B 2 75 ? 18.917 -13.459 53.049 1.00 34.45 75 SER B CA 1
ATOM 2232 C C . SER B 2 75 ? 18.533 -14.238 51.798 1.00 34.75 75 SER B C 1
ATOM 2233 O O . SER B 2 75 ? 18.348 -15.460 51.837 1.00 35.00 75 SER B O 1
ATOM 2236 N N . SER B 2 76 ? 18.402 -13.513 50.693 1.00 33.66 76 SER B N 1
ATOM 2237 C CA . SER B 2 76 ? 18.045 -14.101 49.414 1.00 31.93 76 SER B CA 1
ATOM 2238 C C . SER B 2 76 ? 19.011 -13.560 48.375 1.00 30.91 76 SER B C 1
ATOM 2239 O O . SER B 2 76 ? 18.783 -13.690 47.172 1.00 31.06 76 SER B O 1
ATOM 2242 N N . SER B 2 77 ? 20.085 -12.938 48.860 1.00 28.58 77 SER B N 1
ATOM 2243 C CA . SER B 2 77 ? 21.118 -12.369 47.998 1.00 26.33 77 SER B CA 1
ATOM 2244 C C . SER B 2 77 ? 20.483 -11.564 46.864 1.00 24.42 77 SER B C 1
ATOM 2245 O O . SER B 2 77 ? 20.780 -11.764 45.684 1.00 23.63 77 SER B O 1
ATOM 2248 N N . THR B 2 78 ? 19.608 -10.642 47.240 1.00 22.28 78 THR B N 1
ATOM 2249 C CA . THR B 2 78 ? 18.893 -9.830 46.270 1.00 19.73 78 THR B CA 1
ATOM 2250 C C . THR B 2 78 ? 19.027 -8.348 46.578 1.00 18.54 78 THR B C 1
ATOM 2251 O O . THR B 2 78 ? 18.810 -7.928 47.719 1.00 17.64 78 THR B O 1
ATOM 2255 N N . ALA B 2 79 ? 19.375 -7.561 45.561 1.00 16.14 79 ALA B N 1
ATOM 2256 C CA . ALA B 2 79 ? 19.511 -6.120 45.725 1.00 15.37 79 ALA B CA 1
ATOM 2257 C C . ALA B 2 79 ? 18.318 -5.478 45.044 1.00 14.69 79 ALA B C 1
ATOM 2258 O O . ALA B 2 79 ? 17.895 -5.931 43.992 1.00 14.78 79 ALA B O 1
ATOM 2260 N N . TYR B 2 80 ? 17.766 -4.430 45.641 1.00 16.18 80 TYR B N 1
ATOM 2261 C CA . TYR B 2 80 ? 16.598 -3.769 45.062 1.00 16.80 80 TYR B CA 1
ATOM 2262 C C . TYR B 2 80 ? 16.870 -2.322 44.750 1.00 17.11 80 TYR B C 1
ATOM 2263 O O . TYR B 2 80 ? 17.641 -1.669 45.447 1.00 17.52 80 TYR B O 1
ATOM 2272 N N . MET B 2 81 ? 16.247 -1.825 43.690 1.00 17.67 81 MET B N 1
ATOM 2273 C CA . MET B 2 81 ? 16.385 -0.425 43.333 1.00 19.47 81 MET B CA 1
ATOM 2274 C C . MET B 2 81 ? 14.997 0.131 43.094 1.00 21.15 81 MET B C 1
ATOM 2275 O O . MET B 2 81 ? 14.268 -0.302 42.193 1.00 19.96 81 MET B O 1
ATOM 2280 N N . GLN B 2 82 ? 14.630 1.087 43.930 1.00 24.11 82 GLN B N 1
ATOM 2281 C CA . GLN B 2 82 ? 13.330 1.713 43.828 1.00 25.82 82 GLN B CA 1
ATOM 2282 C C . GLN B 2 82 ? 13.490 3.072 43.186 1.00 25.35 82 GLN B C 1
ATOM 2283 O O . GLN B 2 82 ? 14.415 3.812 43.516 1.00 25.52 82 GLN B O 1
ATOM 2289 N N . LEU B 2 83 ? 12.587 3.375 42.254 1.00 25.62 83 LEU B N 1
ATOM 2290 C CA . LEU B 2 83 ? 12.561 4.651 41.547 1.00 24.24 83 LEU B CA 1
ATOM 2291 C C . LEU B 2 83 ? 11.222 5.301 41.873 1.00 23.94 83 LEU B C 1
ATOM 2292 O O . LEU B 2 83 ? 10.170 4.689 41.704 1.00 23.61 83 LEU B O 1
ATOM 2297 N N . ARG B 2 84 ? 11.267 6.535 42.361 1.00 24.70 84 ARG B N 1
ATOM 2298 C CA . ARG B 2 84 ? 10.048 7.256 42.725 1.00 25.21 84 ARG B CA 1
ATOM 2299 C C . ARG B 2 84 ? 9.750 8.456 41.830 1.00 24.45 84 ARG B C 1
ATOM 2300 O O . ARG B 2 84 ? 10.626 8.952 41.120 1.00 23.15 84 ARG B O 1
ATOM 2308 N N . SER B 2 85 ? 8.503 8.920 41.900 1.00 24.96 85 SER B N 1
ATOM 2309 C CA . SER B 2 85 ? 8.040 10.067 41.130 1.00 25.24 85 SER B CA 1
ATOM 2310 C C . SER B 2 85 ? 8.538 9.948 39.703 1.00 25.67 85 SER B C 1
ATOM 2311 O O . SER B 2 85 ? 9.173 10.865 39.181 1.00 27.28 85 SER B O 1
ATOM 2314 N N . LEU B 2 86 ? 8.250 8.821 39.067 1.00 24.62 86 LEU B N 1
ATOM 2315 C CA . LEU B 2 86 ? 8.716 8.592 37.705 1.00 24.91 86 LEU B CA 1
ATOM 2316 C C . LEU B 2 86 ? 8.206 9.578 36.659 1.00 25.40 86 LEU B C 1
ATOM 2317 O O . LEU B 2 86 ? 7.178 10.224 36.842 1.00 25.69 86 LEU B O 1
ATOM 2322 N N . THR B 2 87 ? 8.958 9.688 35.564 1.00 26.70 87 THR B N 1
ATOM 2323 C CA . THR B 2 87 ? 8.608 10.540 34.429 1.00 27.17 87 THR B CA 1
ATOM 2324 C C . THR B 2 87 ? 9.205 9.875 33.205 1.00 27.81 87 THR B C 1
ATOM 2325 O O . THR B 2 87 ? 9.931 8.892 33.327 1.00 27.58 87 THR B O 1
ATOM 2329 N N . SER B 2 88 ? 8.902 10.419 32.032 1.00 28.49 88 SER B N 1
ATOM 2330 C CA . SER B 2 88 ? 9.388 9.878 30.771 1.00 29.10 88 SER B CA 1
ATOM 2331 C C . SER B 2 88 ? 10.879 9.649 30.734 1.00 29.48 88 SER B C 1
ATOM 2332 O O . SER B 2 88 ? 11.360 8.771 30.023 1.00 29.05 88 SER B O 1
ATOM 2335 N N . GLU B 2 89 ? 11.616 10.442 31.496 1.00 30.75 89 GLU B N 1
ATOM 2336 C CA . GLU B 2 89 ? 13.060 10.312 31.496 1.00 31.17 89 GLU B CA 1
ATOM 2337 C C . GLU B 2 89 ? 13.574 9.078 32.233 1.00 29.45 89 GLU B C 1
ATOM 2338 O O . GLU B 2 89 ? 14.721 8.676 32.062 1.00 29.46 89 GLU B O 1
ATOM 2344 N N . ASP B 2 90 ? 12.721 8.455 33.032 1.00 27.90 90 ASP B N 1
ATOM 2345 C CA . ASP B 2 90 ? 13.146 7.271 33.755 1.00 26.74 90 ASP B CA 1
ATOM 2346 C C . ASP B 2 90 ? 12.925 6.008 32.928 1.00 26.07 90 ASP B C 1
ATOM 2347 O O . ASP B 2 90 ? 13.064 4.893 33.425 1.00 26.29 90 ASP B O 1
ATOM 2352 N N . SER B 2 91 ? 12.585 6.192 31.656 1.00 24.54 91 SER B N 1
ATOM 2353 C CA . SER B 2 91 ? 12.385 5.066 30.750 1.00 22.57 91 SER B CA 1
ATOM 2354 C C . SER B 2 91 ? 13.745 4.687 30.190 1.00 20.88 91 SER B C 1
ATOM 2355 O O . SER B 2 91 ? 14.402 5.498 29.536 1.00 19.78 91 SER B O 1
ATOM 2358 N N . ALA B 2 92 ? 14.160 3.454 30.444 1.00 18.60 92 ALA B N 1
ATOM 2359 C CA . ALA B 2 92 ? 15.446 2.970 29.971 1.00 16.38 92 ALA B CA 1
ATOM 2360 C C . ALA B 2 92 ? 15.604 1.531 30.417 1.00 15.87 92 ALA B C 1
ATOM 2361 O O . ALA B 2 92 ? 14.648 0.886 30.850 1.00 14.54 92 ALA B O 1
ATOM 2363 N N . VAL B 2 93 ? 16.819 1.022 30.290 1.00 14.94 93 VAL B N 1
ATOM 2364 C CA . VAL B 2 93 ? 17.098 -0.316 30.758 1.00 14.24 93 VAL B CA 1
ATOM 2365 C C . VAL B 2 93 ? 18.121 -0.094 31.875 1.00 13.90 93 VAL B C 1
ATOM 2366 O O . VAL B 2 93 ? 19.120 0.594 31.692 1.00 13.32 93 VAL B O 1
ATOM 2370 N N . TYR B 2 94 ? 17.838 -0.641 33.047 1.00 14.72 94 TYR B N 1
ATOM 2371 C CA . TYR B 2 94 ? 18.719 -0.493 34.196 1.00 13.79 94 TYR B CA 1
ATOM 2372 C C . TYR B 2 94 ? 19.485 -1.789 34.457 1.00 13.87 94 TYR B C 1
ATOM 2373 O O . TYR B 2 94 ? 18.907 -2.880 34.403 1.00 15.16 94 TYR B O 1
ATOM 2382 N N . PHE B 2 95 ? 20.778 -1.685 34.738 1.00 11.38 95 PHE B N 1
ATOM 2383 C CA . PHE B 2 95 ? 21.556 -2.882 35.015 1.00 11.77 95 PHE B CA 1
ATOM 2384 C C . PHE B 2 95 ? 22.126 -2.847 36.431 1.00 13.12 95 PHE B C 1
ATOM 2385 O O . PHE B 2 95 ? 22.274 -1.778 37.022 1.00 12.94 95 PHE B O 1
ATOM 2393 N N . CYS B 2 96 ? 22.447 -4.024 36.966 1.00 12.76 96 CYS B N 1
ATOM 2394 C CA . CYS B 2 96 ? 23.102 -4.117 38.263 1.00 12.61 96 CYS B CA 1
ATOM 2395 C C . CYS B 2 96 ? 24.409 -4.842 37.944 1.00 12.05 96 CYS B C 1
ATOM 2396 O O . CYS B 2 96 ? 24.453 -5.692 37.048 1.00 10.63 96 CYS B O 1
ATOM 2399 N N . ALA B 2 97 ? 25.480 -4.476 38.640 1.00 11.18 97 ALA B N 1
ATOM 2400 C CA . ALA B 2 97 ? 26.776 -5.085 38.388 1.00 11.75 97 ALA B CA 1
ATOM 2401 C C . ALA B 2 97 ? 27.561 -5.248 39.672 1.00 12.64 97 ALA B C 1
ATOM 2402 O O . ALA B 2 97 ? 27.420 -4.448 40.596 1.00 14.93 97 ALA B O 1
ATOM 2404 N N . ARG B 2 98 ? 28.393 -6.281 39.732 1.00 13.27 98 ARG B N 1
ATOM 2405 C CA . ARG B 2 98 ? 29.211 -6.509 40.918 1.00 13.51 98 ARG B CA 1
ATOM 2406 C C . ARG B 2 98 ? 30.510 -5.719 40.833 1.00 14.33 98 ARG B C 1
ATOM 2407 O O . ARG B 2 98 ? 31.099 -5.583 39.755 1.00 14.08 98 ARG B O 1
ATOM 2415 N N . SER B 2 99 ? 30.960 -5.205 41.973 1.00 14.73 99 SER B N 1
ATOM 2416 C CA . SER B 2 99 ? 32.206 -4.462 42.012 1.00 16.12 99 SER B CA 1
ATOM 2417 C C . SER B 2 99 ? 33.282 -5.281 42.700 1.00 16.04 99 SER B C 1
ATOM 2418 O O . SER B 2 99 ? 33.004 -5.997 43.653 1.00 16.73 99 SER B O 1
ATOM 2421 N N . VAL B 2 100 ? 34.497 -5.182 42.184 1.00 16.86 100 VAL B N 1
ATOM 2422 C CA . VAL B 2 100 ? 35.641 -5.860 42.731 1.00 18.16 100 VAL B CA 1
ATOM 2423 C C . VAL B 2 100 ? 36.673 -4.805 42.973 1.00 20.35 100 VAL B C 1
ATOM 2424 O O . VAL B 2 100 ? 36.666 -3.712 42.370 1.00 21.64 100 VAL B O 1
ATOM 2428 N N . TYR B 2 101 ? 37.535 -5.121 43.923 1.00 23.56 101 TYR B N 1
ATOM 2429 C CA . TYR B 2 101 ? 38.631 -4.260 44.308 1.00 24.84 101 TYR B CA 1
ATOM 2430 C C . TYR B 2 101 ? 39.817 -4.842 43.579 1.00 27.01 101 TYR B C 1
ATOM 2431 O O . TYR B 2 101 ? 39.972 -6.049 43.430 1.00 26.55 101 TYR B O 1
ATOM 2440 N N . TYR B 2 102 ? 40.596 -3.918 43.071 1.00 28.00 102 TYR B N 1
ATOM 2441 C CA . TYR B 2 102 ? 41.852 -4.216 42.433 1.00 30.61 102 TYR B CA 1
ATOM 2442 C C . TYR B 2 102 ? 42.656 -2.947 42.578 1.00 32.48 102 TYR B C 1
ATOM 2443 O O . TYR B 2 102 ? 42.153 -1.846 42.297 1.00 32.21 102 TYR B O 1
ATOM 2452 N N . GLY B 2 103 ? 43.893 -3.130 43.027 1.00 34.56 103 GLY B N 1
ATOM 2453 C CA . GLY B 2 103 ? 44.820 -2.047 43.231 1.00 35.61 103 GLY B CA 1
ATOM 2454 C C . GLY B 2 103 ? 44.215 -0.673 43.331 1.00 37.35 103 GLY B C 1
ATOM 2455 O O . GLY B 2 103 ? 44.141 0.050 42.334 1.00 39.35 103 GLY B O 1
ATOM 2456 N N . GLY B 2 104 ? 43.752 -0.302 44.518 1.00 36.53 104 GLY B N 1
ATOM 2457 C CA . GLY B 2 104 ? 43.172 1.017 44.669 1.00 36.57 104 GLY B CA 1
ATOM 2458 C C . GLY B 2 104 ? 41.675 1.127 44.458 1.00 35.79 104 GLY B C 1
ATOM 2459 O O . GLY B 2 104 ? 40.928 1.186 45.426 1.00 35.90 104 GLY B O 1
ATOM 2460 N N . SER B 2 105 ? 41.224 1.149 43.208 1.00 36.62 105 SER B N 1
ATOM 2461 C CA . SER B 2 105 ? 39.790 1.300 42.948 1.00 37.38 105 SER B CA 1
ATOM 2462 C C . SER B 2 105 ? 39.067 0.152 42.248 1.00 35.79 105 SER B C 1
ATOM 2463 O O . SER B 2 105 ? 39.670 -0.681 41.565 1.00 36.35 105 SER B O 1
ATOM 2466 N N . TYR B 2 106 ? 37.746 0.180 42.412 1.00 33.25 106 TYR B N 1
ATOM 2467 C CA . TYR B 2 106 ? 36.806 -0.804 41.890 1.00 31.13 106 TYR B CA 1
ATOM 2468 C C . TYR B 2 106 ? 36.441 -0.752 40.405 1.00 29.83 106 TYR B C 1
ATOM 2469 O O . TYR B 2 106 ? 36.709 0.220 39.696 1.00 30.36 106 TYR B O 1
ATOM 2478 N N . TYR B 2 107 ? 35.813 -1.829 39.954 1.00 28.70 107 TYR B N 1
ATOM 2479 C CA . TYR B 2 107 ? 35.345 -1.964 38.580 1.00 27.56 107 TYR B CA 1
ATOM 2480 C C . TYR B 2 107 ? 34.218 -3.005 38.594 1.00 26.50 107 TYR B C 1
ATOM 2481 O O . TYR B 2 107 ? 34.007 -3.667 39.608 1.00 26.03 107 TYR B O 1
ATOM 2490 N N . PHE B 2 108 ? 33.485 -3.151 37.493 1.00 25.32 108 PHE B N 1
ATOM 2491 C CA . PHE B 2 108 ? 32.375 -4.107 37.467 1.00 24.10 108 PHE B CA 1
ATOM 2492 C C . PHE B 2 108 ? 32.715 -5.326 36.631 1.00 23.09 108 PHE B C 1
ATOM 2493 O O . PHE B 2 108 ? 32.869 -5.226 35.421 1.00 22.69 108 PHE B O 1
ATOM 2501 N N . ASP B 2 109 ? 32.805 -6.480 37.284 1.00 22.65 109 ASP B N 1
ATOM 2502 C CA . ASP B 2 109 ? 33.166 -7.726 36.610 1.00 21.72 109 ASP B CA 1
ATOM 2503 C C . ASP B 2 109 ? 32.002 -8.548 36.062 1.00 21.19 109 ASP B C 1
ATOM 2504 O O . ASP B 2 109 ? 32.186 -9.373 35.164 1.00 20.87 109 ASP B O 1
ATOM 2509 N N . TYR B 2 110 ? 30.807 -8.342 36.602 1.00 20.56 110 TYR B N 1
ATOM 2510 C CA . TYR B 2 110 ? 29.640 -9.070 36.120 1.00 19.86 110 TYR B CA 1
ATOM 2511 C C . TYR B 2 110 ? 28.400 -8.193 36.154 1.00 18.86 110 TYR B C 1
ATOM 2512 O O . TYR B 2 110 ? 28.154 -7.474 37.126 1.00 16.88 110 TYR B O 1
ATOM 2521 N N . TRP B 2 111 ? 27.622 -8.276 35.079 1.00 18.62 111 TRP B N 1
ATOM 2522 C CA . TRP B 2 111 ? 26.406 -7.491 34.917 1.00 18.25 111 TRP B CA 1
ATOM 2523 C C . TRP B 2 111 ? 25.181 -8.383 34.718 1.00 17.55 111 TRP B C 1
ATOM 2524 O O . TRP B 2 111 ? 25.302 -9.550 34.359 1.00 17.35 111 TRP B O 1
ATOM 2535 N N . GLY B 2 112 ? 24.003 -7.806 34.933 1.00 17.54 112 GLY B N 1
ATOM 2536 C CA . GLY B 2 112 ? 22.763 -8.534 34.733 1.00 17.29 112 GLY B CA 1
ATOM 2537 C C . GLY B 2 112 ? 22.274 -8.307 33.308 1.00 16.33 112 GLY B C 1
ATOM 2538 O O . GLY B 2 112 ? 22.833 -7.469 32.604 1.00 15.28 112 GLY B O 1
ATOM 2539 N N . GLN B 2 113 ? 21.245 -9.038 32.871 1.00 15.42 113 GLN B N 1
ATOM 2540 C CA . GLN B 2 113 ? 20.739 -8.871 31.509 1.00 14.66 113 GLN B CA 1
ATOM 2541 C C . GLN B 2 113 ? 20.173 -7.477 31.332 1.00 14.27 113 GLN B C 1
ATOM 2542 O O . GLN B 2 113 ? 20.181 -6.925 30.231 1.00 14.54 113 GLN B O 1
ATOM 2548 N N . GLY B 2 114 ? 19.690 -6.903 32.426 1.00 13.69 114 GLY B N 1
ATOM 2549 C CA . GLY B 2 114 ? 19.121 -5.577 32.354 1.00 13.99 114 GLY B CA 1
ATOM 2550 C C . GLY B 2 114 ? 17.619 -5.650 32.532 1.00 14.44 114 GLY B C 1
ATOM 2551 O O . GLY B 2 114 ? 16.987 -6.641 32.177 1.00 13.21 114 GLY B O 1
ATOM 2552 N N . THR B 2 115 ? 17.054 -4.590 33.096 1.00 16.07 115 THR B N 1
ATOM 2553 C CA . THR B 2 115 ? 15.623 -4.504 33.344 1.00 15.94 115 THR B CA 1
ATOM 2554 C C . THR B 2 115 ? 15.081 -3.320 32.570 1.00 16.54 115 THR B C 1
ATOM 2555 O O . THR B 2 115 ? 15.568 -2.191 32.716 1.00 16.96 115 THR B O 1
ATOM 2559 N N . THR B 2 116 ? 14.088 -3.585 31.728 1.00 16.10 116 THR B N 1
ATOM 2560 C CA . THR B 2 116 ? 13.502 -2.535 30.918 1.00 17.38 116 THR B CA 1
ATOM 2561 C C . THR B 2 116 ? 12.330 -1.882 31.628 1.00 18.05 116 THR B C 1
ATOM 2562 O O . THR B 2 116 ? 11.408 -2.560 32.091 1.00 17.18 116 THR B O 1
ATOM 2566 N N . LEU B 2 117 ? 12.382 -0.557 31.714 1.00 19.37 117 LEU B N 1
ATOM 2567 C CA . LEU B 2 117 ? 11.327 0.220 32.349 1.00 19.68 117 LEU B CA 1
ATOM 2568 C C . LEU B 2 117 ? 10.689 1.189 31.360 1.00 20.39 117 LEU B C 1
ATOM 2569 O O . LEU B 2 117 ? 11.353 2.074 30.808 1.00 19.41 117 LEU B O 1
ATOM 2574 N N . THR B 2 118 ? 9.393 1.015 31.136 1.00 21.15 118 THR B N 1
ATOM 2575 C CA . THR B 2 118 ? 8.676 1.900 30.242 1.00 21.91 118 THR B CA 1
ATOM 2576 C C . THR B 2 118 ? 7.626 2.662 31.047 1.00 22.43 118 THR B C 1
ATOM 2577 O O . THR B 2 118 ? 6.661 2.077 31.560 1.00 22.88 118 THR B O 1
ATOM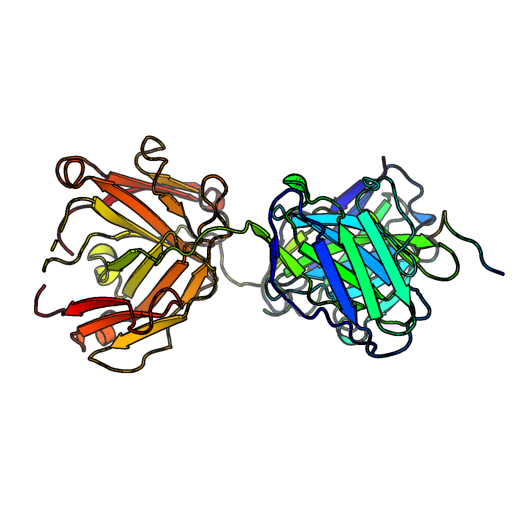 2581 N N . VAL B 2 119 ? 7.853 3.968 31.189 1.00 22.80 119 VAL B N 1
ATOM 2582 C CA . VAL B 2 119 ? 6.951 4.847 31.929 1.00 22.62 119 VAL B CA 1
ATOM 2583 C C . VAL B 2 119 ? 5.882 5.369 30.981 1.00 22.29 119 VAL B C 1
ATOM 2584 O O . VAL B 2 119 ? 6.172 6.190 30.104 1.00 21.33 119 VAL B O 1
ATOM 2588 N N . SER B 2 120 ? 4.651 4.889 31.173 1.00 20.43 120 SER B N 1
ATOM 2589 C CA . SER B 2 120 ? 3.530 5.261 30.323 1.00 18.92 120 SER B CA 1
ATOM 2590 C C . SER B 2 120 ? 2.173 4.904 30.925 1.00 19.18 120 SER B C 1
ATOM 2591 O O . SER B 2 120 ? 2.074 4.036 31.792 1.00 18.83 120 SER B O 1
ATOM 2594 N N . SER B 2 121 ? 1.124 5.575 30.452 1.00 19.70 121 SER B N 1
ATOM 2595 C CA . SER B 2 121 ? -0.238 5.316 30.927 1.00 19.29 121 SER B CA 1
ATOM 2596 C C . SER B 2 121 ? -0.985 4.385 29.987 1.00 18.69 121 SER B C 1
ATOM 2597 O O . SER B 2 121 ? -2.161 4.082 30.206 1.00 18.71 121 SER B O 1
ATOM 2600 N N . ALA B 2 122 ? -0.298 3.939 28.942 1.00 17.41 122 ALA B N 1
ATOM 2601 C CA . ALA B 2 122 ? -0.889 3.050 27.956 1.00 17.23 122 ALA B CA 1
ATOM 2602 C C . ALA B 2 122 ? -1.233 1.690 28.547 1.00 17.17 122 ALA B C 1
ATOM 2603 O O . ALA B 2 122 ? -0.626 1.250 29.520 1.00 18.70 122 ALA B O 1
ATOM 2605 N N . LYS B 2 123 ? -2.225 1.035 27.959 1.00 16.66 123 LYS B N 1
ATOM 2606 C CA . LYS B 2 123 ? -2.635 -0.288 28.396 1.00 17.32 123 LYS B CA 1
ATOM 2607 C C . LYS B 2 123 ? -2.447 -1.170 27.184 1.00 18.51 123 LYS B C 1
ATOM 2608 O O . LYS B 2 123 ? -2.256 -0.657 26.084 1.00 17.97 123 LYS B O 1
ATOM 2614 N N . THR B 2 124 ? -2.477 -2.488 27.368 1.00 19.55 124 THR B N 1
ATOM 2615 C CA . THR B 2 124 ? -2.287 -3.377 26.230 1.00 18.73 124 THR B CA 1
ATOM 2616 C C . THR B 2 124 ? -3.290 -2.975 25.182 1.00 19.55 124 THR B C 1
ATOM 2617 O O . THR B 2 124 ? -4.465 -2.809 25.481 1.00 21.46 124 THR B O 1
ATOM 2621 N N . THR B 2 125 ? -2.816 -2.774 23.963 1.00 18.92 125 THR B N 1
ATOM 2622 C CA . THR B 2 125 ? -3.687 -2.418 22.870 1.00 17.95 125 THR B CA 1
ATOM 2623 C C . THR B 2 125 ? -3.051 -2.904 21.579 1.00 18.38 125 THR B C 1
ATOM 2624 O O . THR B 2 125 ? -1.872 -2.651 21.311 1.00 18.32 125 THR B O 1
ATOM 2628 N N . PRO B 2 126 ? -3.829 -3.638 20.770 1.00 19.30 126 PRO B N 1
ATOM 2629 C CA . PRO B 2 126 ? -3.431 -4.214 19.483 1.00 17.91 126 PRO B CA 1
ATOM 2630 C C . PRO B 2 126 ? -3.070 -3.134 18.479 1.00 18.85 126 PRO B C 1
ATOM 2631 O O . PRO B 2 126 ? -3.551 -1.999 18.561 1.00 18.98 126 PRO B O 1
ATOM 2635 N N . PRO B 2 127 ? -2.217 -3.471 17.513 1.00 19.80 127 PRO B N 1
ATOM 2636 C CA . PRO B 2 127 ? -1.867 -2.448 16.531 1.00 19.04 127 PRO B CA 1
ATOM 2637 C C . PRO B 2 127 ? -2.887 -2.462 15.400 1.00 18.77 127 PRO B C 1
ATOM 2638 O O . PRO B 2 127 ? -3.649 -3.424 15.246 1.00 18.39 127 PRO B O 1
ATOM 2642 N N . SER B 2 128 ? -2.916 -1.381 14.631 1.00 17.91 128 SER B N 1
ATOM 2643 C CA . SER B 2 128 ? -3.790 -1.302 13.471 1.00 17.04 128 SER B CA 1
ATOM 2644 C C . SER B 2 128 ? -2.806 -1.562 12.336 1.00 16.23 128 SER B C 1
ATOM 2645 O O . SER B 2 128 ? -1.790 -0.877 12.226 1.00 17.14 128 SER B O 1
ATOM 2648 N N . VAL B 2 129 ? -3.073 -2.569 11.516 1.00 15.51 129 VAL B N 1
ATOM 2649 C CA . VAL B 2 129 ? -2.156 -2.888 10.428 1.00 14.45 129 VAL B CA 1
ATOM 2650 C C . VAL B 2 129 ? -2.595 -2.296 9.097 1.00 13.94 129 VAL B C 1
ATOM 2651 O O . VAL B 2 129 ? -3.578 -2.731 8.503 1.00 14.71 129 VAL B O 1
ATOM 2655 N N . TYR B 2 130 ? -1.851 -1.307 8.624 1.00 13.66 130 TYR B N 1
ATOM 2656 C CA . TYR B 2 130 ? -2.186 -0.658 7.373 1.00 14.15 130 TYR B CA 1
ATOM 2657 C C . TYR B 2 130 ? -1.321 -1.149 6.237 1.00 14.59 130 TYR B C 1
ATOM 2658 O O . TYR B 2 130 ? -0.099 -1.106 6.318 1.00 15.79 130 TYR B O 1
ATOM 2667 N N . PRO B 2 131 ? -1.952 -1.623 5.155 1.00 15.17 131 PRO B N 1
ATOM 2668 C CA . PRO B 2 131 ? -1.275 -2.138 3.962 1.00 16.53 131 PRO B CA 1
ATOM 2669 C C . PRO B 2 131 ? -0.684 -0.999 3.127 1.00 18.25 131 PRO B C 1
ATOM 2670 O O . PRO B 2 131 ? -1.361 -0.008 2.865 1.00 19.86 131 PRO B O 1
ATOM 2674 N N . LEU B 2 132 ? 0.570 -1.137 2.703 1.00 20.08 132 LEU B N 1
ATOM 2675 C CA . LEU B 2 132 ? 1.216 -0.093 1.909 1.00 20.39 132 LEU B CA 1
ATOM 2676 C C . LEU B 2 132 ? 1.429 -0.471 0.443 1.00 21.65 132 LEU B C 1
ATOM 2677 O O . LEU B 2 132 ? 2.394 -1.157 0.102 1.00 21.97 132 LEU B O 1
ATOM 2682 N N . ALA B 2 133 ? 0.522 -0.008 -0.418 1.00 23.03 133 ALA B N 1
ATOM 2683 C CA . ALA B 2 133 ? 0.591 -0.270 -1.852 1.00 24.66 133 ALA B CA 1
ATOM 2684 C C . ALA B 2 133 ? 1.047 0.985 -2.593 1.00 26.68 133 ALA B C 1
ATOM 2685 O O . ALA B 2 133 ? 0.757 2.100 -2.161 1.00 28.45 133 ALA B O 1
ATOM 2687 N N . PRO B 2 134 ? 1.758 0.823 -3.725 1.00 27.69 134 PRO B N 1
ATOM 2688 C CA . PRO B 2 134 ? 2.228 1.980 -4.497 1.00 28.79 134 PRO B CA 1
ATOM 2689 C C . PRO B 2 134 ? 1.054 2.875 -4.889 1.00 30.73 134 PRO B C 1
ATOM 2690 O O . PRO B 2 134 ? -0.050 2.386 -5.122 1.00 29.92 134 PRO B O 1
ATOM 2694 N N . GLY B 2 135 ? 1.301 4.181 -4.969 1.00 34.18 135 GLY B N 1
ATOM 2695 C CA . GLY B 2 135 ? 0.242 5.122 -5.307 1.00 36.86 135 GLY B CA 1
ATOM 2696 C C . GLY B 2 135 ? -0.309 5.064 -6.720 1.00 38.39 135 GLY B C 1
ATOM 2697 O O . GLY B 2 135 ? 0.453 5.138 -7.691 1.00 38.98 135 GLY B O 1
ATOM 2698 N N . SER B 2 136 ? -1.637 4.942 -6.831 1.00 39.12 136 SER B N 1
ATOM 2699 C CA . SER B 2 136 ? -2.315 4.890 -8.132 1.00 38.85 136 SER B CA 1
ATOM 2700 C C . SER B 2 136 ? -1.904 6.114 -8.934 1.00 38.87 136 SER B C 1
ATOM 2701 O O . SER B 2 136 ? -2.564 7.154 -8.875 1.00 40.71 136 SER B O 1
ATOM 2704 N N . ALA B 2 137 ? -0.803 5.991 -9.665 1.00 38.47 137 ALA B N 1
ATOM 2705 C CA . ALA B 2 137 ? -0.290 7.083 -10.483 1.00 39.33 137 ALA B CA 1
ATOM 2706 C C . ALA B 2 137 ? 1.146 6.784 -10.881 1.00 39.97 137 ALA B C 1
ATOM 2707 O O . ALA B 2 137 ? 2.074 7.064 -10.125 1.00 40.92 137 ALA B O 1
ATOM 2709 N N . ASN B 2 141 ? 10.149 -0.529 -12.047 1.00 40.92 141 ASN B N 1
ATOM 2710 C CA . ASN B 2 141 ? 9.250 -1.386 -12.813 1.00 40.69 141 ASN B CA 1
ATOM 2711 C C . ASN B 2 141 ? 9.468 -2.860 -12.420 1.00 38.54 141 ASN B C 1
ATOM 2712 O O . ASN B 2 141 ? 8.642 -3.434 -11.721 1.00 38.16 141 ASN B O 1
ATOM 2717 N N . SER B 2 142 ? 10.599 -3.436 -12.839 1.00 36.88 142 SER B N 1
ATOM 2718 C CA . SER B 2 142 ? 10.967 -4.847 -12.604 1.00 35.90 142 SER B CA 1
ATOM 2719 C C . SER B 2 142 ? 10.907 -5.437 -11.190 1.00 35.31 142 SER B C 1
ATOM 2720 O O . SER B 2 142 ? 10.680 -6.636 -11.023 1.00 34.73 142 SER B O 1
ATOM 2723 N N . MET B 2 143 ? 11.172 -4.618 -10.181 1.00 34.49 143 MET B N 1
ATOM 2724 C CA . MET B 2 143 ? 11.133 -5.069 -8.787 1.00 32.62 143 MET B CA 1
ATOM 2725 C C . MET B 2 143 ? 10.275 -4.045 -8.080 1.00 29.38 143 MET B C 1
ATOM 2726 O O . MET B 2 143 ? 10.491 -2.856 -8.272 1.00 29.37 143 MET B O 1
ATOM 2731 N N . VAL B 2 144 ? 9.326 -4.488 -7.260 1.00 25.15 144 VAL B N 1
ATOM 2732 C CA . VAL B 2 144 ? 8.446 -3.567 -6.542 1.00 21.43 144 VAL B CA 1
ATOM 2733 C C . VAL B 2 144 ? 8.471 -3.770 -5.033 1.00 20.10 144 VAL B C 1
ATOM 2734 O O . VAL B 2 144 ? 8.438 -4.896 -4.542 1.00 18.52 144 VAL B O 1
ATOM 2738 N N . THR B 2 145 ? 8.543 -2.664 -4.300 1.00 19.71 145 THR B N 1
ATOM 2739 C CA . THR B 2 145 ? 8.561 -2.736 -2.847 1.00 18.69 145 THR B CA 1
ATOM 2740 C C . THR B 2 145 ? 7.167 -2.468 -2.327 1.00 17.52 145 THR B C 1
ATOM 2741 O O . THR B 2 145 ? 6.434 -1.638 -2.854 1.00 17.08 145 THR B O 1
ATOM 2745 N N . LEU B 2 146 ? 6.800 -3.215 -1.305 1.00 17.28 146 LEU B N 1
ATOM 2746 C CA . LEU B 2 146 ? 5.502 -3.078 -0.692 1.00 18.46 146 LEU B CA 1
ATOM 2747 C C . LEU B 2 146 ? 5.796 -2.968 0.789 1.00 19.14 146 LEU B C 1
ATOM 2748 O O . LEU B 2 146 ? 6.859 -3.387 1.257 1.00 19.62 146 LEU B O 1
ATOM 2753 N N . GLY B 2 147 ? 4.865 -2.388 1.524 1.00 20.18 147 GLY B N 1
ATOM 2754 C CA . GLY B 2 147 ? 5.077 -2.224 2.943 1.00 21.01 147 GLY B CA 1
ATOM 2755 C C . GLY B 2 147 ? 3.862 -2.584 3.763 1.00 21.35 147 GLY B C 1
ATOM 2756 O O . GLY B 2 147 ? 2.848 -3.054 3.248 1.00 21.56 147 GLY B O 1
ATOM 2757 N N . CYS B 2 148 ? 3.973 -2.313 5.053 1.00 20.89 148 CYS B N 1
ATOM 2758 C CA . CYS B 2 148 ? 2.936 -2.625 6.007 1.00 19.85 148 CYS B CA 1
ATOM 2759 C C . CYS B 2 148 ? 3.274 -1.755 7.225 1.00 17.99 148 CYS B C 1
ATOM 2760 O O . CYS B 2 148 ? 4.388 -1.814 7.751 1.00 15.80 148 CYS B O 1
ATOM 2763 N N . LEU B 2 149 ? 2.327 -0.913 7.632 1.00 15.84 149 LEU B N 1
ATOM 2764 C CA . LEU B 2 149 ? 2.525 -0.017 8.766 1.00 13.64 149 LEU B CA 1
ATOM 2765 C C . LEU B 2 149 ? 1.720 -0.542 9.948 1.00 13.04 149 LEU B C 1
ATOM 2766 O O . LEU B 2 149 ? 0.496 -0.678 9.871 1.00 11.16 149 LEU B O 1
ATOM 2771 N N . VAL B 2 150 ? 2.433 -0.851 11.028 1.00 11.72 150 VAL B N 1
ATOM 2772 C CA . VAL B 2 150 ? 1.850 -1.389 12.250 1.00 12.04 150 VAL B CA 1
ATOM 2773 C C . VAL B 2 150 ? 1.847 -0.255 13.267 1.00 13.29 150 VAL B C 1
ATOM 2774 O O . VAL B 2 150 ? 2.856 0.010 13.925 1.00 13.24 150 VAL B O 1
ATOM 2778 N N . LYS B 2 151 ? 0.698 0.401 13.397 1.00 13.71 151 LYS B N 1
ATOM 2779 C CA . LYS B 2 151 ? 0.573 1.563 14.257 1.00 14.37 151 LYS B CA 1
ATOM 2780 C C . LYS B 2 151 ? -0.375 1.479 15.445 1.00 14.99 151 LYS B C 1
ATOM 2781 O O . LYS B 2 151 ? -1.434 0.842 15.381 1.00 15.25 151 LYS B O 1
ATOM 2787 N N . GLY B 2 152 ? 0.033 2.136 16.531 1.00 15.14 152 GLY B N 1
ATOM 2788 C CA . GLY B 2 152 ? -0.779 2.217 17.734 1.00 14.96 152 GLY B CA 1
ATOM 2789 C C . GLY B 2 152 ? -0.869 1.031 18.665 1.00 15.24 152 GLY B C 1
ATOM 2790 O O . GLY B 2 152 ? -1.924 0.784 19.238 1.00 14.95 152 GLY B O 1
ATOM 2791 N N . TYR B 2 153 ? 0.218 0.294 18.839 1.00 16.43 153 TYR B N 1
ATOM 2792 C CA . TYR B 2 153 ? 0.165 -0.849 19.740 1.00 18.36 153 TYR B CA 1
ATOM 2793 C C . TYR B 2 153 ? 0.962 -0.619 21.022 1.00 17.96 153 TYR B C 1
ATOM 2794 O O . TYR B 2 153 ? 1.796 0.285 21.108 1.00 18.56 153 TYR B O 1
ATOM 2803 N N . PHE B 2 154 ? 0.687 -1.443 22.020 1.00 17.10 154 PHE B N 1
ATOM 2804 C CA . PHE B 2 154 ? 1.386 -1.369 23.285 1.00 16.81 154 PHE B CA 1
ATOM 2805 C C . PHE B 2 154 ? 1.081 -2.655 24.013 1.00 18.03 154 PHE B C 1
ATOM 2806 O O . PHE B 2 154 ? -0.074 -3.086 24.049 1.00 19.80 154 PHE B O 1
ATOM 2814 N N . PRO B 2 155 ? 2.105 -3.298 24.596 1.00 17.85 155 PRO B N 1
ATOM 2815 C CA . PRO B 2 155 ? 3.512 -2.890 24.605 1.00 17.03 155 PRO B CA 1
ATOM 2816 C C . PRO B 2 155 ? 4.298 -3.775 23.624 1.00 17.61 155 PRO B C 1
ATOM 2817 O O . PRO B 2 155 ? 3.699 -4.624 22.959 1.00 18.40 155 PRO B O 1
ATOM 2821 N N . GLU B 2 156 ? 5.614 -3.581 23.520 1.00 15.92 156 GLU B N 1
ATOM 2822 C CA . GLU B 2 156 ? 6.442 -4.414 22.638 1.00 14.68 156 GLU B CA 1
ATOM 2823 C C . GLU B 2 156 ? 6.438 -5.853 23.168 1.00 14.05 156 GLU B C 1
ATOM 2824 O O . GLU B 2 156 ? 6.167 -6.091 24.345 1.00 13.74 156 GLU B O 1
ATOM 2830 N N . PRO B 2 157 ? 6.748 -6.837 22.317 1.00 13.75 157 PRO B N 1
ATOM 2831 C CA . PRO B 2 157 ? 7.108 -6.764 20.905 1.00 13.97 157 PRO B CA 1
ATOM 2832 C C . PRO B 2 157 ? 5.941 -7.085 19.979 1.00 14.50 157 PRO B C 1
ATOM 2833 O O . PRO B 2 157 ? 4.827 -7.372 20.413 1.00 14.92 157 PRO B O 1
ATOM 2837 N N . VAL B 2 158 ? 6.247 -7.063 18.690 1.00 14.94 158 VAL B N 1
ATOM 2838 C CA . VAL B 2 158 ? 5.308 -7.383 17.633 1.00 15.45 158 VAL B CA 1
ATOM 2839 C C . VAL B 2 158 ? 6.088 -8.258 16.663 1.00 15.96 158 VAL B C 1
ATOM 2840 O O . VAL B 2 158 ? 7.272 -8.013 16.412 1.00 16.28 158 VAL B O 1
ATOM 2844 N N . THR B 2 159 ? 5.441 -9.280 16.125 1.00 15.57 159 THR B N 1
ATOM 2845 C CA . THR B 2 159 ? 6.124 -10.156 15.194 1.00 16.28 159 THR B CA 1
ATOM 2846 C C . THR B 2 159 ? 5.528 -10.045 13.796 1.00 16.20 159 THR B C 1
ATOM 2847 O O . THR B 2 159 ? 4.346 -10.326 13.588 1.00 17.10 159 THR B O 1
ATOM 2851 N N . VAL B 2 160 ? 6.359 -9.626 12.847 1.00 14.62 160 VAL B N 1
ATOM 2852 C CA . VAL B 2 160 ? 5.941 -9.467 11.464 1.00 15.18 160 VAL B CA 1
ATOM 2853 C C . VAL B 2 160 ? 6.681 -10.419 10.544 1.00 16.15 160 VAL B C 1
ATOM 2854 O O . VAL B 2 160 ? 7.868 -10.685 10.726 1.00 18.92 160 VAL B O 1
ATOM 2858 N N . THR B 2 161 ? 5.968 -10.926 9.553 1.00 15.94 161 THR B N 1
ATOM 2859 C CA . THR B 2 161 ? 6.531 -11.822 8.560 1.00 16.59 161 THR B CA 1
ATOM 2860 C C . THR B 2 161 ? 5.698 -11.558 7.313 1.00 18.74 161 THR B C 1
ATOM 2861 O O . THR B 2 161 ? 4.635 -10.931 7.382 1.00 19.22 161 THR B O 1
ATOM 2865 N N . TRP B 2 162 ? 6.175 -12.018 6.168 1.00 19.23 162 TRP B N 1
ATOM 2866 C CA . TRP B 2 162 ? 5.429 -11.815 4.943 1.00 18.82 162 TRP B CA 1
ATOM 2867 C C . TRP B 2 162 ? 5.051 -13.169 4.363 1.00 18.83 162 TRP B C 1
ATOM 2868 O O . TRP B 2 162 ? 5.902 -14.046 4.199 1.00 18.60 162 TRP B O 1
ATOM 2879 N N . ASN B 2 163 ? 3.769 -13.347 4.068 1.00 18.81 163 ASN B N 1
ATOM 2880 C CA . ASN B 2 163 ? 3.301 -14.621 3.528 1.00 18.71 163 ASN B CA 1
ATOM 2881 C C . ASN B 2 163 ? 3.703 -15.759 4.470 1.00 18.97 163 ASN B C 1
ATOM 2882 O O . ASN B 2 163 ? 4.139 -16.831 4.037 1.00 18.52 163 ASN B O 1
ATOM 2887 N N . SER B 2 164 ? 3.565 -15.495 5.764 1.00 18.57 164 SER B N 1
ATOM 2888 C CA . SER B 2 164 ? 3.884 -16.460 6.798 1.00 19.54 164 SER B CA 1
ATOM 2889 C C . SER B 2 164 ? 5.295 -17.049 6.733 1.00 20.15 164 SER B C 1
ATOM 2890 O O . SER B 2 164 ? 5.522 -18.192 7.146 1.00 21.27 164 SER B O 1
ATOM 2893 N N . GLY B 2 165 ? 6.244 -16.280 6.218 1.00 19.37 165 GLY B N 1
ATOM 2894 C CA . GLY B 2 165 ? 7.603 -16.776 6.164 1.00 18.43 165 GLY B CA 1
ATOM 2895 C C . GLY B 2 165 ? 8.091 -17.156 4.792 1.00 19.36 165 GLY B C 1
ATOM 2896 O O . GLY B 2 165 ? 9.297 -17.165 4.564 1.00 21.05 165 GLY B O 1
ATOM 2897 N N . SER B 2 166 ? 7.178 -17.461 3.874 1.00 20.77 166 SER B N 1
ATOM 2898 C CA . SER B 2 166 ? 7.566 -17.854 2.516 1.00 21.62 166 SER B CA 1
ATOM 2899 C C . SER B 2 166 ? 8.245 -16.730 1.750 1.00 22.57 166 SER B C 1
ATOM 2900 O O . SER B 2 166 ? 8.744 -16.925 0.640 1.00 23.53 166 SER B O 1
ATOM 2903 N N . LEU B 2 167 ? 8.244 -15.546 2.344 1.00 24.25 167 LEU B N 1
ATOM 2904 C CA . LEU B 2 167 ? 8.905 -14.384 1.756 1.00 25.93 167 LEU B CA 1
ATOM 2905 C C . LEU B 2 167 ? 9.885 -13.917 2.838 1.00 26.46 167 LEU B C 1
ATOM 2906 O O . LEU B 2 167 ? 9.508 -13.191 3.764 1.00 28.36 167 LEU B O 1
ATOM 2911 N N . SER B 2 168 ? 11.133 -14.366 2.724 1.00 26.69 168 SER B N 1
ATOM 2912 C CA . SER B 2 168 ? 12.169 -14.039 3.701 1.00 27.26 168 SER B CA 1
ATOM 2913 C C . SER B 2 168 ? 13.125 -12.947 3.232 1.00 26.73 168 SER B C 1
ATOM 2914 O O . SER B 2 168 ? 13.358 -11.964 3.937 1.00 26.39 168 SER B O 1
ATOM 2917 N N . SER B 2 169 ? 13.688 -13.131 2.045 1.00 25.92 169 SER B N 1
ATOM 2918 C CA . SER B 2 169 ? 14.635 -12.170 1.507 1.00 25.19 169 SER B CA 1
ATOM 2919 C C . SER B 2 169 ? 13.963 -10.839 1.220 1.00 24.63 169 SER B C 1
ATOM 2920 O O . SER B 2 169 ? 12.738 -10.747 1.215 1.00 23.92 169 SER B O 1
ATOM 2923 N N . GLY B 2 170 ? 14.775 -9.810 0.992 1.00 24.11 170 GLY B N 1
ATOM 2924 C CA . GLY B 2 170 ? 14.246 -8.486 0.701 1.00 23.59 170 GLY B CA 1
ATOM 2925 C C . GLY B 2 170 ? 13.227 -7.972 1.710 1.00 22.81 170 GLY B C 1
ATOM 2926 O O . GLY B 2 170 ? 12.302 -7.247 1.354 1.00 23.33 170 GLY B O 1
ATOM 2927 N N . VAL B 2 171 ? 13.392 -8.344 2.973 1.00 20.88 171 VAL B N 1
ATOM 2928 C CA . VAL B 2 171 ? 12.478 -7.898 4.008 1.00 19.44 171 VAL B CA 1
ATOM 2929 C C . VAL B 2 171 ? 13.227 -7.102 5.080 1.00 19.06 171 VAL B C 1
ATOM 2930 O O . VAL B 2 171 ? 14.296 -7.500 5.529 1.00 17.51 171 VAL B O 1
ATOM 2934 N N . HIS B 2 172 ? 12.649 -5.972 5.473 1.00 18.56 172 HIS B N 1
ATOM 2935 C CA . HIS B 2 172 ? 13.233 -5.101 6.487 1.00 17.15 172 HIS B CA 1
ATOM 2936 C C . HIS B 2 172 ? 12.169 -4.707 7.482 1.00 17.08 172 HIS B C 1
ATOM 2937 O O . HIS B 2 172 ? 11.289 -3.913 7.159 1.00 18.21 172 HIS B O 1
ATOM 2944 N N . THR B 2 173 ? 12.217 -5.266 8.678 1.00 15.36 173 THR B N 1
ATOM 2945 C CA . THR B 2 173 ? 11.256 -4.862 9.681 1.00 15.14 173 THR B CA 1
ATOM 2946 C C . THR B 2 173 ? 12.058 -3.928 10.572 1.00 15.81 173 THR B C 1
ATOM 2947 O O . THR B 2 173 ? 13.091 -4.315 11.128 1.00 17.02 173 THR B O 1
ATOM 2951 N N . PHE B 2 174 ? 11.592 -2.685 10.665 1.00 13.96 174 PHE B N 1
ATOM 2952 C CA . PHE B 2 174 ? 12.253 -1.650 11.444 1.00 12.63 174 PHE B CA 1
ATOM 2953 C C . PHE B 2 174 ? 11.899 -1.623 12.944 1.00 14.69 174 PHE B C 1
ATOM 2954 O O . PHE B 2 174 ? 10.840 -2.120 13.368 1.00 15.72 174 PHE B O 1
ATOM 2962 N N . PRO B 2 175 ? 12.794 -1.055 13.772 1.00 13.87 175 PRO B N 1
ATOM 2963 C CA . PRO B 2 175 ? 12.566 -0.962 15.216 1.00 14.85 175 PRO B CA 1
ATOM 2964 C C . PRO B 2 175 ? 11.333 -0.109 15.463 1.00 15.49 175 PRO B C 1
ATOM 2965 O O . PRO B 2 175 ? 11.038 0.786 14.681 1.00 15.62 175 PRO B O 1
ATOM 2969 N N . ALA B 2 176 ? 10.611 -0.372 16.543 1.00 17.63 176 ALA B N 1
ATOM 2970 C CA . ALA B 2 176 ? 9.420 0.414 16.826 1.00 21.12 176 ALA B CA 1
ATOM 2971 C C . ALA B 2 176 ? 9.811 1.795 17.335 1.00 22.85 176 ALA B C 1
ATOM 2972 O O . ALA B 2 176 ? 10.981 2.049 17.640 1.00 23.62 176 ALA B O 1
ATOM 2974 N N . VAL B 2 177 ? 8.839 2.694 17.408 1.00 24.31 177 VAL B N 1
ATOM 2975 C CA . VAL B 2 177 ? 9.113 4.026 17.910 1.00 26.49 177 VAL B CA 1
ATOM 2976 C C . VAL B 2 177 ? 7.931 4.448 18.779 1.00 29.00 177 VAL B C 1
ATOM 2977 O O . VAL B 2 177 ? 6.783 4.142 18.463 1.00 31.21 177 VAL B O 1
ATOM 2981 N N . LEU B 2 178 ? 8.213 5.123 19.888 1.00 32.24 178 LEU B N 1
ATOM 2982 C CA . LEU B 2 178 ? 7.159 5.542 20.804 1.00 34.40 178 LEU B CA 1
ATOM 2983 C C . LEU B 2 178 ? 6.370 6.760 20.353 1.00 36.56 178 LEU B C 1
ATOM 2984 O O . LEU B 2 178 ? 6.702 7.888 20.710 1.00 38.89 178 LEU B O 1
ATOM 2989 N N . GLN B 2 179 ? 5.323 6.525 19.568 1.00 37.75 179 GLN B N 1
ATOM 2990 C CA . GLN B 2 179 ? 4.460 7.604 19.101 1.00 39.05 179 GLN B CA 1
ATOM 2991 C C . GLN B 2 179 ? 3.725 8.224 20.307 1.00 39.74 179 GLN B C 1
ATOM 2992 O O . GLN B 2 179 ? 4.327 8.452 21.366 1.00 39.76 179 GLN B O 1
ATOM 2994 N N . SER B 2 180 ? 2.430 8.489 20.150 1.00 38.26 180 SER B N 1
ATOM 2995 C CA . SER B 2 180 ? 1.636 9.089 21.225 1.00 37.04 180 SER B CA 1
ATOM 2996 C C . SER B 2 180 ? 1.400 8.102 22.362 1.00 34.34 180 SER B C 1
ATOM 2997 O O . SER B 2 180 ? 0.317 7.532 22.480 1.00 33.56 180 SER B O 1
ATOM 3000 N N . ASP B 2 181 ? 2.409 7.918 23.205 1.00 30.78 181 ASP B N 1
ATOM 3001 C CA . ASP B 2 181 ? 2.315 6.971 24.312 1.00 28.34 181 ASP B CA 1
ATOM 3002 C C . ASP B 2 181 ? 2.161 5.547 23.755 1.00 26.39 181 ASP B C 1
ATOM 3003 O O . ASP B 2 181 ? 2.051 4.580 24.510 1.00 26.36 181 ASP B O 1
ATOM 3005 N N . LEU B 2 182 ? 2.176 5.431 22.427 1.00 23.20 182 LEU B N 1
ATOM 3006 C CA . LEU B 2 182 ? 2.021 4.144 21.763 1.00 20.81 182 LEU B CA 1
ATOM 3007 C C . LEU B 2 182 ? 3.161 3.847 20.791 1.00 19.84 182 LEU B C 1
ATOM 3008 O O . LEU B 2 182 ? 3.865 4.745 20.356 1.00 20.20 182 LEU B O 1
ATOM 3013 N N . TYR B 2 183 ? 3.343 2.575 20.462 1.00 19.91 183 TYR B N 1
ATOM 3014 C CA . TYR B 2 183 ? 4.396 2.169 19.541 1.00 18.72 183 TYR B CA 1
ATOM 3015 C C . TYR B 2 183 ? 3.900 2.146 18.108 1.00 18.45 183 TYR B C 1
ATOM 3016 O O . TYR B 2 183 ? 2.696 2.010 17.843 1.00 19.67 183 TYR B O 1
ATOM 3025 N N . THR B 2 184 ? 4.840 2.293 17.182 1.00 16.17 184 THR B N 1
ATOM 3026 C CA . THR B 2 184 ? 4.533 2.270 15.760 1.00 13.99 184 THR B CA 1
ATOM 3027 C C . THR B 2 184 ? 5.777 1.749 15.082 1.00 14.09 184 THR B C 1
ATOM 3028 O O . THR B 2 184 ? 6.890 2.142 15.451 1.00 15.63 184 THR B O 1
ATOM 3032 N N . LEU B 2 185 ? 5.593 0.845 14.121 1.00 12.51 185 LEU B N 1
ATOM 3033 C CA . LEU B 2 185 ? 6.703 0.286 13.364 1.00 11.85 185 LEU B CA 1
ATOM 3034 C C . LEU B 2 185 ? 6.263 0.036 11.931 1.00 12.38 185 LEU B C 1
ATOM 3035 O O . LEU B 2 185 ? 5.109 0.254 11.588 1.00 13.70 185 LEU B O 1
ATOM 3040 N N . SER B 2 186 ? 7.189 -0.413 11.097 1.00 12.50 186 SER B N 1
ATOM 3041 C CA . SER B 2 186 ? 6.898 -0.672 9.694 1.00 12.61 186 SER B CA 1
ATOM 3042 C C . SER B 2 186 ? 7.729 -1.839 9.179 1.00 11.67 186 SER B C 1
ATOM 3043 O O . SER B 2 186 ? 8.668 -2.292 9.840 1.00 11.92 186 SER B O 1
ATOM 3046 N N . SER B 2 187 ? 7.399 -2.308 7.987 1.00 10.25 187 SER B N 1
ATOM 3047 C CA . SER B 2 187 ? 8.121 -3.421 7.402 1.00 9.57 187 SER B CA 1
ATOM 3048 C C . SER B 2 187 ? 8.010 -3.332 5.894 1.00 9.58 187 SER B C 1
ATOM 3049 O O . SER B 2 187 ? 6.984 -2.909 5.364 1.00 10.56 187 SER B O 1
ATOM 3052 N N . SER B 2 188 ? 9.065 -3.727 5.198 1.00 9.92 188 SER B N 1
ATOM 3053 C CA . SER B 2 188 ? 9.040 -3.689 3.744 1.00 10.47 188 SER B CA 1
ATOM 3054 C C . SER B 2 188 ? 9.461 -5.022 3.168 1.00 10.35 188 SER B C 1
ATOM 3055 O O . SER B 2 188 ? 10.229 -5.760 3.791 1.00 11.35 188 SER B O 1
ATOM 3058 N N . VAL B 2 189 ? 8.951 -5.328 1.980 1.00 11.73 189 VAL B N 1
ATOM 3059 C CA . VAL B 2 189 ? 9.306 -6.561 1.274 1.00 12.62 189 VAL B CA 1
ATOM 3060 C C . VAL B 2 189 ? 9.366 -6.232 -0.228 1.00 13.04 189 VAL B C 1
ATOM 3061 O O . VAL B 2 189 ? 8.506 -5.535 -0.765 1.00 12.77 189 VAL B O 1
ATOM 3065 N N . THR B 2 190 ? 10.406 -6.720 -0.892 1.00 14.20 190 THR B N 1
ATOM 3066 C CA . THR B 2 190 ? 10.611 -6.449 -2.302 1.00 16.35 190 THR B CA 1
ATOM 3067 C C . THR B 2 190 ? 10.508 -7.715 -3.134 1.00 16.16 190 THR B C 1
ATOM 3068 O O . THR B 2 190 ? 11.315 -8.627 -2.999 1.00 17.47 190 THR B O 1
ATOM 3072 N N . VAL B 2 191 ? 9.503 -7.750 -4.002 1.00 17.13 191 VAL B N 1
ATOM 3073 C CA . VAL B 2 191 ? 9.243 -8.901 -4.860 1.00 18.78 191 VAL B CA 1
ATOM 3074 C C . VAL B 2 191 ? 9.237 -8.494 -6.335 1.00 19.32 191 VAL B C 1
ATOM 3075 O O . VAL B 2 191 ? 8.983 -7.333 -6.665 1.00 18.68 191 VAL B O 1
ATOM 3079 N N . PRO B 2 192 ? 9.537 -9.445 -7.240 1.00 19.77 192 PRO B N 1
ATOM 3080 C CA . PRO B 2 192 ? 9.554 -9.158 -8.682 1.00 20.48 192 PRO B CA 1
ATOM 3081 C C . PRO B 2 192 ? 8.168 -8.642 -9.072 1.00 21.07 192 PRO B C 1
ATOM 3082 O O . PRO B 2 192 ? 7.208 -8.848 -8.328 1.00 21.42 192 PRO B O 1
ATOM 3086 N N . SER B 2 193 ? 8.052 -7.976 -10.218 1.00 20.41 193 SER B N 1
ATOM 3087 C CA . SER B 2 193 ? 6.758 -7.465 -10.651 1.00 20.51 193 SER B CA 1
ATOM 3088 C C . SER B 2 193 ? 5.886 -8.587 -11.192 1.00 19.93 193 SER B C 1
ATOM 3089 O O . SER B 2 193 ? 4.717 -8.392 -11.502 1.00 19.34 193 SER B O 1
ATOM 3092 N N . SER B 2 194 ? 6.459 -9.778 -11.304 1.00 18.80 194 SER B N 1
ATOM 3093 C CA . SER B 2 194 ? 5.710 -10.930 -11.772 1.00 17.03 194 SER B CA 1
ATOM 3094 C C . SER B 2 194 ? 4.872 -11.550 -10.645 1.00 15.94 194 SER B C 1
ATOM 3095 O O . SER B 2 194 ? 3.844 -12.173 -10.919 1.00 17.84 194 SER B O 1
ATOM 3098 N N . PRO B 2 195 ? 5.316 -11.421 -9.372 1.00 15.03 195 PRO B N 1
ATOM 3099 C CA . PRO B 2 195 ? 4.622 -11.949 -8.183 1.00 15.42 195 PRO B CA 1
ATOM 3100 C C . PRO B 2 195 ? 3.461 -11.115 -7.635 1.00 15.62 195 PRO B C 1
ATOM 3101 O O . PRO B 2 195 ? 2.570 -11.652 -6.970 1.00 14.34 195 PRO B O 1
ATOM 3105 N N . ARG B 2 196 ? 3.480 -9.810 -7.894 1.00 16.68 196 ARG B N 1
ATOM 3106 C CA . ARG B 2 196 ? 2.424 -8.929 -7.399 1.00 17.98 196 ARG B CA 1
ATOM 3107 C C . ARG B 2 196 ? 2.074 -7.905 -8.467 1.00 17.74 196 ARG B C 1
ATOM 3108 O O . ARG B 2 196 ? 2.958 -7.368 -9.123 1.00 18.14 196 ARG B O 1
ATOM 3116 N N . PRO B 2 197 ? 0.776 -7.606 -8.641 1.00 17.86 197 PRO B N 1
ATOM 3117 C CA . PRO B 2 197 ? -0.384 -8.138 -7.924 1.00 18.15 197 PRO B CA 1
ATOM 3118 C C . PRO B 2 197 ? -0.862 -9.469 -8.510 1.00 19.16 197 PRO B C 1
ATOM 3119 O O . PRO B 2 197 ? -1.956 -9.946 -8.208 1.00 18.17 197 PRO B O 1
ATOM 3123 N N . SER B 2 198 ? -0.023 -10.050 -9.359 1.00 20.13 198 SER B N 1
ATOM 3124 C CA . SER B 2 198 ? -0.290 -11.337 -9.980 1.00 19.04 198 SER B CA 1
ATOM 3125 C C . SER B 2 198 ? -0.620 -12.380 -8.892 1.00 18.15 198 SER B C 1
ATOM 3126 O O . SER B 2 198 ? -1.487 -13.242 -9.073 1.00 15.76 198 SER B O 1
ATOM 3129 N N . GLU B 2 199 ? 0.070 -12.290 -7.759 1.00 16.54 199 GLU B N 1
ATOM 3130 C CA . GLU B 2 199 ? -0.167 -13.210 -6.650 1.00 15.55 199 GLU B CA 1
ATOM 3131 C C . GLU B 2 199 ? -0.433 -12.420 -5.396 1.00 15.65 199 GLU B C 1
ATOM 3132 O O . GLU B 2 199 ? -0.361 -11.199 -5.397 1.00 14.70 199 GLU B O 1
ATOM 3138 N N . THR B 2 200 ? -0.700 -13.136 -4.313 1.00 16.96 200 THR B N 1
ATOM 3139 C CA . THR B 2 200 ? -0.998 -12.511 -3.038 1.00 17.28 200 THR B CA 1
ATOM 3140 C C . THR B 2 200 ? 0.220 -12.240 -2.153 1.00 17.41 200 THR B C 1
ATOM 3141 O O . THR B 2 200 ? 1.101 -13.084 -1.990 1.00 17.10 200 THR B O 1
ATOM 3145 N N . VAL B 2 201 ? 0.265 -11.031 -1.604 1.00 16.93 201 VAL B N 1
ATOM 3146 C CA . VAL B 2 201 ? 1.332 -10.614 -0.709 1.00 15.61 201 VAL B CA 1
ATOM 3147 C C . VAL B 2 201 ? 0.648 -10.129 0.549 1.00 15.51 201 VAL B C 1
ATOM 3148 O O . VAL B 2 201 ? -0.127 -9.177 0.521 1.00 15.76 201 VAL B O 1
ATOM 3152 N N . THR B 2 202 ? 0.951 -10.788 1.657 1.00 16.09 202 THR B N 1
ATOM 3153 C CA . THR B 2 202 ? 0.327 -10.477 2.927 1.00 15.40 202 THR B CA 1
ATOM 3154 C C . THR B 2 202 ? 1.339 -10.302 4.040 1.00 14.74 202 THR B C 1
ATOM 3155 O O . THR B 2 202 ? 2.314 -11.050 4.117 1.00 13.09 202 THR B O 1
ATOM 3159 N N . CYS B 2 203 ? 1.122 -9.302 4.893 1.00 14.34 203 CYS B N 1
ATOM 3160 C CA . CYS B 2 203 ? 2.003 -9.123 6.033 1.00 14.23 203 CYS B CA 1
ATOM 3161 C C . CYS B 2 203 ? 1.238 -9.696 7.202 1.00 13.12 203 CYS B C 1
ATOM 3162 O O . CYS B 2 203 ? 0.028 -9.505 7.330 1.00 12.56 203 CYS B O 1
ATOM 3165 N N . ASN B 2 204 ? 1.952 -10.436 8.035 1.00 13.00 204 ASN B N 1
ATOM 3166 C CA . ASN B 2 204 ? 1.358 -11.073 9.191 1.00 13.45 204 ASN B CA 1
ATOM 3167 C C . ASN B 2 204 ? 1.975 -10.469 10.423 1.00 13.22 204 ASN B C 1
ATOM 3168 O O . ASN B 2 204 ? 3.157 -10.679 10.680 1.00 15.22 204 ASN B O 1
ATOM 3173 N N . VAL B 2 205 ? 1.195 -9.722 11.189 1.00 12.81 205 VAL B N 1
ATOM 3174 C CA . VAL B 2 205 ? 1.749 -9.127 12.391 1.00 12.14 205 VAL B CA 1
ATOM 3175 C C . VAL B 2 205 ? 1.071 -9.749 13.599 1.00 12.45 205 VAL B C 1
ATOM 3176 O O . VAL B 2 205 ? -0.163 -9.814 13.694 1.00 12.17 205 VAL B O 1
ATOM 3180 N N . ALA B 2 206 ? 1.898 -10.252 14.502 1.00 11.86 206 ALA B N 1
ATOM 3181 C CA . ALA B 2 206 ? 1.414 -10.876 15.716 1.00 12.36 206 ALA B CA 1
ATOM 3182 C C . ALA B 2 206 ? 1.815 -9.968 16.866 1.00 11.62 206 ALA B C 1
ATOM 3183 O O . ALA B 2 206 ? 2.893 -9.374 16.858 1.00 11.69 206 ALA B O 1
ATOM 3185 N N . HIS B 2 207 ? 0.935 -9.867 17.850 1.00 11.49 207 HIS B N 1
ATOM 3186 C CA . HIS B 2 207 ? 1.160 -9.035 19.019 1.00 11.94 207 HIS B CA 1
ATOM 3187 C C . HIS B 2 207 ? 0.670 -9.888 20.166 1.00 12.96 207 HIS B C 1
ATOM 3188 O O . HIS B 2 207 ? -0.509 -9.869 20.513 1.00 13.07 207 HIS B O 1
ATOM 3195 N N . PRO B 2 208 ? 1.580 -10.668 20.758 1.00 14.04 208 PRO B N 1
ATOM 3196 C CA . PRO B 2 208 ? 1.327 -11.576 21.875 1.00 15.15 208 PRO B CA 1
ATOM 3197 C C . PRO B 2 208 ? 0.540 -11.007 23.043 1.00 16.41 208 PRO B C 1
ATOM 3198 O O . PRO B 2 208 ? -0.442 -11.614 23.480 1.00 18.32 208 PRO B O 1
ATOM 3202 N N . ALA B 2 209 ? 0.960 -9.853 23.551 1.00 16.59 209 ALA B N 1
ATOM 3203 C CA . ALA B 2 209 ? 0.280 -9.239 24.690 1.00 18.08 209 ALA B CA 1
ATOM 3204 C C . ALA B 2 209 ? -1.232 -9.101 24.516 1.00 19.59 209 ALA B C 1
ATOM 3205 O O . ALA B 2 209 ? -1.984 -9.294 25.470 1.00 20.44 209 ALA B O 1
ATOM 3207 N N . SER B 2 210 ? -1.679 -8.762 23.309 1.00 19.86 210 SER B N 1
ATOM 3208 C CA . SER B 2 210 ? -3.108 -8.592 23.059 1.00 20.43 210 SER B CA 1
ATOM 3209 C C . SER B 2 210 ? -3.705 -9.851 22.467 1.00 20.87 210 SER B C 1
ATOM 3210 O O . SER B 2 210 ? -4.894 -9.887 22.146 1.00 20.47 210 SER B O 1
ATOM 3213 N N . SER B 2 211 ? -2.872 -10.878 22.327 1.00 21.75 211 SER B N 1
ATOM 3214 C CA . SER B 2 211 ? -3.299 -12.154 21.763 1.00 23.48 211 SER B CA 1
ATOM 3215 C C . SER B 2 211 ? -3.894 -11.908 20.388 1.00 22.80 211 SER B C 1
ATOM 3216 O O . SER B 2 211 ? -4.995 -12.359 20.083 1.00 21.61 211 SER B O 1
ATOM 3219 N N . THR B 2 212 ? -3.148 -11.186 19.565 1.00 24.09 212 THR B N 1
ATOM 3220 C CA . THR B 2 212 ? -3.588 -10.844 18.220 1.00 25.87 212 THR B CA 1
ATOM 3221 C C . THR B 2 212 ? -2.695 -11.438 17.128 1.00 26.38 212 THR B C 1
ATOM 3222 O O . THR B 2 212 ? -1.471 -11.532 17.269 1.00 26.21 212 THR B O 1
ATOM 3226 N N . LYS B 2 213 ? -3.323 -11.842 16.036 1.00 26.31 213 LYS B N 1
ATOM 3227 C CA . LYS B 2 213 ? -2.603 -12.400 14.906 1.00 28.03 213 LYS B CA 1
ATOM 3228 C C . LYS B 2 213 ? -3.310 -11.833 13.687 1.00 27.61 213 LYS B C 1
ATOM 3229 O O . LYS B 2 213 ? -4.370 -12.334 13.293 1.00 28.72 213 LYS B O 1
ATOM 3235 N N . VAL B 2 214 ? -2.737 -10.780 13.105 1.00 26.64 214 VAL B N 1
ATOM 3236 C CA . VAL B 2 214 ? -3.336 -10.129 11.936 1.00 25.11 214 VAL B CA 1
ATOM 3237 C C . VAL B 2 214 ? -2.691 -10.449 10.594 1.00 23.63 214 VAL B C 1
ATOM 3238 O O . VAL B 2 214 ? -1.468 -10.428 10.458 1.00 25.41 214 VAL B O 1
ATOM 3242 N N . ASP B 2 215 ? -3.523 -10.740 9.603 1.00 22.29 215 ASP B N 1
ATOM 3243 C CA . ASP B 2 215 ? -3.040 -11.025 8.261 1.00 23.15 215 ASP B CA 1
ATOM 3244 C C . ASP B 2 215 ? -3.603 -9.959 7.340 1.00 23.34 215 ASP B C 1
ATOM 3245 O O . ASP B 2 215 ? -4.798 -9.967 7.037 1.00 24.35 215 ASP B O 1
ATOM 3250 N N . LYS B 2 216 ? -2.753 -9.037 6.897 1.00 22.48 216 LYS B N 1
ATOM 3251 C CA . LYS B 2 216 ? -3.211 -7.981 6.009 1.00 21.50 216 LYS B CA 1
ATOM 3252 C C . LYS B 2 216 ? -2.742 -8.210 4.568 1.00 21.24 216 LYS B C 1
ATOM 3253 O O . LYS B 2 216 ? -1.567 -8.467 4.311 1.00 21.39 216 LYS B O 1
ATOM 3259 N N . LYS B 2 217 ? -3.675 -8.126 3.628 1.00 21.20 217 LYS B N 1
ATOM 3260 C CA . LYS B 2 217 ? -3.364 -8.331 2.219 1.00 20.59 217 LYS B CA 1
ATOM 3261 C C . LYS B 2 217 ? -3.017 -6.994 1.578 1.00 19.32 217 LYS B C 1
ATOM 3262 O O . LYS B 2 217 ? -3.668 -5.992 1.864 1.00 20.89 217 LYS B O 1
ATOM 3268 N N . ILE B 2 218 ? -1.987 -6.971 0.734 1.00 16.75 218 ILE B N 1
ATOM 3269 C CA . ILE B 2 218 ? -1.591 -5.735 0.064 1.00 15.92 218 ILE B CA 1
ATOM 3270 C C . ILE B 2 218 ? -2.158 -5.735 -1.347 1.00 16.06 218 ILE B C 1
ATOM 3271 O O . ILE B 2 218 ? -1.661 -6.441 -2.225 1.00 16.61 218 ILE B O 1
ATOM 3276 N N . VAL B 2 219 ? -3.184 -4.926 -1.569 1.00 16.61 219 VAL B N 1
ATOM 3277 C CA . VAL B 2 219 ? -3.826 -4.859 -2.876 1.00 17.86 219 VAL B CA 1
ATOM 3278 C C . VAL B 2 219 ? -3.625 -3.519 -3.582 1.00 17.55 219 VAL B C 1
ATOM 3279 O O . VAL B 2 219 ? -3.509 -2.479 -2.935 1.00 18.74 219 VAL B O 1
ATOM 3283 N N . PRO B 2 220 ? -3.595 -3.537 -4.925 1.00 17.42 220 PRO B N 1
ATOM 3284 C CA . PRO B 2 220 ? -3.413 -2.382 -5.811 1.00 19.27 220 PRO B CA 1
ATOM 3285 C C . PRO B 2 220 ? -4.278 -1.170 -5.450 1.00 21.37 220 PRO B C 1
ATOM 3286 O O . PRO B 2 220 ? -5.289 -1.308 -4.767 1.00 20.99 220 PRO B O 1
ATOM 3290 N N . ARG B 2 221 ? -3.879 0.008 -5.931 1.00 24.44 221 ARG B N 1
ATOM 3291 C CA . ARG B 2 221 ? -4.610 1.250 -5.682 1.00 28.60 221 ARG B CA 1
ATOM 3292 C C . ARG B 2 221 ? -4.320 1.792 -4.280 1.00 31.77 221 ARG B C 1
ATOM 3293 O O . ARG B 2 221 ? -3.569 1.189 -3.515 1.00 32.26 221 ARG B O 1
ATOM 3301 N N . ASP B 2 222 ? -4.888 2.948 -3.960 1.00 36.52 222 ASP B N 1
ATOM 3302 C CA . ASP B 2 222 ? -4.724 3.561 -2.640 1.00 40.74 222 ASP B CA 1
ATOM 3303 C C . ASP B 2 222 ? -5.554 2.748 -1.620 1.00 42.00 222 ASP B C 1
ATOM 3304 O O . ASP B 2 222 ? -4.977 2.275 -0.610 1.00 42.11 222 ASP B O 1
ATOM 3310 N N . SER C 3 4 ? 51.429 -0.206 47.852 1.00 56.79 2 SER P N 1
ATOM 3311 C CA . SER C 3 4 ? 50.660 -0.112 49.111 1.00 56.40 2 SER P CA 1
ATOM 3312 C C . SER C 3 4 ? 49.221 -0.688 49.011 1.00 55.71 2 SER P C 1
ATOM 3313 O O . SER C 3 4 ? 48.579 -0.826 50.031 1.00 57.44 2 SER P O 1
ATOM 3316 N N . ILE C 3 5 ? 48.742 -1.034 47.809 1.00 53.58 3 ILE P N 1
ATOM 3317 C CA . ILE C 3 5 ? 47.367 -1.553 47.656 1.00 52.41 3 ILE P CA 1
ATOM 3318 C C . ILE C 3 5 ? 47.047 -3.010 48.024 1.00 53.65 3 ILE P C 1
ATOM 3319 O O . ILE C 3 5 ? 47.852 -3.697 48.671 1.00 55.35 3 ILE P O 1
ATOM 3324 N N . PRO C 3 6 ? 45.892 -3.533 47.528 1.00 54.14 4 PRO P N 1
ATOM 3325 C CA . PRO C 3 6 ? 45.285 -4.840 47.699 1.00 54.06 4 PRO P CA 1
ATOM 3326 C C . PRO C 3 6 ? 45.191 -5.610 46.391 1.00 54.64 4 PRO 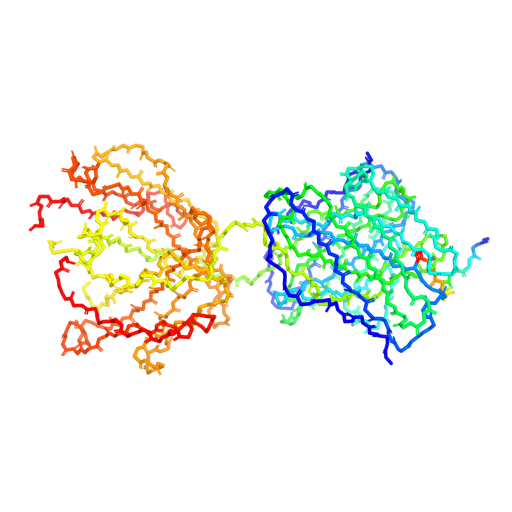P C 1
ATOM 3327 O O . PRO C 3 6 ? 46.006 -6.469 46.097 1.00 54.28 4 PRO P O 1
ATOM 3331 N N . THR C 3 7 ? 44.132 -5.333 45.631 1.00 54.47 5 THR P N 1
ATOM 3332 C CA . THR C 3 7 ? 43.941 -5.974 44.356 1.00 54.28 5 THR P CA 1
ATOM 3333 C C . THR C 3 7 ? 43.142 -7.269 44.406 1.00 54.58 5 THR P C 1
ATOM 3334 O O . THR C 3 7 ? 43.661 -8.372 44.634 1.00 53.91 5 THR P O 1
ATOM 3338 N N . HIS C 3 8 ? 41.842 -7.082 44.226 1.00 55.95 6 HIS P N 1
ATOM 3339 C CA . HIS C 3 8 ? 40.848 -8.127 44.190 1.00 56.64 6 HIS P CA 1
ATOM 3340 C C . HIS C 3 8 ? 40.080 -8.712 45.319 1.00 57.11 6 HIS P C 1
ATOM 3341 O O . HIS C 3 8 ? 40.289 -8.298 46.462 1.00 58.40 6 HIS P O 1
ATOM 3348 N N . THR C 3 9 ? 39.203 -9.653 44.976 1.00 56.50 7 THR P N 1
ATOM 3349 C CA . THR C 3 9 ? 38.258 -10.296 45.885 1.00 55.55 7 THR P CA 1
ATOM 3350 C C . THR C 3 9 ? 37.939 -9.253 46.874 1.00 54.78 7 THR P C 1
ATOM 3351 O O . THR C 3 9 ? 38.442 -9.172 48.016 1.00 54.16 7 THR P O 1
ATOM 3355 N N . SER C 3 10 ? 37.094 -8.407 46.326 1.00 54.21 8 SER P N 1
ATOM 3356 C CA . SER C 3 10 ? 36.579 -7.243 46.989 1.00 55.28 8 SER P CA 1
ATOM 3357 C C . SER C 3 10 ? 35.298 -6.771 46.323 1.00 56.41 8 SER P C 1
ATOM 3358 O O . SER C 3 10 ? 34.560 -7.604 45.747 1.00 57.73 8 SER P O 1
ATOM 3361 N N . PRO C 3 11 ? 34.937 -5.457 46.541 1.00 56.10 9 PRO P N 1
ATOM 3362 C CA . PRO C 3 11 ? 33.766 -4.900 45.963 1.00 55.94 9 PRO P CA 1
ATOM 3363 C C . PRO C 3 11 ? 33.563 -3.427 46.418 1.00 56.90 9 PRO P C 1
ATOM 3364 O O . PRO C 3 11 ? 34.059 -2.852 47.442 1.00 57.42 9 PRO P O 1
ATOM 3368 N N . LEU C 3 12 ? 32.692 -2.861 45.608 1.00 57.25 10 LEU P N 1
ATOM 3369 C CA . LEU C 3 12 ? 32.132 -1.518 45.765 1.00 57.60 10 LEU P CA 1
ATOM 3370 C C . LEU C 3 12 ? 30.686 -2.046 45.724 1.00 59.09 10 LEU P C 1
ATOM 3371 O O . LEU C 3 12 ? 30.251 -2.934 46.357 1.00 59.74 10 LEU P O 1
#